Protein AF-0000000068168833 (afdb_homodimer)

InterPro domains:
  IPR000878 Tetrapyrrole methylase [PF00590] (14-196)
  IPR012818 Precorrin-6Y methyltransferase [cd11644] (15-209)
  IPR014777 Tetrapyrrole methylase, subdomain 1 [G3DSA:3.40.1010.10] (13-106)
  IPR035996 Tetrapyrrole methylase superfamily [SSF53790] (14-209)
  IPR050714 Cobalamin biosynthesis methyltransferase [PTHR43182] (13-209)

Solvent-accessible surface area (backbone atoms only — not comparable to full-atom values): 21968 Å² total; per-residue (Å²): 119,72,68,64,78,62,60,63,80,32,44,38,36,36,36,15,47,7,52,58,32,66,49,41,26,26,45,47,49,52,56,49,36,58,64,26,49,32,37,35,20,42,65,72,57,48,64,59,47,48,89,52,40,81,36,50,78,41,72,50,56,66,73,77,52,28,59,55,47,67,72,61,58,65,65,39,83,42,26,34,37,46,22,68,10,14,19,42,48,89,37,62,40,80,80,43,78,67,36,38,4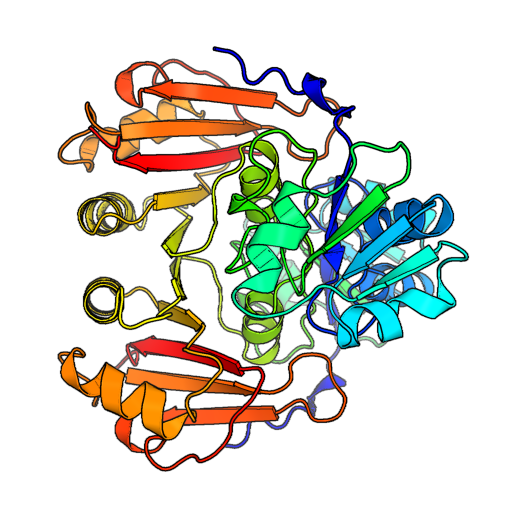6,39,61,27,39,30,53,65,46,51,44,26,33,73,70,61,41,61,50,44,46,19,30,34,40,56,35,54,92,79,39,60,56,63,54,53,32,57,45,38,72,72,72,25,31,36,44,32,38,62,43,65,91,41,27,52,6,56,50,45,53,60,44,55,78,49,38,87,57,50,91,45,28,36,29,38,40,33,29,38,53,71,42,94,74,46,44,60,48,63,45,44,48,81,76,46,44,77,39,74,56,64,57,61,56,41,39,36,39,33,64,55,86,122,124,72,67,65,80,61,62,60,79,31,45,37,36,36,35,15,48,7,50,56,32,66,49,42,28,27,44,47,50,52,55,50,36,56,65,26,50,31,39,36,20,43,66,70,56,47,64,59,46,48,87,53,40,82,38,49,78,41,72,51,56,69,73,78,50,28,58,55,46,65,73,61,56,64,64,40,83,43,27,35,36,46,21,68,10,14,18,38,48,89,36,62,39,82,79,42,78,66,36,37,46,40,60,25,39,31,54,66,46,51,44,26,33,72,71,62,41,61,50,43,46,18,29,34,40,55,37,54,93,78,38,60,55,62,53,52,34,56,44,37,72,72,71,24,30,35,44,31,37,62,43,65,92,42,26,51,6,57,50,46,52,59,45,55,76,50,37,87,59,51,90,46,27,35,29,37,41,34,30,38,55,70,43,93,72,46,44,62,48,64,46,44,49,81,75,45,43,78,39,74,57,64,56,60,55,40,40,36,38,33,66,55,85,122

Foldseek 3Di:
DPPPVPVQLWPDEEEECEQQANVFGDPVNLVLQAQAQEEEEAPSSCVRCVVRHPHHYHHQDDDPVNVVCVVPDDRDPRYYYYWYAFCVQPHVVVVPVPYHGYTTHHPLNLVCVVVVHDPPQAEEDECEPNPCLLVQQVSQVVQGKYWYHYHQPQFPLRRLVVSVVRHPCQQQKKKKKWPSGPDPPTDIDIDGSVVCNPGRDGGGIIMIIGGHPD/DPPPVPVQLWPDEEEECEQQANVFGDPVNLVLQAQAAEEEEAPSSCVRCVVRHPHHYHHQDDDPVNVVCVVPDDRDPRYYYYWYAFCVQPHVVVVPVPYHGYTTHHPLNLVCVVVVHDPPQAEEDECEPNPCLLVQQVSQVVQGKYKYHYHQPQFPLRRLVVSVVRHPCQQQKKKKKWPSGPDPPTDIDIDGSVVCNPGRDGGGIIMIIGGHPD

Sequence (428 aa):
MDYQPGQRNSWPKIIGAGPGSPDYFTLKLVNNLRDARKIIATRRVLSAVRPFTHAELIELEEGSKFYSMIKNVEAEKGTLILSTGDPMIAGIGKFFPHNEIEPGISSIQKCASLIHREITNSAIISIRYGYNYEKVDAVLRLGLSVFLLPEPGLTVGDSLRKLLLYITRPEKMEVSVCLNLSLENERVINGKMLELTDLNDNGLKVIFISPSVNMDYQPGQRNSWPKIIGAGPGSPDYFTLKLVNNLRDARKIIATRRVLSAVRPFTHAELIELEEGSKFYSMIKNVEAEKGTLILSTGDPMIAGIGKFFPHNEIEPGISSIQKCASLIHREITNSAIISIRYGYNYEKVDAVLRLGLSVFLLPEPGLTVGDSLRKLLLYITRPEKMEVSVCLNLSLENERVINGKMLELTDLNDNGLKVIFISPSVN

Structure (mmCIF, N/CA/C/O backbone):
data_AF-0000000068168833-model_v1
#
loop_
_entity.id
_entity.type
_entity.pdbx_description
1 polymer 'Precorrin-6Y C5,15-methyltransferase (Decarboxylating)'
#
loop_
_atom_site.group_PDB
_atom_site.id
_atom_site.type_symbol
_atom_site.label_atom_id
_atom_site.label_alt_id
_atom_site.label_comp_id
_atom_site.label_asym_id
_atom_site.label_entity_id
_atom_site.label_seq_id
_atom_site.pdbx_PDB_ins_code
_atom_site.Cartn_x
_atom_site.Cartn_y
_atom_site.Cartn_z
_atom_site.occupancy
_atom_site.B_iso_or_equiv
_atom_site.auth_seq_id
_atom_site.auth_comp_id
_atom_site.auth_asym_id
_atom_site.auth_atom_id
_atom_site.pdbx_PDB_model_num
ATOM 1 N N . MET A 1 1 ? 22.641 -0.692 14.891 1 25.38 1 MET A N 1
ATOM 2 C CA . MET A 1 1 ? 22.422 -2.135 14.875 1 25.38 1 MET A CA 1
ATOM 3 C C . MET A 1 1 ? 21.828 -2.572 13.539 1 25.38 1 MET A C 1
ATOM 5 O O . MET A 1 1 ? 20.797 -2.049 13.109 1 25.38 1 MET A O 1
ATOM 9 N N . ASP A 1 2 ? 22.672 -3.066 12.68 1 30.94 2 ASP A N 1
ATOM 10 C CA . ASP A 1 2 ? 22.359 -3.602 11.359 1 30.94 2 ASP A CA 1
ATOM 11 C C . ASP A 1 2 ? 21.125 -4.5 11.406 1 30.94 2 ASP A C 1
ATOM 13 O O . ASP A 1 2 ? 20.953 -5.281 12.344 1 30.94 2 ASP A O 1
ATOM 17 N N . TYR A 1 3 ? 20.047 -4 11.07 1 38.03 3 TYR A N 1
ATOM 18 C CA . TYR A 1 3 ? 18.953 -4.945 10.867 1 38.03 3 TYR A CA 1
ATOM 19 C C . TYR A 1 3 ? 19.469 -6.262 10.297 1 38.03 3 TYR A C 1
ATOM 21 O O . TYR A 1 3 ? 20.219 -6.27 9.312 1 38.03 3 TYR A O 1
ATOM 29 N N . GLN A 1 4 ? 19.781 -7.133 11.172 1 36.94 4 GLN A N 1
ATOM 30 C CA . GLN A 1 4 ? 20.078 -8.469 10.656 1 36.94 4 GLN A CA 1
ATOM 31 C C . GLN A 1 4 ? 18.859 -9.102 10.023 1 36.94 4 GLN A C 1
ATOM 33 O O . GLN A 1 4 ? 17.812 -9.25 10.672 1 36.94 4 GLN A O 1
ATOM 38 N N . PRO A 1 5 ? 18.75 -8.945 8.789 1 40.66 5 PRO A N 1
ATOM 39 C CA . PRO A 1 5 ? 17.672 -9.648 8.07 1 40.66 5 PRO A CA 1
ATOM 40 C C . PRO A 1 5 ? 17.266 -10.945 8.758 1 40.66 5 PRO A C 1
ATOM 42 O O . PRO A 1 5 ? 16.297 -11.594 8.344 1 40.66 5 PRO A O 1
ATOM 45 N N . GLY A 1 6 ? 18.125 -11.578 9.484 1 39.75 6 GLY A N 1
ATOM 46 C CA . GLY A 1 6 ? 18.172 -13 9.797 1 39.75 6 GLY A CA 1
ATOM 47 C C . GLY A 1 6 ? 16.953 -13.469 10.57 1 39.75 6 GLY A C 1
ATOM 48 O O . GLY A 1 6 ? 16.781 -14.672 10.797 1 39.75 6 GLY A O 1
ATOM 49 N N . GLN A 1 7 ? 16.359 -12.773 11.586 1 46.19 7 GLN A N 1
ATOM 50 C CA . GLN A 1 7 ? 15.68 -13.836 12.312 1 46.19 7 GLN A CA 1
ATOM 51 C C . GLN A 1 7 ? 14.461 -14.328 11.539 1 46.19 7 GLN A C 1
ATOM 53 O O . GLN A 1 7 ? 13.32 -14.141 11.977 1 46.19 7 GLN A O 1
ATOM 58 N N . ARG A 1 8 ? 14.531 -14.367 10.133 1 51.75 8 ARG A N 1
ATOM 59 C CA . ARG A 1 8 ? 13.727 -14.992 9.094 1 51.75 8 ARG A CA 1
ATOM 60 C C . ARG A 1 8 ? 13.109 -16.297 9.586 1 51.75 8 ARG A C 1
ATOM 62 O O . ARG A 1 8 ? 12.086 -16.75 9.062 1 51.75 8 ARG A O 1
ATOM 69 N N . ASN A 1 9 ? 13.664 -16.875 10.477 1 59.09 9 ASN A N 1
ATOM 70 C CA . ASN A 1 9 ? 13.211 -18.234 10.789 1 59.09 9 ASN A CA 1
ATOM 71 C C . ASN A 1 9 ? 12.297 -18.25 12.008 1 59.09 9 ASN A C 1
ATOM 73 O O . ASN A 1 9 ? 12.203 -19.25 12.711 1 59.09 9 ASN A O 1
ATOM 77 N N . SER A 1 10 ? 11.617 -16.953 12.258 1 82.19 10 SER A N 1
ATOM 78 C CA . SER A 1 10 ? 10.805 -17.047 13.469 1 82.19 10 SER A CA 1
ATOM 79 C C . SER A 1 10 ? 9.344 -17.297 13.133 1 82.19 10 SER A C 1
ATOM 81 O O . SER A 1 10 ? 8.758 -16.609 12.289 1 82.19 10 SER A O 1
ATOM 83 N N . TRP A 1 11 ? 8.961 -18.422 13.445 1 91.75 11 TRP A N 1
ATOM 84 C CA . TRP A 1 11 ? 7.551 -18.766 13.32 1 91.75 11 TRP A CA 1
ATOM 85 C C . TRP A 1 11 ? 6.742 -18.172 14.469 1 91.75 11 TRP A C 1
ATOM 87 O O . TRP A 1 11 ? 7.254 -18.016 15.578 1 91.75 11 TRP A O 1
ATOM 97 N N . PRO A 1 12 ? 5.535 -17.766 14.148 1 95.31 12 PRO A N 1
ATOM 98 C CA . PRO A 1 12 ? 4.797 -17.828 12.883 1 95.31 12 PRO A CA 1
ATOM 99 C C . PRO A 1 12 ? 5.23 -16.75 11.898 1 95.31 12 PRO A C 1
ATOM 101 O O . PRO A 1 12 ? 5.848 -15.758 12.289 1 95.31 12 PRO A O 1
ATOM 104 N N . LYS A 1 13 ? 4.898 -17.016 10.555 1 96.69 13 LYS A N 1
ATOM 105 C CA . LYS A 1 13 ? 4.996 -15.969 9.539 1 96.69 13 LYS A CA 1
ATOM 106 C C . LYS A 1 13 ? 3.686 -15.195 9.422 1 96.69 13 LYS A C 1
ATOM 108 O O . LYS A 1 13 ? 2.604 -15.781 9.516 1 96.69 13 LYS A O 1
ATOM 113 N N . ILE A 1 14 ? 3.807 -13.922 9.258 1 97.19 14 ILE A N 1
ATOM 114 C CA . ILE A 1 14 ? 2.641 -13.062 9.086 1 97.19 14 ILE A CA 1
ATOM 115 C C . ILE A 1 14 ? 2.551 -12.602 7.629 1 97.19 14 ILE A C 1
ATOM 117 O O . ILE A 1 14 ? 3.482 -11.984 7.109 1 97.19 14 ILE A O 1
ATOM 121 N N . ILE A 1 15 ? 1.446 -12.914 6.965 1 98.5 15 ILE A N 1
ATOM 122 C CA . ILE A 1 15 ? 1.348 -12.602 5.547 1 98.5 15 ILE A CA 1
ATOM 123 C C . ILE A 1 15 ? 0.018 -11.906 5.262 1 98.5 15 ILE A C 1
ATOM 125 O O . ILE A 1 15 ? -1.018 -12.281 5.816 1 98.5 15 ILE A O 1
ATOM 129 N N . GLY A 1 16 ? 0.06 -10.875 4.457 1 98.62 16 GLY A N 1
ATOM 130 C CA . GLY A 1 16 ? -1.158 -10.219 4.012 1 98.62 16 GLY A CA 1
ATOM 131 C C . GLY A 1 16 ? -1.949 -11.031 3.01 1 98.62 16 GLY A C 1
ATOM 132 O O . GLY A 1 16 ? -1.386 -11.562 2.047 1 98.62 16 GLY A O 1
ATOM 133 N N . ALA A 1 17 ? -3.252 -11.055 3.217 1 98.5 17 ALA A N 1
ATOM 134 C CA . ALA A 1 17 ? -4.125 -11.859 2.369 1 98.5 17 ALA A CA 1
ATOM 135 C C . ALA A 1 17 ? -4.898 -10.984 1.39 1 98.5 17 ALA A C 1
ATOM 137 O O . ALA A 1 17 ? -5.695 -11.484 0.592 1 98.5 17 ALA A O 1
ATOM 138 N N . GLY A 1 18 ? -4.703 -9.672 1.455 1 98 18 GLY A N 1
ATOM 139 C CA . GLY A 1 18 ? -5.348 -8.781 0.507 1 98 18 GLY A CA 1
ATOM 140 C C . GLY A 1 18 ? -6.738 -8.352 0.939 1 98 18 GLY A C 1
ATOM 141 O O . GLY A 1 18 ? -7.16 -8.633 2.062 1 98 18 GLY A O 1
ATOM 142 N N . PRO A 1 19 ? -7.426 -7.711 0.055 1 97.5 19 PRO A N 1
ATOM 143 C CA . PRO A 1 19 ? -8.672 -7.043 0.43 1 97.5 19 PRO A CA 1
ATOM 144 C C . PRO A 1 19 ? -9.875 -7.984 0.395 1 97.5 19 PRO A C 1
ATOM 146 O O . PRO A 1 19 ? -10.977 -7.605 0.818 1 97.5 19 PRO A O 1
ATOM 149 N N . GLY A 1 20 ? -9.719 -9.18 -0.114 1 96.5 20 GLY A N 1
ATOM 150 C CA . GLY A 1 20 ? -10.859 -10.094 -0.11 1 96.5 20 GLY A CA 1
ATOM 151 C C . GLY A 1 20 ? -10.789 -11.133 -1.21 1 96.5 20 GLY A C 1
ATOM 152 O O . GLY A 1 20 ? -10.75 -12.336 -0.933 1 96.5 20 GLY A O 1
ATOM 153 N N . SER A 1 21 ? -10.68 -10.664 -2.426 1 97.5 21 SER A N 1
ATOM 154 C CA . SER A 1 21 ? -10.656 -11.555 -3.582 1 97.5 21 SER A CA 1
ATOM 155 C C . SER A 1 21 ? -9.32 -12.289 -3.691 1 97.5 21 SER A C 1
ATOM 157 O O . SER A 1 21 ? -8.258 -11.672 -3.572 1 97.5 21 SER A O 1
ATOM 159 N N . PRO A 1 22 ? -9.336 -13.57 -3.979 1 98.19 22 PRO A N 1
ATOM 160 C CA . PRO A 1 22 ? -8.094 -14.312 -4.199 1 98.19 22 PRO A CA 1
ATOM 161 C C . PRO A 1 22 ? -7.285 -13.766 -5.379 1 98.19 22 PRO A C 1
ATOM 163 O O . PRO A 1 22 ? -6.094 -14.062 -5.5 1 98.19 22 PRO A O 1
ATOM 166 N N . ASP A 1 23 ? -7.918 -12.977 -6.207 1 98.12 23 ASP A N 1
ATOM 167 C CA . ASP A 1 23 ? -7.207 -12.328 -7.309 1 98.12 23 ASP A CA 1
ATOM 168 C C . ASP A 1 23 ? -6.02 -11.523 -6.793 1 98.12 23 ASP A C 1
ATOM 170 O O . ASP A 1 23 ? -5.039 -11.32 -7.516 1 98.12 23 ASP A O 1
ATOM 174 N N . TYR A 1 24 ? -6.105 -11.172 -5.559 1 98.75 24 TYR A N 1
ATOM 175 C CA . TYR A 1 24 ? -5.094 -10.258 -5.055 1 98.75 24 TYR A CA 1
ATOM 176 C C . TYR A 1 24 ? -4.109 -10.977 -4.141 1 98.75 24 TYR A C 1
ATOM 178 O O . TYR A 1 24 ? -3.297 -10.344 -3.467 1 98.75 24 TYR A O 1
ATOM 186 N N . PHE A 1 25 ? -4.242 -12.336 -4.125 1 98.81 25 PHE A N 1
ATOM 187 C CA . PHE A 1 25 ? -3.195 -13.094 -3.451 1 98.81 25 PHE A CA 1
ATOM 188 C C . PHE A 1 25 ? -1.861 -12.938 -4.172 1 98.81 25 PHE A C 1
ATOM 190 O O . PHE A 1 25 ? -1.81 -12.938 -5.402 1 98.81 25 PHE A O 1
ATOM 197 N N . THR A 1 26 ? -0.796 -12.766 -3.443 1 98.88 26 THR A N 1
ATOM 198 C CA . THR A 1 26 ? 0.537 -12.797 -4.035 1 98.88 26 THR A CA 1
ATOM 199 C C . THR A 1 26 ? 0.997 -14.234 -4.246 1 98.88 26 THR A C 1
ATOM 201 O O . THR A 1 26 ? 0.508 -15.156 -3.582 1 98.88 26 THR A O 1
ATOM 204 N N . LEU A 1 27 ? 1.919 -14.406 -5.137 1 98.75 27 LEU A N 1
ATOM 205 C CA . LEU A 1 27 ? 2.498 -15.734 -5.297 1 98.75 27 LEU A CA 1
ATOM 206 C C . LEU A 1 27 ? 3.182 -16.188 -4.012 1 98.75 27 LEU A C 1
ATOM 208 O O . LEU A 1 27 ? 3.164 -17.375 -3.68 1 98.75 27 LEU A O 1
ATOM 212 N N . LYS A 1 28 ? 3.758 -15.266 -3.264 1 98.38 28 LYS A N 1
ATOM 213 C CA . LYS A 1 28 ? 4.363 -15.586 -1.976 1 98.38 28 LYS A CA 1
ATOM 214 C C . LYS A 1 28 ? 3.334 -16.172 -1.013 1 98.38 28 LYS A C 1
ATOM 216 O O . LYS A 1 28 ? 3.6 -17.172 -0.339 1 98.38 28 LYS A O 1
ATOM 221 N N . LEU A 1 29 ? 2.168 -15.539 -0.936 1 98.75 29 LEU A N 1
ATOM 222 C CA . LEU A 1 29 ? 1.101 -16.062 -0.087 1 98.75 29 LEU A CA 1
ATOM 223 C C . LEU A 1 29 ? 0.687 -17.453 -0.53 1 98.75 29 LEU A C 1
ATOM 225 O O . LEU A 1 29 ? 0.635 -18.375 0.285 1 98.75 29 LEU A O 1
ATOM 229 N N . VAL A 1 30 ? 0.464 -17.656 -1.809 1 98.75 30 VAL A N 1
ATOM 230 C CA . VAL A 1 30 ? -0.018 -18.922 -2.342 1 98.75 30 VAL A CA 1
ATOM 231 C C . VAL A 1 30 ? 0.986 -20.031 -2.031 1 98.75 30 VAL A C 1
ATOM 233 O O . VAL A 1 30 ? 0.604 -21.109 -1.585 1 98.75 30 VAL A O 1
ATOM 236 N N . ASN A 1 31 ? 2.254 -19.75 -2.25 1 98.25 31 ASN A N 1
ATOM 237 C CA . ASN A 1 31 ? 3.291 -20.75 -1.98 1 98.25 31 ASN A CA 1
ATOM 238 C C . ASN A 1 31 ? 3.344 -21.109 -0.5 1 98.25 31 ASN A C 1
ATOM 240 O O . ASN A 1 31 ? 3.492 -22.281 -0.154 1 98.25 31 ASN A O 1
ATOM 244 N N . ASN A 1 32 ? 3.219 -20.125 0.375 1 97.94 32 ASN A N 1
ATOM 245 C CA . ASN A 1 32 ? 3.232 -20.391 1.81 1 97.94 32 ASN A CA 1
ATOM 246 C C . ASN A 1 32 ? 1.993 -21.172 2.248 1 97.94 32 ASN A C 1
ATOM 248 O O . ASN A 1 32 ? 2.062 -22 3.156 1 97.94 32 ASN A O 1
ATOM 252 N N . LEU A 1 33 ? 0.871 -20.875 1.618 1 98.62 33 LEU A N 1
ATOM 253 C CA . LEU A 1 33 ? -0.358 -21.609 1.925 1 98.62 33 LEU A CA 1
ATOM 254 C C . LEU A 1 33 ? -0.203 -23.094 1.629 1 98.62 33 LEU A C 1
ATOM 256 O O . LEU A 1 33 ? -0.641 -23.938 2.414 1 98.62 33 LEU A O 1
ATOM 260 N N . ARG A 1 34 ? 0.386 -23.406 0.507 1 97.88 34 ARG A N 1
ATOM 261 C CA . ARG A 1 34 ? 0.565 -24.781 0.069 1 97.88 34 ARG A CA 1
ATOM 262 C C . ARG A 1 34 ? 1.396 -25.578 1.075 1 97.88 34 ARG A C 1
ATOM 264 O O . ARG A 1 34 ? 1.127 -26.75 1.319 1 97.88 34 ARG A O 1
ATOM 271 N N . ASP A 1 35 ? 2.322 -24.891 1.733 1 96.31 35 ASP A N 1
ATOM 272 C CA . ASP A 1 35 ? 3.297 -25.562 2.582 1 96.31 35 ASP A CA 1
ATOM 273 C C . ASP A 1 35 ? 2.92 -25.453 4.059 1 96.31 35 ASP A C 1
ATOM 275 O O . ASP A 1 35 ? 3.582 -26.031 4.922 1 96.31 35 ASP A O 1
ATOM 279 N N . ALA A 1 36 ? 1.879 -24.734 4.363 1 97.38 36 ALA A N 1
ATOM 280 C CA . ALA A 1 36 ? 1.53 -24.422 5.746 1 97.38 36 ALA A CA 1
ATOM 281 C C . ALA A 1 36 ? 0.982 -25.656 6.469 1 97.38 36 ALA A C 1
ATOM 283 O O . ALA A 1 36 ? 0.357 -26.516 5.848 1 97.38 36 ALA A O 1
ATOM 284 N N . ARG A 1 37 ? 1.259 -25.719 7.758 1 97.44 37 ARG A N 1
ATOM 285 C CA . ARG A 1 37 ? 0.668 -26.75 8.617 1 97.44 37 ARG A CA 1
ATOM 286 C C . ARG A 1 37 ? -0.55 -26.203 9.359 1 97.44 37 ARG A C 1
ATOM 288 O O . ARG A 1 37 ? -1.532 -26.906 9.562 1 97.44 37 ARG A O 1
ATOM 295 N N . LYS A 1 38 ? -0.392 -24.969 9.742 1 97.25 38 LYS A N 1
ATOM 296 C CA . LYS A 1 38 ? -1.434 -24.281 10.5 1 97.25 38 LYS A CA 1
ATOM 297 C C . LYS A 1 38 ? -1.613 -22.844 10 1 97.25 38 LYS A C 1
ATOM 299 O O . LYS A 1 38 ? -0.633 -22.156 9.734 1 97.25 38 LYS A O 1
ATOM 304 N N . ILE A 1 39 ? -2.912 -22.469 9.828 1 97.75 39 ILE A N 1
ATOM 305 C CA . ILE A 1 39 ? -3.223 -21.109 9.398 1 97.75 39 ILE A CA 1
ATOM 306 C C . ILE A 1 39 ? -4.211 -20.484 10.367 1 97.75 39 ILE A C 1
ATOM 308 O O . ILE A 1 39 ? -5.27 -21.047 10.648 1 97.75 39 ILE A O 1
ATOM 312 N N . ILE A 1 40 ? -3.844 -19.375 10.883 1 96.75 40 ILE A N 1
ATOM 313 C CA . ILE A 1 40 ? -4.684 -18.578 11.773 1 96.75 40 ILE A CA 1
ATOM 314 C C . ILE A 1 40 ? -5.121 -17.297 11.07 1 96.75 40 ILE A C 1
ATOM 316 O O . ILE A 1 40 ? -4.285 -16.531 10.594 1 96.75 40 ILE A O 1
ATOM 320 N N . ALA A 1 41 ? -6.422 -17.078 10.977 1 96.62 41 ALA A N 1
ATOM 321 C CA . ALA A 1 41 ? -6.938 -15.891 10.297 1 96.62 41 ALA A CA 1
ATOM 322 C C . ALA A 1 41 ? -8.406 -15.664 10.633 1 96.62 41 ALA A C 1
ATOM 324 O O . ALA A 1 41 ? -9 -16.422 11.406 1 96.62 41 ALA A O 1
ATOM 325 N N . THR A 1 42 ? -8.914 -14.539 10.188 1 93.62 42 THR A N 1
ATOM 326 C CA . THR A 1 42 ? -10.344 -14.281 10.336 1 93.62 42 THR A CA 1
ATOM 327 C C . THR A 1 42 ? -11.156 -15.258 9.5 1 93.62 42 THR A C 1
ATOM 329 O O . THR A 1 42 ? -10.633 -15.875 8.57 1 93.62 42 THR A O 1
ATOM 332 N N . ARG A 1 43 ? -12.422 -15.281 9.781 1 94.06 43 ARG A N 1
ATOM 333 C CA . ARG A 1 43 ? -13.32 -16.203 9.086 1 94.06 43 ARG A CA 1
ATOM 334 C C . ARG A 1 43 ? -13.336 -15.938 7.59 1 94.06 43 ARG A C 1
ATOM 336 O O . ARG A 1 43 ? -13.234 -16.859 6.785 1 94.06 43 ARG A O 1
ATOM 343 N N . ARG A 1 44 ? -13.445 -14.734 7.227 1 92.44 44 ARG A N 1
ATOM 344 C CA . ARG A 1 44 ? -13.516 -14.344 5.82 1 92.44 44 ARG A CA 1
ATOM 345 C C . ARG A 1 44 ? -12.242 -14.75 5.082 1 92.44 44 ARG A C 1
ATOM 347 O O . ARG A 1 44 ? -12.305 -15.289 3.975 1 92.44 44 ARG A O 1
ATOM 354 N N . VAL A 1 45 ? -11.109 -14.547 5.691 1 96.38 45 VAL A N 1
ATOM 355 C CA . VAL A 1 45 ? -9.836 -14.891 5.074 1 96.38 45 VAL A CA 1
ATOM 356 C C . VAL A 1 45 ? -9.695 -16.406 4.965 1 96.38 45 VAL A C 1
ATOM 358 O O . VAL A 1 45 ? -9.234 -16.922 3.941 1 96.38 45 VAL A O 1
ATOM 361 N N . LEU A 1 46 ? -10.117 -17.094 6.039 1 97.88 46 LEU A N 1
ATOM 362 C CA . LEU A 1 46 ? -10.023 -18.547 6.023 1 97.88 46 LEU A CA 1
ATOM 363 C C . LEU A 1 46 ? -10.867 -19.125 4.895 1 97.88 46 LEU A C 1
ATOM 365 O O . LEU A 1 46 ? -10.453 -20.078 4.23 1 97.88 46 LEU A O 1
ATOM 369 N N . SER A 1 47 ? -12.008 -18.562 4.668 1 97.06 47 SER A N 1
ATOM 370 C CA . SER A 1 47 ? -12.859 -19.016 3.576 1 97.06 47 SER A CA 1
ATOM 371 C C . SER A 1 47 ? -12.18 -18.812 2.225 1 97.06 47 SER A C 1
ATOM 373 O O . SER A 1 47 ? -12.273 -19.672 1.346 1 97.06 47 SER A O 1
ATOM 375 N N . ALA A 1 48 ? -11.5 -17.797 2.037 1 97.44 48 ALA A N 1
ATOM 376 C CA . ALA A 1 48 ? -10.859 -17.453 0.768 1 97.44 48 ALA A CA 1
ATOM 377 C C . ALA A 1 48 ? -9.656 -18.344 0.503 1 97.44 48 ALA A C 1
ATOM 379 O O . ALA A 1 48 ? -9.367 -18.688 -0.646 1 97.44 48 ALA A O 1
ATOM 380 N N . VAL A 1 49 ? -8.938 -18.75 1.581 1 98.5 49 VAL A N 1
ATOM 381 C CA . VAL A 1 49 ? -7.664 -19.422 1.362 1 98.5 49 VAL A CA 1
ATOM 382 C C . VAL A 1 49 ? -7.887 -20.938 1.352 1 98.5 49 VAL A C 1
ATOM 384 O O . VAL A 1 49 ? -7.012 -21.703 0.934 1 98.5 49 VAL A O 1
ATOM 387 N N . ARG A 1 50 ? -8.992 -21.406 1.756 1 98.19 50 ARG A N 1
ATOM 388 C CA . ARG A 1 50 ? -9.281 -22.812 1.952 1 98.19 50 ARG A CA 1
ATOM 389 C C . ARG A 1 50 ? -8.922 -23.625 0.712 1 98.19 50 ARG A C 1
ATOM 391 O O . ARG A 1 50 ? -8.297 -24.688 0.816 1 98.19 50 ARG A O 1
ATOM 398 N N . PRO A 1 51 ? -9.211 -23.156 -0.505 1 98.19 51 PRO A N 1
ATOM 399 C CA . PRO A 1 51 ? -8.922 -23.938 -1.702 1 98.19 51 PRO A CA 1
ATOM 400 C C . PRO A 1 51 ? -7.422 -24.078 -1.968 1 98.19 51 PRO A C 1
ATOM 402 O O . PRO A 1 51 ? -7.008 -24.875 -2.807 1 98.19 51 PRO A O 1
ATOM 405 N N . PHE A 1 52 ? -6.598 -23.391 -1.27 1 98.5 52 PHE A N 1
ATOM 406 C CA . PHE A 1 52 ? -5.184 -23.312 -1.609 1 98.5 52 PHE A CA 1
ATOM 407 C C . PHE A 1 52 ? -4.34 -24.078 -0.605 1 98.5 52 PHE A C 1
ATOM 409 O O . PHE A 1 52 ? -3.109 -24.078 -0.686 1 98.5 52 PHE A O 1
ATOM 416 N N . THR A 1 53 ? -5.008 -24.766 0.373 1 98.5 53 THR A N 1
ATOM 417 C CA . THR A 1 53 ? -4.203 -25.344 1.448 1 98.5 53 THR A CA 1
ATOM 418 C C . THR A 1 53 ? -4.875 -26.578 2.027 1 98.5 53 THR A C 1
ATOM 420 O O . THR A 1 53 ? -6.082 -26.766 1.866 1 98.5 53 THR A O 1
ATOM 423 N N . HIS A 1 54 ? -4.082 -27.375 2.67 1 98.06 54 HIS A N 1
ATOM 424 C CA . HIS A 1 54 ? -4.562 -28.516 3.455 1 98.06 54 HIS A CA 1
ATOM 425 C C . HIS A 1 54 ? -4.23 -28.344 4.934 1 98.06 54 HIS A C 1
ATOM 427 O O . HIS A 1 54 ? -4.352 -29.281 5.715 1 98.06 54 HIS A O 1
ATOM 433 N N . ALA A 1 55 ? -3.828 -27.188 5.301 1 98.19 55 ALA A N 1
ATOM 434 C CA . ALA A 1 55 ? -3.406 -26.906 6.668 1 98.19 55 ALA A CA 1
ATOM 435 C C . ALA A 1 55 ? -4.594 -26.922 7.625 1 98.19 55 ALA A C 1
ATOM 437 O O . ALA A 1 55 ? -5.746 -26.828 7.191 1 98.19 55 ALA A O 1
ATOM 438 N N . GLU A 1 56 ? -4.281 -27.094 8.906 1 97.75 56 GLU A N 1
ATOM 439 C CA . GLU A 1 56 ? -5.27 -26.812 9.945 1 97.75 56 GLU A CA 1
ATOM 440 C C . GLU A 1 56 ? -5.66 -25.344 9.961 1 97.75 56 GLU A C 1
ATOM 442 O O . GLU A 1 56 ? -4.793 -24.469 10.008 1 97.75 56 GLU A O 1
ATOM 447 N N . LEU A 1 57 ? -6.953 -25.078 9.836 1 97.94 57 LEU A N 1
ATOM 448 C CA . LEU A 1 57 ? -7.449 -23.703 9.828 1 97.94 57 LEU A CA 1
ATOM 449 C C . LEU A 1 57 ? -8.008 -23.312 11.188 1 97.94 57 LEU A C 1
ATOM 451 O O . LEU A 1 57 ? -8.875 -24 11.727 1 97.94 57 LEU A O 1
ATOM 455 N N . ILE A 1 58 ? -7.5 -22.234 11.734 1 96.25 58 ILE A N 1
ATOM 456 C CA . ILE A 1 58 ? -7.922 -21.734 13.039 1 96.25 58 ILE A CA 1
ATOM 457 C C . ILE A 1 58 ? -8.445 -20.312 12.906 1 96.25 58 ILE A C 1
ATOM 459 O O . ILE A 1 58 ? -7.75 -19.422 12.398 1 96.25 58 ILE A O 1
ATOM 463 N N . GLU A 1 59 ? -9.656 -20.062 13.406 1 95.75 59 GLU A N 1
ATOM 464 C CA . GLU A 1 59 ? -10.258 -18.734 13.32 1 95.75 59 GLU A CA 1
ATOM 465 C C . GLU A 1 59 ? -9.695 -17.812 14.398 1 95.75 59 GLU A C 1
ATOM 467 O O . GLU A 1 59 ? -9.578 -18.203 15.562 1 95.75 59 GLU A O 1
ATOM 472 N N . LEU A 1 60 ? -9.25 -16.719 13.914 1 91.25 60 LEU A N 1
ATOM 473 C CA . LEU A 1 60 ? -8.766 -15.68 14.82 1 91.25 60 LEU A CA 1
ATOM 474 C C . LEU A 1 60 ? -9.906 -15.102 15.648 1 91.25 60 LEU A C 1
ATOM 476 O O . LEU A 1 60 ? -10.938 -14.703 15.102 1 91.25 60 LEU A O 1
ATOM 480 N N . GLU A 1 61 ? -9.711 -15.07 16.859 1 82.56 61 GLU A N 1
ATOM 481 C CA . GLU A 1 61 ? -10.734 -14.547 17.766 1 82.56 61 GLU A CA 1
ATOM 482 C C . GLU A 1 61 ? -10.781 -13.023 17.719 1 82.56 61 GLU A C 1
ATOM 484 O O . GLU A 1 61 ? -9.836 -12.383 17.25 1 82.56 61 GLU A O 1
ATOM 489 N N . GLU A 1 62 ? -11.922 -12.461 17.969 1 73.56 62 GLU A N 1
ATOM 490 C CA . GLU A 1 62 ? -12.078 -11.008 18 1 73.56 62 GLU A CA 1
ATOM 491 C C . GLU A 1 62 ? -12.07 -10.484 19.422 1 73.56 62 GLU A C 1
ATOM 493 O O . GLU A 1 62 ? -12.164 -11.258 20.375 1 73.56 62 GLU A O 1
ATOM 498 N N . GLY A 1 63 ? -11.805 -9.188 19.562 1 71.75 63 GLY A N 1
ATOM 499 C CA . GLY A 1 63 ? -11.891 -8.508 20.859 1 71.75 63 GLY A CA 1
ATOM 500 C C . GLY A 1 63 ? -10.766 -8.891 21.797 1 71.75 63 GLY A C 1
ATOM 501 O O . GLY A 1 63 ? -9.602 -8.93 21.406 1 71.75 63 GLY A O 1
ATOM 502 N N . SER A 1 64 ? -11.102 -9.094 23.031 1 72.06 64 SER A N 1
ATOM 503 C CA . SER A 1 64 ? -10.133 -9.359 24.094 1 72.06 64 SER A CA 1
ATOM 504 C C . SER A 1 64 ? -9.43 -10.695 23.875 1 72.06 64 SER A C 1
ATOM 506 O O . SER A 1 64 ? -8.281 -10.875 24.281 1 72.06 64 SER A O 1
ATOM 508 N N . LYS A 1 65 ? -10.07 -11.5 23.281 1 81.44 65 LYS A N 1
ATOM 509 C CA . LYS A 1 65 ? -9.508 -12.828 23.078 1 81.44 65 LYS A CA 1
ATOM 510 C C . LYS A 1 65 ? -8.469 -12.828 21.953 1 81.44 65 LYS A C 1
ATOM 512 O O . LYS A 1 65 ? -7.629 -13.727 21.875 1 81.44 65 LYS A O 1
ATOM 517 N N . PHE A 1 66 ? -8.547 -11.727 21.078 1 80.38 66 PHE A N 1
ATOM 518 C CA . PHE A 1 66 ? -7.582 -11.57 20 1 80.38 66 PHE A CA 1
ATOM 519 C C . PHE A 1 66 ? -6.168 -11.477 20.547 1 80.38 66 PHE A C 1
ATOM 521 O O . PHE A 1 66 ? -5.281 -12.219 20.125 1 80.38 66 PHE A O 1
ATOM 528 N N . TYR A 1 67 ? -6.043 -10.664 21.516 1 81.31 67 TYR A N 1
ATOM 529 C CA . TYR A 1 67 ? -4.719 -10.406 22.078 1 81.31 67 TYR A CA 1
ATOM 530 C C . TYR A 1 67 ? -4.16 -11.648 22.766 1 81.31 67 TYR A C 1
ATOM 532 O O . TYR A 1 67 ? -2.984 -11.977 22.594 1 81.31 67 TYR A O 1
ATOM 540 N N . SER A 1 68 ? -5.078 -12.25 23.453 1 83.44 68 SER A N 1
ATOM 541 C CA . SER A 1 68 ? -4.656 -13.469 24.141 1 83.44 68 SER A CA 1
ATOM 542 C C . SER A 1 68 ? -4.242 -14.547 23.141 1 83.44 68 SER A C 1
ATOM 544 O O . SER A 1 68 ? -3.244 -15.234 23.344 1 83.44 68 SER A O 1
ATOM 546 N N . MET A 1 69 ? -4.957 -14.625 22.125 1 86.62 69 MET A N 1
ATOM 547 C CA . MET A 1 69 ? -4.684 -15.648 21.109 1 86.62 69 MET A CA 1
ATOM 548 C C . MET A 1 69 ? -3.354 -15.375 20.422 1 86.62 69 MET A C 1
ATOM 550 O O . MET A 1 69 ? -2.52 -16.281 20.281 1 86.62 69 MET A O 1
ATOM 554 N N . ILE A 1 70 ? -3.137 -14.188 20 1 84.94 70 ILE A N 1
ATOM 555 C CA . ILE A 1 70 ? -1.947 -13.82 19.25 1 84.94 70 ILE A CA 1
ATOM 556 C C . ILE A 1 70 ? -0.705 -14.008 20.109 1 84.94 70 ILE A C 1
ATOM 558 O O . ILE A 1 70 ? 0.342 -14.438 19.625 1 84.94 70 ILE A O 1
ATOM 562 N N . LYS A 1 71 ? -0.817 -13.75 21.391 1 80.88 71 LYS A N 1
ATOM 563 C CA . LYS A 1 71 ? 0.309 -13.867 22.312 1 80.88 71 LYS A CA 1
ATOM 564 C C . LYS A 1 71 ? 0.667 -15.328 22.562 1 80.88 71 LYS A C 1
ATOM 566 O O . LYS A 1 71 ? 1.812 -15.641 22.891 1 80.88 71 LYS A O 1
ATOM 571 N N . ASN A 1 72 ? -0.283 -16.141 22.312 1 83.62 72 ASN A N 1
ATOM 572 C CA . ASN A 1 72 ? -0.079 -17.531 22.703 1 83.62 72 ASN A CA 1
ATOM 573 C C . ASN A 1 72 ? 0.127 -18.438 21.484 1 83.62 72 ASN A C 1
ATOM 575 O O . ASN A 1 72 ? 0.156 -19.656 21.609 1 83.62 72 ASN A O 1
ATOM 579 N N . VAL A 1 73 ? 0.206 -17.734 20.375 1 84.56 73 VAL A N 1
ATOM 580 C CA . VAL A 1 73 ? 0.431 -18.547 19.188 1 84.56 73 VAL A CA 1
ATOM 581 C C . VAL A 1 73 ? 1.778 -19.25 19.281 1 84.56 73 VAL A C 1
ATOM 583 O O . VAL A 1 73 ? 2.799 -18.625 19.562 1 84.56 73 VAL A O 1
ATOM 586 N N . GLU A 1 74 ? 1.775 -20.5 19.078 1 79.69 74 GLU A N 1
ATOM 587 C CA . GLU A 1 74 ? 2.99 -21.312 19.156 1 79.69 74 GLU A CA 1
ATOM 588 C C . GLU A 1 74 ? 3.9 -21.047 17.953 1 79.69 74 GLU A C 1
ATOM 590 O O . GLU A 1 74 ? 3.422 -20.859 16.844 1 79.69 74 GLU A O 1
ATOM 595 N N . ALA A 1 75 ? 5.18 -21.125 18.266 1 85.25 75 ALA A N 1
ATOM 596 C CA . ALA A 1 75 ? 6.191 -20.938 17.219 1 85.25 75 ALA A CA 1
ATOM 597 C C . ALA A 1 75 ? 6.496 -22.266 16.516 1 85.25 75 ALA A C 1
ATOM 599 O O . ALA A 1 75 ? 7.648 -22.703 16.5 1 85.25 75 ALA A O 1
ATOM 600 N N . GLU A 1 76 ? 5.512 -22.781 15.953 1 90.06 76 GLU A N 1
ATOM 601 C CA . GLU A 1 76 ? 5.664 -24.031 15.211 1 90.06 76 GLU A CA 1
ATOM 602 C C . GLU A 1 76 ? 5.945 -23.766 13.734 1 90.06 76 GLU A C 1
ATOM 604 O O . GLU A 1 76 ? 5.293 -22.922 13.117 1 90.06 76 GLU A O 1
ATOM 609 N N . LYS A 1 77 ? 6.891 -24.562 13.336 1 92.44 77 LYS A N 1
ATOM 610 C CA . LYS A 1 77 ? 7.219 -24.453 11.914 1 92.44 77 LYS A CA 1
ATOM 611 C C . LYS A 1 77 ? 5.984 -24.672 11.047 1 92.44 77 LYS A C 1
ATOM 613 O O . LYS A 1 77 ? 5.199 -25.594 11.305 1 92.44 77 LYS A O 1
ATOM 618 N N . GLY A 1 78 ? 5.762 -23.781 10.062 1 94.62 78 GLY A N 1
ATOM 619 C CA . GLY A 1 78 ? 4.648 -23.922 9.133 1 94.62 78 GLY A CA 1
ATOM 620 C C . GLY A 1 78 ? 3.393 -23.219 9.602 1 94.62 78 GLY A C 1
ATOM 621 O O . GLY A 1 78 ? 2.332 -23.344 8.984 1 94.62 78 GLY A O 1
ATOM 622 N N . THR A 1 79 ? 3.494 -22.469 10.695 1 96.75 79 THR A N 1
ATOM 623 C CA . THR A 1 79 ? 2.355 -21.688 11.172 1 96.75 79 THR A CA 1
ATOM 624 C C . THR A 1 79 ? 2.311 -20.328 10.484 1 96.75 79 THR A C 1
ATOM 626 O O . THR A 1 79 ? 3.287 -19.578 10.523 1 96.75 79 THR A O 1
ATOM 629 N N . LEU A 1 80 ? 1.161 -20.094 9.844 1 97.06 80 LEU A N 1
ATOM 630 C CA . LEU A 1 80 ? 0.92 -18.781 9.227 1 97.06 80 LEU A CA 1
ATOM 631 C C . LEU A 1 80 ? -0.178 -18.031 9.969 1 97.06 80 LEU A C 1
ATOM 633 O O . LEU A 1 80 ? -1.186 -18.625 10.367 1 97.06 80 LEU A O 1
ATOM 637 N N . ILE A 1 81 ? 0.046 -16.781 10.211 1 96.88 81 ILE A N 1
ATOM 638 C CA . ILE A 1 81 ? -1.021 -15.859 10.594 1 96.88 81 ILE A CA 1
ATOM 639 C C . ILE A 1 81 ? -1.306 -14.891 9.445 1 96.88 81 ILE A C 1
ATOM 641 O O . ILE A 1 81 ? -0.407 -14.188 8.984 1 96.88 81 ILE A O 1
ATOM 645 N N . LEU A 1 82 ? -2.521 -14.914 9 1 97.44 82 LEU A N 1
ATOM 646 C CA . LEU A 1 82 ? -2.877 -14.094 7.852 1 97.44 82 LEU A CA 1
ATOM 647 C C . LEU A 1 82 ? -3.613 -12.828 8.297 1 97.44 82 LEU A C 1
ATOM 649 O O . LEU A 1 82 ? -4.492 -12.891 9.164 1 97.44 82 LEU A O 1
ATOM 653 N N . SER A 1 83 ? -3.178 -11.742 7.738 1 95.75 83 SER A N 1
ATOM 654 C CA . SER A 1 83 ? -3.812 -10.453 7.969 1 95.75 83 SER A CA 1
ATOM 655 C C . SER A 1 83 ? -4.727 -10.07 6.809 1 95.75 83 SER A C 1
ATOM 657 O O . SER A 1 83 ? -4.383 -10.281 5.645 1 95.75 83 SER A O 1
ATOM 659 N N . THR A 1 84 ? -5.922 -9.5 7.121 1 93.62 84 THR A N 1
ATOM 660 C CA . THR A 1 84 ? -6.695 -8.836 6.07 1 93.62 84 THR A CA 1
ATOM 661 C C . THR A 1 84 ? -5.91 -7.676 5.473 1 93.62 84 THR A C 1
ATOM 663 O O . THR A 1 84 ? -5.312 -6.883 6.203 1 93.62 84 THR A O 1
ATOM 666 N N . GLY A 1 85 ? -5.926 -7.598 4.199 1 96.75 85 GLY A N 1
ATOM 667 C CA . GLY A 1 85 ? -5.164 -6.551 3.537 1 96.75 85 GLY A CA 1
ATOM 668 C C . GLY A 1 85 ? -3.666 -6.695 3.715 1 96.75 85 GLY A C 1
ATOM 669 O O . GLY A 1 85 ? -3.092 -7.73 3.365 1 96.75 85 GLY A O 1
ATOM 670 N N . ASP A 1 86 ? -3.043 -5.711 4.219 1 98.44 86 ASP A N 1
ATOM 671 C CA . ASP A 1 86 ? -1.615 -5.66 4.52 1 98.44 86 ASP A CA 1
ATOM 672 C C . ASP A 1 86 ? -1.373 -5.598 6.023 1 98.44 86 ASP A C 1
ATOM 674 O O . ASP A 1 86 ? -1.969 -4.773 6.719 1 98.44 86 ASP A O 1
ATOM 678 N N . PRO A 1 87 ? -0.464 -6.461 6.531 1 97.81 87 PRO A N 1
ATOM 679 C CA . PRO A 1 87 ? -0.223 -6.492 7.977 1 97.81 87 PRO A CA 1
ATOM 680 C C . PRO A 1 87 ? 0.245 -5.148 8.531 1 97.81 87 PRO A C 1
ATOM 682 O O . PRO A 1 87 ? 0.082 -4.875 9.719 1 97.81 87 PRO A O 1
ATOM 685 N N . MET A 1 88 ? 0.813 -4.285 7.68 1 98.12 88 MET A N 1
ATOM 686 C CA . MET A 1 88 ? 1.418 -3.055 8.18 1 98.12 88 MET A CA 1
ATOM 687 C C . MET A 1 88 ? 0.482 -1.868 7.977 1 98.12 88 MET A C 1
ATOM 689 O O . MET A 1 88 ? 0.841 -0.729 8.281 1 98.12 88 MET A O 1
ATOM 693 N N . ILE A 1 89 ? -0.725 -2.072 7.496 1 97.19 89 ILE A N 1
ATOM 694 C CA . ILE A 1 89 ? -1.757 -1.052 7.348 1 97.19 89 ILE A CA 1
ATOM 695 C C . ILE A 1 89 ? -2.984 -1.437 8.172 1 97.19 89 ILE A C 1
ATOM 697 O O . ILE A 1 89 ? -3.791 -2.266 7.746 1 97.19 89 ILE A O 1
ATOM 701 N N . ALA A 1 90 ? -3.113 -0.792 9.312 1 91.88 90 ALA A N 1
ATOM 702 C CA . ALA A 1 90 ? -4.184 -1.111 10.25 1 91.88 90 ALA A CA 1
ATOM 703 C C . ALA A 1 90 ? -4.324 -2.621 10.43 1 91.88 90 ALA A C 1
ATOM 705 O O . ALA A 1 90 ? -5.438 -3.148 10.453 1 91.88 90 ALA A O 1
ATOM 706 N N . GLY A 1 91 ? -3.199 -3.307 10.453 1 90.81 91 GLY A N 1
ATOM 707 C CA . GLY A 1 91 ? -3.178 -4.762 10.492 1 90.81 91 GLY A CA 1
ATOM 708 C C . GLY A 1 91 ? -2.506 -5.309 11.742 1 90.81 91 GLY A C 1
ATOM 709 O O . GLY A 1 91 ? -2.197 -4.555 12.664 1 90.81 91 GLY A O 1
ATOM 710 N N . ILE A 1 92 ? -2.23 -6.57 11.734 1 92.06 92 ILE A N 1
ATOM 711 C CA . ILE A 1 92 ? -1.806 -7.27 12.945 1 92.06 92 ILE A CA 1
ATOM 712 C C . ILE A 1 92 ? -0.282 -7.258 13.039 1 92.06 92 ILE A C 1
ATOM 714 O O . ILE A 1 92 ? 0.29 -7.746 14.016 1 92.06 92 ILE A O 1
ATOM 718 N N . GLY A 1 93 ? 0.41 -6.73 12.031 1 93.44 93 GLY A N 1
ATOM 719 C CA . GLY A 1 93 ? 1.862 -6.773 11.969 1 93.44 93 GLY A CA 1
ATOM 720 C C . GLY A 1 93 ? 2.529 -6.168 13.188 1 93.44 93 GLY A C 1
ATOM 721 O O . GLY A 1 93 ? 3.6 -6.617 13.602 1 93.44 93 GLY A O 1
ATOM 722 N N . LYS A 1 94 ? 1.884 -5.145 13.758 1 91.62 94 LYS A N 1
ATOM 723 C CA . LYS A 1 94 ? 2.451 -4.418 14.891 1 91.62 94 LYS A CA 1
ATOM 724 C C . LYS A 1 94 ? 2.646 -5.34 16.094 1 91.62 94 LYS A C 1
ATOM 726 O O . LYS A 1 94 ? 3.467 -5.059 16.969 1 91.62 94 LYS A O 1
ATOM 731 N N . PHE A 1 95 ? 1.988 -6.445 16.125 1 91 95 PHE A N 1
ATOM 732 C CA . PHE A 1 95 ? 2.061 -7.359 17.266 1 91 95 PHE A CA 1
ATOM 733 C C . PHE A 1 95 ? 3.195 -8.359 17.078 1 91 95 PHE A C 1
ATOM 735 O O . PHE A 1 95 ? 3.48 -9.156 17.984 1 91 95 PHE A O 1
ATOM 742 N N . PHE A 1 96 ? 3.877 -8.328 15.891 1 91.81 96 PHE A N 1
ATOM 743 C CA . PHE A 1 96 ? 4.902 -9.312 15.578 1 91.81 96 PHE A CA 1
ATOM 744 C C . PHE A 1 96 ? 6.195 -8.633 15.148 1 91.81 96 PHE A C 1
ATOM 746 O O . PHE A 1 96 ? 6.691 -8.867 14.047 1 91.81 96 PHE A O 1
ATOM 753 N N . PRO A 1 97 ? 6.828 -7.906 16.031 1 90.75 97 PRO A N 1
ATOM 754 C CA . PRO A 1 97 ? 7.98 -7.07 15.68 1 90.75 97 PRO A CA 1
ATOM 755 C C . PRO A 1 97 ? 9.227 -7.895 15.344 1 90.75 97 PRO A C 1
ATOM 757 O O . PRO A 1 97 ? 10.203 -7.355 14.828 1 90.75 97 PRO A O 1
ATOM 760 N N . HIS A 1 98 ? 9.188 -9.227 15.57 1 90.31 98 HIS A N 1
ATOM 761 C CA . HIS A 1 98 ? 10.391 -10.023 15.375 1 90.31 98 HIS A CA 1
ATOM 762 C C . HIS A 1 98 ? 10.148 -11.156 14.383 1 90.31 98 HIS A C 1
ATOM 764 O O . HIS A 1 98 ? 11 -12.039 14.219 1 90.31 98 HIS A O 1
ATOM 770 N N . ASN A 1 99 ? 9.016 -11.164 13.766 1 94.62 99 ASN A N 1
ATOM 771 C CA . ASN A 1 99 ? 8.648 -12.234 12.844 1 94.62 99 ASN A CA 1
ATOM 772 C C . ASN A 1 99 ? 8.766 -11.781 11.391 1 94.62 99 ASN A C 1
ATOM 774 O O . ASN A 1 99 ? 8.852 -10.578 11.109 1 94.62 99 ASN A O 1
ATOM 778 N N . GLU A 1 100 ? 8.844 -12.734 10.539 1 96 100 GLU A N 1
ATOM 779 C CA . GLU A 1 100 ? 8.766 -12.43 9.109 1 96 100 GLU A CA 1
ATOM 780 C C . GLU A 1 100 ? 7.375 -11.938 8.727 1 96 100 GLU A C 1
ATOM 782 O O . GLU A 1 100 ? 6.375 -12.594 9.023 1 96 100 GLU A O 1
ATOM 787 N N . ILE A 1 101 ? 7.344 -10.789 8.188 1 97.69 101 ILE A N 1
ATOM 788 C CA . ILE A 1 101 ? 6.094 -10.18 7.742 1 97.69 101 ILE A CA 1
ATOM 789 C C . ILE A 1 101 ? 6.145 -9.945 6.234 1 97.69 101 ILE A C 1
ATOM 791 O O . ILE A 1 101 ? 7.117 -9.391 5.723 1 97.69 101 ILE A O 1
ATOM 795 N N . GLU A 1 102 ? 5.148 -10.422 5.562 1 98.31 102 GLU A N 1
ATOM 796 C CA . GLU A 1 102 ? 5.027 -10.203 4.125 1 98.31 102 GLU A CA 1
ATOM 797 C C . GLU A 1 102 ? 3.799 -9.359 3.797 1 98.31 102 GLU A C 1
ATOM 799 O O . GLU A 1 102 ? 2.729 -9.562 4.371 1 98.31 102 GLU A O 1
ATOM 804 N N . PRO A 1 103 ? 3.939 -8.43 2.875 1 98.75 103 PRO A N 1
ATOM 805 C CA . PRO A 1 103 ? 2.834 -7.531 2.551 1 98.75 103 PRO A CA 1
ATOM 806 C C . PRO A 1 103 ? 1.714 -8.227 1.778 1 98.75 103 PRO A C 1
ATOM 808 O O . PRO A 1 103 ? 1.895 -9.344 1.294 1 98.75 103 PRO A O 1
ATOM 811 N N . GLY A 1 104 ? 0.58 -7.648 1.744 1 98.75 104 GLY A N 1
ATOM 812 C CA . GLY A 1 104 ? -0.551 -7.922 0.871 1 98.75 104 GLY A CA 1
ATOM 813 C C . GLY A 1 104 ? -1.145 -6.668 0.256 1 98.75 104 GLY A C 1
ATOM 814 O O . GLY A 1 104 ? -0.834 -5.555 0.683 1 98.75 104 GLY A O 1
ATOM 815 N N . ILE A 1 105 ? -1.948 -6.844 -0.751 1 98.88 105 ILE A N 1
ATOM 816 C CA . ILE A 1 105 ? -2.639 -5.703 -1.341 1 98.88 105 ILE A CA 1
ATOM 817 C C . ILE A 1 105 ? -3.645 -5.133 -0.341 1 98.88 105 ILE A C 1
ATOM 819 O O . ILE A 1 105 ? -4.531 -5.848 0.131 1 98.88 105 ILE A O 1
ATOM 823 N N . SER A 1 106 ? -3.516 -3.912 0.015 1 98.19 106 SER A N 1
ATOM 824 C CA . SER A 1 106 ? -4.395 -3.275 0.989 1 98.19 106 SER A CA 1
ATOM 825 C C . SER A 1 106 ? -5.668 -2.758 0.329 1 98.19 106 SER A C 1
ATOM 827 O O . SER A 1 106 ? -5.68 -2.463 -0.867 1 98.19 106 SER A O 1
ATOM 829 N N . SER A 1 107 ? -6.703 -2.625 1.179 1 97.75 107 SER A N 1
ATOM 830 C CA . SER A 1 107 ? -7.926 -1.972 0.716 1 97.75 107 SER A CA 1
ATOM 831 C C . SER A 1 107 ? -7.648 -0.543 0.259 1 97.75 107 SER A C 1
ATOM 833 O O . SER A 1 107 ? -8.305 -0.041 -0.656 1 97.75 107 SER A O 1
ATOM 835 N N . ILE A 1 108 ? -6.648 0.12 0.809 1 98.44 108 ILE A N 1
ATOM 836 C CA . ILE A 1 108 ? -6.258 1.472 0.422 1 98.44 108 ILE A CA 1
ATOM 837 C C . ILE A 1 108 ? -5.797 1.479 -1.035 1 98.44 108 ILE A C 1
ATOM 839 O O . ILE A 1 108 ? -6.191 2.354 -1.812 1 98.44 108 ILE A O 1
ATOM 843 N N . GLN A 1 109 ? -4.996 0.518 -1.395 1 98.69 109 GLN A N 1
ATOM 844 C CA . GLN A 1 109 ? -4.508 0.42 -2.766 1 98.69 109 GLN A CA 1
ATOM 845 C C . GLN A 1 109 ? -5.652 0.151 -3.738 1 98.69 109 GLN A C 1
ATOM 847 O O . GLN A 1 109 ? -5.711 0.745 -4.816 1 98.69 109 GLN A O 1
ATOM 852 N N . LYS A 1 110 ? -6.512 -0.789 -3.363 1 98.5 110 LYS A N 1
ATOM 853 C CA . LYS A 1 110 ? -7.656 -1.093 -4.219 1 98.5 110 LYS A CA 1
ATOM 854 C C . LYS A 1 110 ? -8.547 0.132 -4.395 1 98.5 110 LYS A C 1
ATOM 856 O O . LYS A 1 110 ? -9 0.421 -5.504 1 98.5 110 LYS A O 1
ATOM 861 N N . CYS A 1 111 ? -8.758 0.847 -3.32 1 98.5 111 CYS A N 1
ATOM 862 C CA . CYS A 1 111 ? -9.531 2.084 -3.369 1 98.5 111 CYS A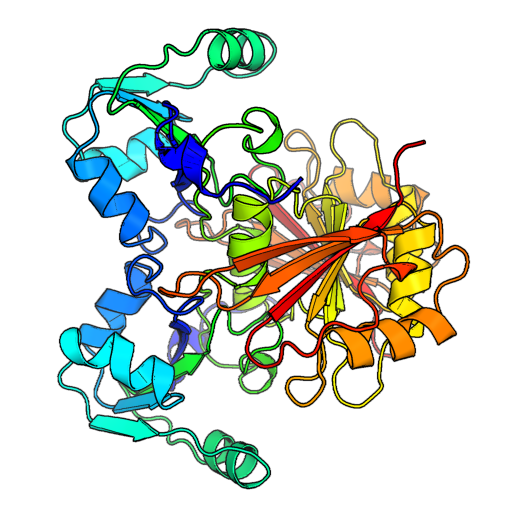 CA 1
ATOM 863 C C . CYS A 1 111 ? -8.891 3.088 -4.32 1 98.5 111 CYS A C 1
ATOM 865 O O . CYS A 1 111 ? -9.547 3.58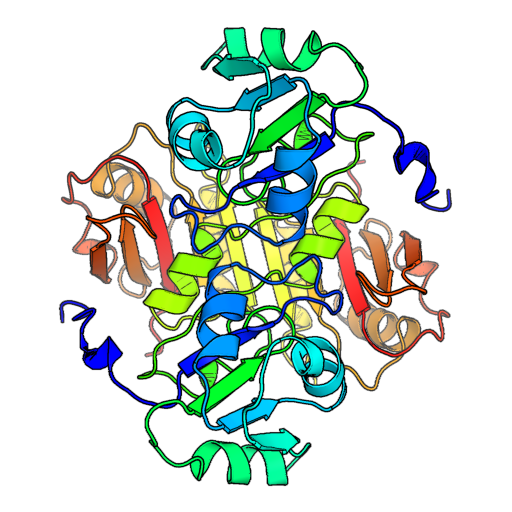8 -5.234 1 98.5 111 CYS A O 1
ATOM 867 N N . ALA A 1 112 ? -7.629 3.334 -4.156 1 98.5 112 ALA A N 1
ATOM 868 C CA . ALA A 1 112 ? -6.91 4.309 -4.973 1 98.5 112 ALA A CA 1
ATOM 869 C C . ALA A 1 112 ? -7.012 3.967 -6.457 1 98.5 112 ALA A C 1
ATOM 871 O O . ALA A 1 112 ? -7.246 4.848 -7.285 1 98.5 112 ALA A O 1
ATOM 872 N N . SER A 1 113 ? -6.824 2.701 -6.762 1 97.5 113 SER A N 1
ATOM 873 C CA . SER A 1 113 ? -6.906 2.254 -8.148 1 97.5 113 SER A CA 1
ATOM 874 C C . SER A 1 113 ? -8.305 2.455 -8.711 1 97.5 113 SER A C 1
ATOM 876 O O . SER A 1 113 ? -8.469 2.891 -9.852 1 97.5 113 SER A O 1
ATOM 878 N N . LEU A 1 114 ? -9.273 2.098 -7.902 1 96.56 114 LEU A N 1
ATOM 879 C CA . LEU A 1 114 ? -10.672 2.146 -8.336 1 96.56 114 LEU A CA 1
ATOM 880 C C . LEU A 1 114 ? -11.102 3.58 -8.609 1 96.56 114 LEU A C 1
ATOM 882 O O . LEU A 1 114 ? -11.797 3.844 -9.594 1 96.56 114 LEU A O 1
ATOM 886 N N . ILE A 1 115 ? -10.641 4.535 -7.805 1 97.12 115 ILE A N 1
ATOM 887 C CA . ILE A 1 115 ? -11.141 5.902 -7.926 1 97.12 115 ILE A CA 1
ATOM 888 C C . ILE A 1 115 ? -10.125 6.762 -8.672 1 97.12 115 ILE A C 1
ATOM 890 O O . ILE A 1 115 ? -10.336 7.965 -8.844 1 97.12 115 ILE A O 1
ATOM 894 N N . HIS A 1 116 ? -9.031 6.199 -9.047 1 96.62 116 HIS A N 1
ATOM 895 C CA . HIS A 1 116 ? -7.98 6.855 -9.812 1 96.62 116 HIS A CA 1
ATOM 896 C C . HIS A 1 116 ? -7.422 8.062 -9.07 1 96.62 116 HIS A C 1
ATOM 898 O O . HIS A 1 116 ? -7.297 9.148 -9.641 1 96.62 116 HIS A O 1
ATOM 904 N N . ARG A 1 117 ? -7.109 7.828 -7.797 1 97 117 ARG A N 1
ATOM 905 C CA . ARG A 1 117 ? -6.434 8.812 -6.957 1 97 117 ARG A CA 1
ATOM 906 C C . ARG A 1 117 ? -5.121 8.25 -6.41 1 97 117 ARG A C 1
ATOM 908 O O . ARG A 1 117 ? -5.09 7.148 -5.863 1 97 117 ARG A O 1
ATOM 915 N N . GLU A 1 118 ? -4.152 9.023 -6.52 1 97.12 118 GLU A N 1
ATOM 916 C CA . GLU A 1 118 ? -2.832 8.555 -6.117 1 97.12 118 GLU A CA 1
ATOM 917 C C . GLU A 1 118 ? -2.717 8.469 -4.598 1 97.12 118 GLU A C 1
ATOM 919 O O . GLU A 1 118 ? -3.285 9.289 -3.879 1 97.12 118 GLU A O 1
ATOM 924 N N . ILE A 1 119 ? -1.923 7.473 -4.23 1 98.06 119 ILE A N 1
ATOM 925 C CA . ILE A 1 119 ? -1.541 7.383 -2.824 1 98.06 119 ILE A CA 1
ATOM 926 C C . ILE A 1 119 ? -0.317 8.258 -2.564 1 98.06 119 ILE A C 1
ATOM 928 O O . ILE A 1 119 ? -0.086 8.695 -1.435 1 98.06 119 ILE A O 1
ATOM 932 N N . THR A 1 120 ? 0.423 8.531 -3.627 1 95.12 120 THR A N 1
ATOM 933 C CA . THR A 1 120 ? 1.522 9.484 -3.516 1 95.12 120 THR A CA 1
ATOM 934 C C . THR A 1 120 ? 1.023 10.828 -2.994 1 95.12 120 THR A C 1
ATOM 936 O O . THR A 1 120 ? -0.019 11.32 -3.43 1 95.12 120 THR A O 1
ATOM 939 N N . ASN A 1 121 ? 1.771 11.367 -2.041 1 94.12 121 ASN A N 1
ATOM 940 C CA . ASN A 1 121 ? 1.431 12.648 -1.432 1 94.12 121 ASN A CA 1
ATOM 941 C C . ASN A 1 121 ? 0.08 12.594 -0.724 1 94.12 121 ASN A C 1
ATOM 943 O O . ASN A 1 121 ? -0.771 13.461 -0.932 1 94.12 121 ASN A O 1
ATOM 947 N N . SER A 1 122 ? -0.156 11.562 -0.033 1 97.5 122 SER A N 1
ATOM 948 C CA . SER A 1 122 ? -1.305 11.367 0.846 1 97.5 122 SER A CA 1
ATOM 949 C C . SER A 1 122 ? -0.887 10.742 2.172 1 97.5 122 SER A C 1
ATOM 951 O O . SER A 1 122 ? 0.269 10.344 2.342 1 97.5 122 SER A O 1
ATOM 953 N N . ALA A 1 123 ? -1.791 10.75 3.113 1 98 123 ALA A N 1
ATOM 954 C CA . ALA A 1 123 ? -1.598 10.07 4.391 1 98 123 ALA A CA 1
ATOM 955 C C . ALA A 1 123 ? -2.631 8.961 4.586 1 98 123 ALA A C 1
ATOM 957 O O . ALA A 1 123 ? -3.764 9.07 4.109 1 98 123 ALA A O 1
ATOM 958 N N . ILE A 1 124 ? -2.215 7.945 5.172 1 97.88 124 ILE A N 1
ATOM 959 C CA . ILE A 1 124 ? -3.105 6.883 5.625 1 97.88 124 ILE A CA 1
ATOM 960 C C . ILE A 1 124 ? -3.314 6.992 7.137 1 97.88 124 ILE A C 1
ATOM 962 O O . ILE A 1 124 ? -2.369 6.848 7.914 1 97.88 124 ILE A O 1
ATOM 966 N N . ILE A 1 125 ? -4.555 7.25 7.555 1 97 125 ILE A N 1
ATOM 967 C CA . ILE A 1 125 ? -4.848 7.492 8.969 1 97 125 ILE A CA 1
ATOM 968 C C . ILE A 1 125 ? -5.973 6.57 9.422 1 97 125 ILE A C 1
ATOM 970 O O . ILE A 1 125 ? -7 6.449 8.75 1 97 125 ILE A O 1
ATOM 974 N N . SER A 1 126 ? -5.758 5.859 10.43 1 93.88 126 SER A N 1
ATOM 975 C CA . SER A 1 126 ? -6.801 5.07 11.078 1 93.88 126 SER A CA 1
ATOM 976 C C . SER A 1 126 ? -7.383 5.801 12.281 1 93.88 126 SER A C 1
ATOM 978 O O . SER A 1 126 ? -6.641 6.289 13.133 1 93.88 126 SER A O 1
ATOM 980 N N . ILE A 1 127 ? -8.656 6.031 12.32 1 88 127 ILE A N 1
ATOM 981 C CA . ILE A 1 127 ? -9.289 6.707 13.445 1 88 127 ILE A CA 1
ATOM 982 C C . ILE A 1 127 ? -10.016 5.688 14.32 1 88 127 ILE A C 1
ATOM 984 O O . ILE A 1 127 ? -10.969 6.031 15.023 1 88 127 ILE A O 1
ATOM 988 N N . ARG A 1 128 ? -9.305 4.73 14.75 1 75.31 128 ARG A N 1
ATOM 989 C CA . ARG A 1 128 ? -9.906 3.746 15.648 1 75.31 128 ARG A CA 1
ATOM 990 C C . ARG A 1 128 ? -9.93 4.254 17.078 1 75.31 128 ARG A C 1
ATOM 992 O O . ARG A 1 128 ? -8.992 4.918 17.531 1 75.31 128 ARG A O 1
ATOM 999 N N . TYR A 1 129 ? -10.938 4.16 17.766 1 65 129 TYR A N 1
ATOM 1000 C CA . TYR A 1 129 ? -11.156 4.402 19.188 1 65 129 TYR A CA 1
ATOM 1001 C C . TYR A 1 129 ? -10.977 5.879 19.531 1 65 129 TYR A C 1
ATOM 1003 O O . TYR A 1 129 ? -10.438 6.219 20.578 1 65 129 TYR A O 1
ATOM 1011 N N . GLY A 1 130 ? -11.242 6.703 18.578 1 65.5 130 GLY A N 1
ATOM 1012 C CA . GLY A 1 130 ? -11.32 8.133 18.859 1 65.5 130 GLY A CA 1
ATOM 1013 C C . GLY A 1 130 ? -9.984 8.836 18.719 1 65.5 130 GLY A C 1
ATOM 1014 O O . GLY A 1 130 ? -9.852 10.008 19.078 1 65.5 130 GLY A O 1
ATOM 1015 N N . TYR A 1 131 ? -9.086 8.219 18.172 1 77.75 131 TYR A N 1
ATOM 1016 C CA . TYR A 1 131 ? -7.766 8.836 18.094 1 77.75 131 TYR A CA 1
ATOM 1017 C C . TYR A 1 131 ? -7.496 9.383 16.688 1 77.75 131 TYR A C 1
ATOM 1019 O O . TYR A 1 131 ? -8.141 8.969 15.727 1 77.75 131 TYR A O 1
ATOM 1027 N N . ASN A 1 132 ? -6.766 10.484 16.484 1 85 132 ASN A N 1
ATOM 1028 C CA . ASN A 1 132 ? -6.098 10.984 15.289 1 85 132 ASN A CA 1
ATOM 1029 C C . ASN A 1 132 ? -7.035 11.828 14.438 1 85 132 ASN A C 1
ATOM 1031 O O . ASN A 1 132 ? -6.699 12.188 13.305 1 85 132 ASN A O 1
ATOM 1035 N N . TYR A 1 133 ? -8.203 12.227 14.938 1 87.38 133 TYR A N 1
ATOM 1036 C CA . TYR A 1 133 ? -9.109 13.055 14.164 1 87.38 133 TYR A CA 1
ATOM 1037 C C . TYR A 1 133 ? -8.461 14.383 13.789 1 87.38 133 TYR A C 1
ATOM 1039 O O . TYR A 1 133 ? -8.594 14.852 12.656 1 87.38 133 TYR A O 1
ATOM 1047 N N . GLU A 1 134 ? -7.785 14.938 14.75 1 91.06 134 GLU A N 1
ATOM 1048 C CA . GLU A 1 134 ? -7.148 16.234 14.531 1 91.06 134 GLU A CA 1
ATOM 1049 C C . GLU A 1 134 ? -6.051 16.141 13.477 1 91.06 134 GLU A C 1
ATOM 1051 O O . GLU A 1 134 ? -5.797 17.109 12.75 1 91.06 134 GLU A O 1
ATOM 1056 N N . LYS A 1 135 ? -5.43 15.008 13.336 1 94.44 135 LYS A N 1
ATOM 1057 C CA . LYS A 1 135 ? -4.355 14.836 12.359 1 94.44 135 LYS A CA 1
ATOM 1058 C C . LYS A 1 135 ? -4.898 14.836 10.938 1 94.44 135 LYS A C 1
ATOM 1060 O O . LYS A 1 135 ? -4.215 15.266 10.008 1 94.44 135 LYS A O 1
ATOM 1065 N N . VAL A 1 136 ? -6.16 14.391 10.805 1 96.25 136 VAL A N 1
ATOM 1066 C CA . VAL A 1 136 ? -6.777 14.352 9.484 1 96.25 136 VAL A CA 1
ATOM 1067 C C . VAL A 1 136 ? -6.859 15.773 8.914 1 96.25 136 VAL A C 1
ATOM 1069 O O . VAL A 1 136 ? -6.398 16.031 7.801 1 96.25 136 VAL A O 1
ATOM 1072 N N . ASP A 1 137 ? -7.371 16.703 9.688 1 95.69 137 ASP A N 1
ATOM 1073 C CA . ASP A 1 137 ? -7.496 18.078 9.242 1 95.69 137 ASP A CA 1
ATOM 1074 C C . ASP A 1 137 ? -6.129 18.688 8.945 1 95.69 137 ASP A C 1
ATOM 1076 O O . ASP A 1 137 ? -5.957 19.391 7.945 1 95.69 137 ASP A O 1
ATOM 1080 N N . ALA A 1 138 ? -5.234 18.484 9.867 1 96.25 138 ALA A N 1
ATOM 1081 C CA . ALA A 1 138 ? -3.898 19.047 9.719 1 96.25 138 ALA A CA 1
ATOM 1082 C C . ALA A 1 138 ? -3.244 18.609 8.414 1 96.25 138 ALA A C 1
ATOM 1084 O O . ALA A 1 138 ? -2.652 19.422 7.703 1 96.25 138 ALA A O 1
ATOM 1085 N N . VAL A 1 139 ? -3.359 17.344 8.062 1 96.75 139 VAL A N 1
ATOM 1086 C CA . VAL A 1 139 ? -2.793 16.797 6.836 1 96.75 139 VAL A CA 1
ATOM 1087 C C . VAL A 1 139 ? -3.477 17.422 5.625 1 96.75 139 VAL A C 1
ATOM 1089 O O . VAL A 1 139 ? -2.812 17.812 4.664 1 96.75 139 VAL A O 1
ATOM 1092 N N . LEU A 1 140 ? -4.77 17.531 5.68 1 96.81 140 LEU A N 1
ATOM 1093 C CA . LEU A 1 140 ? -5.539 18.109 4.586 1 96.81 140 LEU A CA 1
ATOM 1094 C C . LEU A 1 140 ? -5.148 19.578 4.355 1 96.81 140 LEU A C 1
ATOM 1096 O O . LEU A 1 140 ? -5.078 20.031 3.211 1 96.81 140 LEU A O 1
ATOM 1100 N N . ARG A 1 141 ? -4.871 20.25 5.375 1 95.12 141 ARG A N 1
ATOM 1101 C CA . ARG A 1 141 ? -4.504 21.656 5.277 1 95.12 141 ARG A CA 1
ATOM 1102 C C . ARG A 1 141 ? -3.125 21.828 4.652 1 95.12 141 ARG A C 1
ATOM 1104 O O . ARG A 1 141 ? -2.777 22.906 4.184 1 95.12 141 ARG A O 1
ATOM 1111 N N . LEU A 1 142 ? -2.342 20.797 4.727 1 94.44 142 LEU A N 1
ATOM 1112 C CA . LEU A 1 142 ? -1.039 20.828 4.07 1 94.44 142 LEU A CA 1
ATOM 1113 C C . LEU A 1 142 ? -1.186 20.609 2.568 1 94.44 142 LEU A C 1
ATOM 1115 O O . LEU A 1 142 ? -0.196 20.641 1.833 1 94.44 142 LEU A O 1
ATOM 1119 N N . GLY A 1 143 ? -2.408 20.297 2.088 1 93.69 143 GLY A N 1
ATOM 1120 C CA . GLY A 1 143 ? -2.66 20.047 0.678 1 93.69 143 GLY A CA 1
ATOM 1121 C C . GLY A 1 143 ? -2.535 18.578 0.302 1 93.69 143 GLY A C 1
ATOM 1122 O O . GLY A 1 143 ? -2.562 18.234 -0.881 1 93.69 143 GLY A O 1
ATOM 1123 N N . LEU A 1 144 ? -2.33 17.719 1.298 1 96 144 LEU A N 1
ATOM 1124 C CA . LEU A 1 144 ? -2.285 16.281 1.055 1 96 144 LEU A CA 1
ATOM 1125 C C . LEU A 1 144 ? -3.68 15.672 1.13 1 96 144 LEU A C 1
ATOM 1127 O O . LEU A 1 144 ? -4.57 16.234 1.773 1 96 144 LEU A O 1
ATOM 1131 N N . SER A 1 145 ? -3.916 14.602 0.45 1 97.75 145 SER A N 1
ATOM 1132 C CA . SER A 1 145 ? -5.137 13.82 0.608 1 97.75 145 SER A CA 1
ATOM 1133 C C . SER A 1 145 ? -5 12.805 1.738 1 97.75 145 SER A C 1
ATOM 1135 O O . SER A 1 145 ? -3.896 12.57 2.238 1 97.75 145 SER A O 1
ATOM 1137 N N . VAL A 1 146 ? -6.137 12.305 2.184 1 98.19 146 VAL A N 1
ATOM 1138 C CA . VAL A 1 146 ? -6.145 11.344 3.281 1 98.19 146 VAL A CA 1
ATOM 1139 C C . VAL A 1 146 ? -6.938 10.102 2.879 1 98.19 146 VAL A C 1
ATOM 1141 O O . VAL A 1 146 ? -8.062 10.211 2.385 1 98.19 146 VAL A O 1
ATOM 1144 N N . PHE A 1 147 ? -6.324 8.984 2.934 1 98.38 147 PHE A N 1
ATOM 1145 C CA . PHE A 1 147 ? -7.047 7.719 2.984 1 98.38 147 PHE A CA 1
ATOM 1146 C C . PHE A 1 147 ? -7.355 7.328 4.422 1 98.38 147 PHE A C 1
ATOM 1148 O O . PHE A 1 147 ? -6.445 7.02 5.195 1 98.38 147 PHE A O 1
ATOM 1155 N N . LEU A 1 148 ? -8.625 7.297 4.758 1 97.19 148 LEU A N 1
ATOM 1156 C CA . LEU A 1 148 ? -9.07 7.109 6.133 1 97.19 148 LEU A CA 1
ATOM 1157 C C . LEU A 1 148 ? -9.633 5.703 6.332 1 97.19 148 LEU A C 1
ATOM 1159 O O . LEU A 1 148 ? -10.445 5.234 5.527 1 97.19 148 LEU A O 1
ATOM 1163 N N . LEU A 1 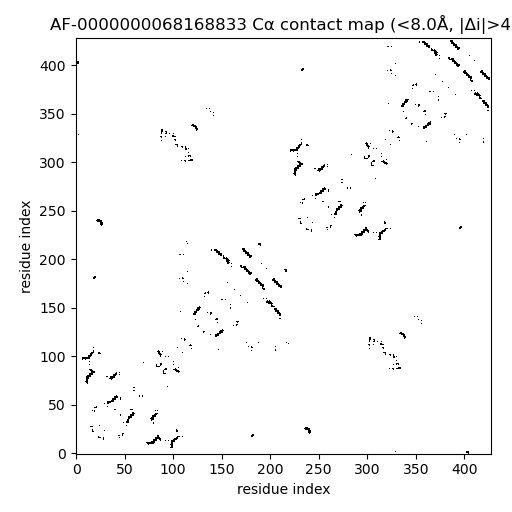149 ? -9.102 5.035 7.262 1 95.25 149 LEU A N 1
ATOM 1164 C CA . LEU A 1 149 ? -9.711 3.811 7.773 1 95.25 149 LEU A CA 1
ATOM 1165 C C . LEU A 1 149 ? -10.523 4.09 9.031 1 95.25 149 LEU A C 1
ATOM 1167 O O . LEU A 1 149 ? -9.953 4.234 10.125 1 95.25 149 LEU A O 1
ATOM 1171 N N . PRO A 1 150 ? -11.797 4.152 8.898 1 92.5 150 PRO A N 1
ATOM 1172 C CA . PRO A 1 150 ? -12.633 4.582 10.016 1 92.5 150 PRO A CA 1
ATOM 1173 C C . PRO A 1 150 ? -12.859 3.473 11.047 1 92.5 150 PRO A C 1
ATOM 1175 O O . PRO A 1 150 ? -12.43 2.334 10.836 1 92.5 150 PRO A O 1
ATOM 1178 N N . GLU A 1 151 ? -13.531 3.836 12.047 1 86.75 151 GLU A N 1
ATOM 1179 C CA . GLU A 1 151 ? -13.922 2.854 13.047 1 86.75 151 GLU A CA 1
ATOM 1180 C C . GLU A 1 151 ? -14.891 1.825 12.469 1 86.75 151 GLU A C 1
ATOM 1182 O O . GLU A 1 151 ? -15.922 2.188 11.898 1 86.75 151 GLU A O 1
ATOM 1187 N N . PRO A 1 152 ? -14.633 0.481 12.461 1 80.44 152 PRO A N 1
ATOM 1188 C CA . PRO A 1 152 ? -15.453 -0.557 11.836 1 80.44 152 PRO A CA 1
ATOM 1189 C C . PRO A 1 152 ? -16.906 -0.514 12.305 1 80.44 152 PRO A C 1
ATOM 1191 O O . PRO A 1 152 ? -17.812 -0.804 11.523 1 80.44 152 PRO A O 1
ATOM 1194 N N . GLY A 1 153 ? -17.25 -0.007 13.539 1 84.5 153 GLY A N 1
ATOM 1195 C CA . GLY A 1 153 ? -18.594 -0.066 14.086 1 84.5 153 GLY A CA 1
ATOM 1196 C C . GLY A 1 153 ? -19.422 1.166 13.766 1 84.5 153 GLY A C 1
ATOM 1197 O O . GLY A 1 153 ? -20.625 1.188 14.008 1 84.5 153 GLY A O 1
ATOM 1198 N N . LEU A 1 154 ? -18.844 2.062 13.047 1 90.44 154 LEU A N 1
ATOM 1199 C CA . LEU A 1 154 ? -19.562 3.287 12.711 1 90.44 154 LEU A CA 1
ATOM 1200 C C . LEU A 1 154 ? -19.984 3.285 11.25 1 90.44 154 LEU A C 1
ATOM 1202 O O . LEU A 1 154 ? -19.266 2.779 10.391 1 90.44 154 LEU A O 1
ATOM 1206 N N . THR A 1 155 ? -21.156 3.879 11.008 1 95.5 155 THR A N 1
ATOM 1207 C CA . THR A 1 155 ? -21.562 4.098 9.625 1 95.5 155 THR A CA 1
ATOM 1208 C C . THR A 1 155 ? -20.688 5.156 8.961 1 95.5 155 THR A C 1
ATOM 1210 O O . THR A 1 155 ? -19.953 5.875 9.641 1 95.5 155 THR A O 1
ATOM 1213 N N . VAL A 1 156 ? -20.766 5.172 7.633 1 96.19 156 VAL A N 1
ATOM 1214 C CA . VAL A 1 156 ? -20.062 6.211 6.891 1 96.19 156 VAL A CA 1
ATOM 1215 C C . VAL A 1 156 ? -20.5 7.586 7.395 1 96.19 156 VAL A C 1
ATOM 1217 O O . VAL A 1 156 ? -19.656 8.43 7.703 1 96.19 156 VAL A O 1
ATOM 1220 N N . GLY A 1 157 ? -21.828 7.738 7.48 1 96.62 157 GLY A N 1
ATOM 1221 C CA . GLY A 1 157 ? -22.344 9.008 7.949 1 96.62 157 GLY A CA 1
ATOM 1222 C C . GLY A 1 157 ? -21.844 9.383 9.336 1 96.62 157 GLY A C 1
ATOM 1223 O O . GLY A 1 157 ? -21.422 10.516 9.562 1 96.62 157 GLY A O 1
ATOM 1224 N N . ASP A 1 158 ? -21.859 8.438 10.242 1 94.81 158 ASP A N 1
ATOM 1225 C CA . ASP A 1 158 ? -21.375 8.68 11.594 1 94.81 158 ASP A CA 1
ATOM 1226 C C . ASP A 1 158 ? -19.891 9.07 11.594 1 94.81 158 ASP A C 1
ATOM 1228 O O . ASP A 1 158 ? -19.484 9.992 12.297 1 94.81 158 ASP A O 1
ATOM 1232 N N . SER A 1 159 ? -19.094 8.398 10.82 1 94.5 159 SER A N 1
ATOM 1233 C CA . SER A 1 159 ? -17.672 8.688 10.719 1 94.5 159 SER A CA 1
ATOM 1234 C C . SER A 1 159 ? -17.438 10.102 10.203 1 94.5 159 SER A C 1
ATOM 1236 O O . SER A 1 159 ? -16.609 10.836 10.734 1 94.5 159 SER A O 1
ATOM 1238 N N . LEU A 1 160 ? -18.203 10.477 9.211 1 95.69 160 LEU A N 1
ATOM 1239 C CA . LEU A 1 160 ? -18.031 11.789 8.609 1 95.69 160 LEU A CA 1
ATOM 1240 C C . LEU A 1 160 ? -18.5 12.891 9.562 1 95.69 160 LEU A C 1
ATOM 1242 O O . LEU A 1 160 ? -17.859 13.945 9.656 1 95.69 160 LEU A O 1
ATOM 1246 N N . ARG A 1 161 ? -19.609 12.672 10.242 1 95.44 161 ARG A N 1
ATOM 1247 C CA . ARG A 1 161 ? -20.094 13.656 11.203 1 95.44 161 ARG A CA 1
ATOM 1248 C C . ARG A 1 161 ? -19.062 13.891 12.312 1 95.44 161 ARG A C 1
ATOM 1250 O O . ARG A 1 161 ? -18.844 15.031 12.727 1 95.44 161 ARG A O 1
ATOM 1257 N N . LYS A 1 162 ? -18.453 12.859 12.773 1 93.62 162 LYS A N 1
ATOM 1258 C CA . LYS A 1 162 ? -17.406 13 13.781 1 93.62 162 LYS A CA 1
ATOM 1259 C C . LYS A 1 162 ? -16.203 13.773 13.227 1 93.62 162 LYS A C 1
ATOM 1261 O O . LYS A 1 162 ? -15.656 14.641 13.914 1 93.62 162 LYS A O 1
ATOM 1266 N N . LEU A 1 163 ? -15.859 13.5 12 1 94.06 163 LEU A N 1
ATOM 1267 C CA . LEU A 1 163 ? -14.727 14.164 11.359 1 94.06 163 LEU A CA 1
ATOM 1268 C C . LEU A 1 163 ? -15.008 15.656 11.18 1 94.06 163 LEU A C 1
ATOM 1270 O O . LEU A 1 163 ? -14.102 16.484 11.305 1 94.06 163 LEU A O 1
ATOM 1274 N N . LEU A 1 164 ? -16.25 15.969 10.906 1 95.25 164 LEU A N 1
ATOM 1275 C CA . LEU A 1 164 ? -16.656 17.344 10.648 1 95.25 164 LEU A CA 1
ATOM 1276 C C . LEU A 1 164 ? -16.375 18.234 11.852 1 95.25 164 LEU A C 1
ATOM 1278 O O . LEU A 1 164 ? -16.156 19.438 11.695 1 95.25 164 LEU A O 1
ATOM 1282 N N . LEU A 1 165 ? -16.281 17.641 13.023 1 94.19 165 LEU A N 1
ATOM 1283 C CA . LEU A 1 165 ? -15.992 18.391 14.234 1 94.19 165 LEU A CA 1
ATOM 1284 C C . LEU A 1 165 ? -14.555 18.891 14.242 1 94.19 165 LEU A C 1
ATOM 1286 O O . LEU A 1 165 ? -14.203 19.797 15 1 94.19 165 LEU A O 1
ATOM 1290 N N . TYR A 1 166 ? -13.727 18.375 13.367 1 94.19 166 TYR A N 1
ATOM 1291 C CA . TYR A 1 166 ? -12.305 18.688 13.391 1 94.19 166 TYR A CA 1
ATOM 1292 C C . TYR A 1 166 ? -11.867 19.359 12.094 1 94.19 166 TYR A C 1
ATOM 1294 O O . TYR A 1 166 ? -10.805 19.984 12.031 1 94.19 166 TYR A O 1
ATOM 1302 N N . ILE A 1 167 ? -12.617 19.234 11.047 1 95.25 167 ILE A N 1
ATOM 1303 C CA . ILE A 1 167 ? -12.234 19.703 9.727 1 95.25 167 ILE A CA 1
ATOM 1304 C C . ILE A 1 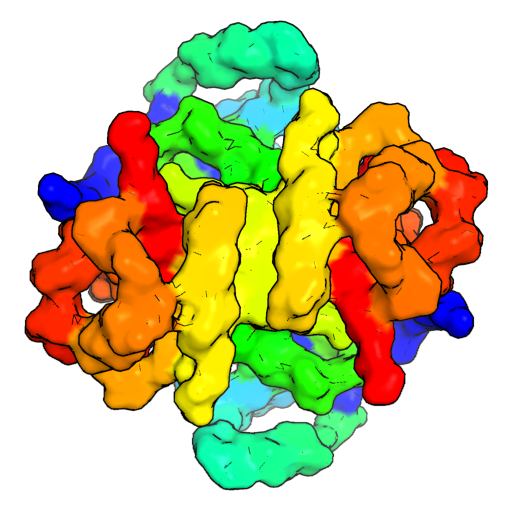167 ? -12.477 21.203 9.609 1 95.25 167 ILE A C 1
ATOM 1306 O O . ILE A 1 167 ? -13.594 21.672 9.852 1 95.25 167 ILE A O 1
ATOM 1310 N N . THR A 1 168 ? -11.562 22.031 9.234 1 93.81 168 THR A N 1
ATOM 1311 C CA . THR A 1 168 ? -11.625 23.484 9.188 1 93.81 168 THR A CA 1
ATOM 1312 C C . THR A 1 168 ? -12.469 23.953 8 1 93.81 168 THR A C 1
ATOM 1314 O O . THR A 1 168 ? -13.266 24.891 8.133 1 93.81 168 THR A O 1
ATOM 1317 N N . ARG A 1 169 ? -12.398 23.344 6.773 1 93.38 169 ARG A N 1
ATOM 1318 C CA . ARG A 1 169 ? -13.125 23.75 5.578 1 93.38 169 ARG A CA 1
ATOM 1319 C C . ARG A 1 169 ? -13.812 22.562 4.918 1 93.38 169 ARG A C 1
ATOM 1321 O O . ARG A 1 169 ? -13.492 22.203 3.779 1 93.38 169 ARG A O 1
ATOM 1328 N N . PRO A 1 170 ? -14.781 22.125 5.613 1 95.31 170 PRO A N 1
ATOM 1329 C CA . PRO A 1 170 ? -15.43 20.922 5.082 1 95.31 170 PRO A CA 1
ATOM 1330 C C . PRO A 1 170 ? -16.078 21.156 3.719 1 95.31 170 PRO A C 1
ATOM 1332 O O . PRO A 1 170 ? -16.219 20.219 2.93 1 95.31 170 PRO A O 1
ATOM 1335 N N . GLU A 1 171 ? -16.469 22.375 3.412 1 94.5 171 GLU A N 1
ATOM 1336 C CA . GLU A 1 171 ? -17.109 22.703 2.146 1 94.5 171 GLU A CA 1
ATOM 1337 C C . GLU A 1 171 ? -16.156 22.562 0.974 1 94.5 171 GLU A C 1
ATOM 1339 O O . GLU A 1 171 ? -16.578 22.484 -0.18 1 94.5 171 GLU A O 1
ATOM 1344 N N . LYS A 1 172 ? -14.883 22.5 1.229 1 95.44 172 LYS A N 1
ATOM 1345 C CA . LYS A 1 172 ? -13.867 22.391 0.181 1 95.44 172 LYS A CA 1
ATOM 1346 C C . LYS A 1 172 ? -13.336 20.969 0.068 1 95.44 172 LYS A C 1
ATOM 1348 O O . LYS A 1 172 ? -12.312 20.734 -0.582 1 95.44 172 LYS A O 1
ATOM 1353 N N . MET A 1 173 ? -13.977 20.047 0.765 1 96.5 173 MET A N 1
ATOM 1354 C CA . MET A 1 173 ? -13.469 18.672 0.78 1 96.5 173 MET A CA 1
ATOM 1355 C C . MET A 1 173 ? -14.32 17.781 -0.113 1 96.5 173 MET A C 1
ATOM 1357 O O . MET A 1 173 ? -15.547 17.812 -0.043 1 96.5 173 MET A O 1
ATOM 1361 N N . GLU A 1 174 ? -13.648 17.062 -0.95 1 96.62 174 GLU A N 1
ATOM 1362 C CA . GLU A 1 174 ? -14.234 15.977 -1.725 1 96.62 174 GLU A CA 1
ATOM 1363 C C . GLU A 1 174 ? -13.984 14.625 -1.063 1 96.62 174 GLU A C 1
ATOM 1365 O O . GLU A 1 174 ? -12.906 14.391 -0.51 1 96.62 174 GLU A O 1
ATOM 1370 N N . VAL A 1 175 ? -15.023 13.805 -1.171 1 97.81 175 VAL A N 1
ATOM 1371 C CA . VAL A 1 175 ? -14.93 12.531 -0.469 1 97.81 175 VAL A CA 1
ATOM 1372 C C . VAL A 1 175 ? -15.312 11.391 -1.415 1 97.81 175 VAL A C 1
ATOM 1374 O O . VAL A 1 175 ? -16.25 11.516 -2.201 1 97.81 175 VAL A O 1
ATOM 1377 N N . SER A 1 176 ? -14.578 10.344 -1.418 1 98.19 176 SER A N 1
ATOM 1378 C CA . SER A 1 176 ? -14.938 9.062 -2.016 1 98.19 176 SER A CA 1
ATOM 1379 C C . SER A 1 176 ? -15.031 7.965 -0.958 1 98.19 176 SER A C 1
ATOM 1381 O O . SER A 1 176 ? -14.078 7.742 -0.205 1 98.19 176 SER A O 1
ATOM 1383 N N . VAL A 1 177 ? -16.188 7.355 -0.857 1 98.12 177 VAL A N 1
ATOM 1384 C CA . VAL A 1 177 ? -16.391 6.219 0.033 1 98.12 177 VAL A CA 1
ATOM 1385 C C . VAL A 1 177 ? -16.328 4.918 -0.765 1 98.12 177 VAL A C 1
ATOM 1387 O O . VAL A 1 177 ? -17.141 4.695 -1.672 1 98.12 177 VAL A O 1
ATOM 1390 N N . CYS A 1 178 ? -15.383 4.094 -0.495 1 98.25 178 CYS A N 1
ATOM 1391 C CA . CYS A 1 178 ? -15.195 2.809 -1.161 1 98.25 178 CYS A CA 1
ATOM 1392 C C . CYS A 1 178 ? -15.594 1.657 -0.248 1 98.25 178 CYS A C 1
ATOM 1394 O O . CYS A 1 178 ? -15.008 1.473 0.82 1 98.25 178 CYS A O 1
ATOM 1396 N N . LEU A 1 179 ? -16.578 0.872 -0.682 1 97.12 179 LEU A N 1
ATOM 1397 C CA . LEU A 1 179 ? -17.188 -0.161 0.146 1 97.12 179 LEU A CA 1
ATOM 1398 C C . LEU A 1 179 ? -16.938 -1.547 -0.437 1 97.12 179 LEU A C 1
ATOM 1400 O O . LEU A 1 179 ? -17 -1.733 -1.654 1 97.12 179 LEU A O 1
ATOM 1404 N N . ASN A 1 180 ? -16.609 -2.492 0.426 1 95.81 180 ASN A N 1
ATOM 1405 C CA . ASN A 1 180 ? -16.516 -3.906 0.081 1 95.81 180 ASN A CA 1
ATOM 1406 C C . ASN A 1 180 ? -15.578 -4.129 -1.109 1 95.81 180 ASN A C 1
ATOM 1408 O O . ASN A 1 180 ? -15.953 -4.793 -2.078 1 95.81 180 ASN A O 1
ATOM 1412 N N . LEU A 1 181 ? -14.43 -3.564 -0.968 1 96.88 181 LEU A N 1
ATOM 1413 C CA . LEU A 1 181 ? -13.461 -3.531 -2.062 1 96.88 181 LEU A CA 1
ATOM 1414 C C . LEU A 1 181 ? -13.008 -4.941 -2.43 1 96.88 181 LEU A C 1
ATOM 1416 O O . LEU A 1 181 ? -12.633 -5.723 -1.555 1 96.88 181 LEU A O 1
ATOM 1420 N N . SER A 1 182 ? -13.008 -5.281 -3.736 1 96.5 182 SER A N 1
ATOM 1421 C CA . SER A 1 182 ? -12.594 -6.516 -4.398 1 96.5 182 SER A CA 1
ATOM 1422 C C . SER A 1 182 ? -13.656 -7.602 -4.254 1 96.5 182 SER A C 1
ATOM 1424 O O . SER A 1 182 ? -13.508 -8.703 -4.789 1 96.5 182 SER A O 1
ATOM 1426 N N . LEU A 1 183 ? -14.727 -7.312 -3.486 1 95.38 183 LEU A N 1
ATOM 1427 C CA . LEU A 1 183 ? -15.82 -8.266 -3.32 1 95.38 183 LEU A CA 1
ATOM 1428 C C . LEU A 1 183 ? -16.922 -8 -4.34 1 95.38 183 LEU A C 1
ATOM 1430 O O . LEU A 1 183 ? -16.859 -7.027 -5.094 1 95.38 183 LEU A O 1
ATOM 1434 N N . GLU A 1 184 ? -17.906 -8.891 -4.395 1 93.56 184 GLU A N 1
ATOM 1435 C CA . GLU A 1 184 ? -18.969 -8.82 -5.398 1 93.56 184 GLU A CA 1
ATOM 1436 C C . GLU A 1 184 ? -19.797 -7.555 -5.23 1 93.56 184 GLU A C 1
ATOM 1438 O O . GLU A 1 184 ? -20.297 -7 -6.215 1 93.56 184 GLU A O 1
ATOM 1443 N N . ASN A 1 185 ? -19.969 -7.078 -4.035 1 94.94 185 ASN A N 1
ATOM 1444 C CA . ASN A 1 185 ? -20.797 -5.906 -3.756 1 94.94 185 ASN A CA 1
ATOM 1445 C C . ASN A 1 185 ? -19.953 -4.645 -3.613 1 94.94 185 ASN A C 1
ATOM 1447 O O . ASN A 1 185 ? -20.312 -3.729 -2.875 1 94.94 185 ASN A O 1
ATOM 1451 N N . GLU A 1 186 ? -18.812 -4.676 -4.277 1 96.81 186 GLU A N 1
ATOM 1452 C CA . GLU A 1 186 ? -17.969 -3.492 -4.309 1 96.81 186 GLU A CA 1
ATOM 1453 C C . GLU A 1 186 ? -18.734 -2.268 -4.797 1 96.81 186 GLU A C 1
ATOM 1455 O O . GLU A 1 186 ? -19.516 -2.359 -5.746 1 96.81 186 GLU A O 1
ATOM 1460 N N . ARG A 1 187 ? -18.516 -1.12 -4.09 1 96.06 187 ARG A N 1
ATOM 1461 C CA . ARG A 1 187 ? -19.234 0.102 -4.422 1 96.06 187 ARG A CA 1
ATOM 1462 C C . ARG A 1 187 ? -18.422 1.338 -4.078 1 96.06 187 ARG A C 1
ATOM 1464 O O . ARG A 1 187 ? -17.656 1.332 -3.111 1 96.06 187 ARG A O 1
ATOM 1471 N N . VAL A 1 188 ? -18.594 2.355 -4.902 1 97.44 188 V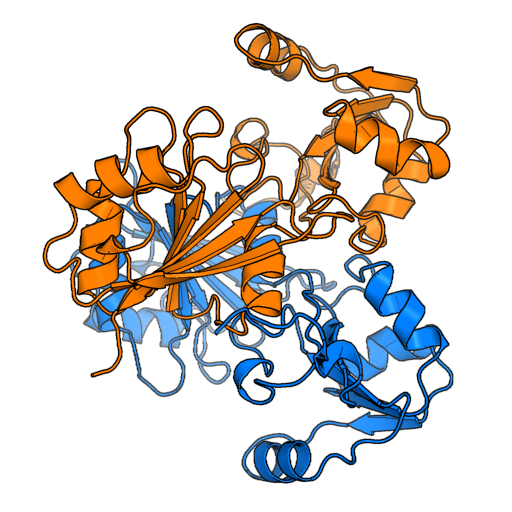AL A N 1
ATOM 1472 C CA . VAL A 1 188 ? -17.953 3.645 -4.648 1 97.44 188 VAL A CA 1
ATOM 1473 C C . VAL A 1 188 ? -19.016 4.746 -4.633 1 97.44 188 VAL A C 1
ATOM 1475 O O . VAL A 1 188 ? -19.891 4.789 -5.504 1 97.44 188 VAL A O 1
ATOM 1478 N N . ILE A 1 189 ? -18.953 5.555 -3.666 1 97.5 189 ILE A N 1
ATOM 1479 C CA . ILE A 1 189 ? -19.812 6.73 -3.559 1 97.5 189 ILE A CA 1
ATOM 1480 C C . ILE A 1 189 ? -18.953 7.992 -3.508 1 97.5 189 ILE A C 1
ATOM 1482 O O . ILE A 1 189 ? -18.078 8.125 -2.645 1 97.5 189 ILE A O 1
ATOM 1486 N N . ASN A 1 190 ? -19.188 8.859 -4.445 1 96.88 190 ASN A N 1
ATOM 1487 C CA . ASN A 1 190 ? -18.484 10.133 -4.484 1 96.88 190 ASN A CA 1
ATOM 1488 C C . ASN A 1 190 ? -19.391 11.297 -4.129 1 96.88 190 ASN A C 1
ATOM 1490 O O . ASN A 1 190 ? -20.578 11.281 -4.445 1 96.88 190 ASN A O 1
ATOM 1494 N N . GLY A 1 191 ? -18.828 12.266 -3.531 1 96.25 191 GLY A N 1
ATOM 1495 C CA . GLY A 1 191 ? -19.562 13.492 -3.24 1 96.25 191 GLY A CA 1
ATOM 1496 C C . GLY A 1 191 ? -18.797 14.445 -2.35 1 96.25 191 GLY A C 1
ATOM 1497 O O . GLY A 1 191 ? -17.625 14.211 -2.027 1 96.25 191 GLY A O 1
ATOM 1498 N N . LYS A 1 192 ? -19.469 15.523 -2.057 1 95.75 192 LYS A N 1
ATOM 1499 C CA . LYS A 1 192 ? -18.922 16.453 -1.067 1 95.75 192 LYS A CA 1
ATOM 1500 C C . LYS A 1 192 ? -19.094 15.906 0.347 1 95.75 192 LYS A C 1
ATOM 1502 O O . LYS A 1 192 ? -20.031 15.164 0.627 1 95.75 192 LYS A O 1
ATOM 1507 N N . MET A 1 193 ? -18.125 16.297 1.147 1 95.5 193 MET A N 1
ATOM 1508 C CA . MET A 1 193 ? -18.109 15.781 2.51 1 95.5 193 MET A CA 1
ATOM 1509 C C . MET A 1 193 ? -19.453 16 3.199 1 95.5 193 MET A C 1
ATOM 1511 O O . MET A 1 193 ? -20 15.086 3.816 1 95.5 193 MET A O 1
ATOM 1515 N N . LEU A 1 194 ? -20.109 17.156 3.025 1 95.06 194 LEU A N 1
ATOM 1516 C CA . LEU A 1 194 ? -21.328 17.562 3.73 1 95.06 194 LEU A CA 1
ATOM 1517 C C . LEU A 1 194 ? -22.531 16.812 3.186 1 95.06 194 LEU A C 1
ATOM 1519 O O . LEU A 1 194 ? -23.562 16.703 3.861 1 95.06 194 LEU A O 1
ATOM 1523 N N . GLU A 1 195 ? -22.438 16.188 2.025 1 95.75 195 GLU A N 1
ATOM 1524 C CA . GLU A 1 195 ? -23.547 15.523 1.362 1 95.75 195 GLU A CA 1
ATOM 1525 C C . GLU A 1 195 ? -23.625 14.047 1.741 1 95.75 195 GLU A C 1
ATOM 1527 O O . GLU A 1 195 ? -24.609 13.375 1.47 1 95.75 195 GLU A O 1
ATOM 1532 N N . LEU A 1 196 ? -22.594 13.586 2.377 1 96.56 196 LEU A N 1
ATOM 1533 C CA . LEU A 1 196 ? -22.5 12.141 2.578 1 96.56 196 LEU A CA 1
ATOM 1534 C C . LEU A 1 196 ? -22.688 11.781 4.047 1 96.56 196 LEU A C 1
ATOM 1536 O O . LEU A 1 196 ? -22.516 10.625 4.438 1 96.56 196 LEU A O 1
ATOM 1540 N N . THR A 1 197 ? -23.156 12.719 4.891 1 96.62 197 THR A N 1
ATOM 1541 C CA . THR A 1 197 ? -23.234 12.547 6.336 1 96.62 197 THR A CA 1
ATOM 1542 C C . THR A 1 197 ? -24.422 11.688 6.719 1 96.62 197 THR A C 1
ATOM 1544 O O . THR A 1 197 ? -24.547 11.242 7.863 1 96.62 197 THR A O 1
ATOM 1547 N N . ASP A 1 198 ? -25.297 11.32 5.754 1 96.31 198 ASP A N 1
ATOM 1548 C CA . ASP A 1 198 ? -26.484 10.539 6.062 1 96.31 198 ASP A CA 1
ATOM 1549 C C . ASP A 1 198 ? -26.344 9.102 5.59 1 96.31 198 ASP A C 1
ATOM 1551 O O . ASP A 1 198 ? -27.266 8.297 5.734 1 96.31 198 ASP A O 1
ATOM 1555 N N . LEU A 1 199 ? -25.188 8.781 5.066 1 96.06 199 LEU A N 1
ATOM 1556 C CA . LEU A 1 199 ? -25 7.426 4.559 1 96.06 199 LEU A CA 1
ATOM 1557 C C . LEU A 1 199 ? -24.969 6.414 5.699 1 96.06 199 LEU A C 1
ATOM 1559 O O . LEU A 1 199 ? -24.156 6.527 6.617 1 96.06 199 LEU A O 1
ATOM 1563 N N . ASN A 1 200 ? -25.766 5.391 5.586 1 95.75 200 ASN A N 1
ATOM 1564 C CA . ASN A 1 200 ? -25.906 4.41 6.652 1 95.75 200 ASN A CA 1
ATOM 1565 C C . ASN A 1 200 ? -25.062 3.164 6.387 1 95.75 200 ASN A C 1
ATOM 1567 O O . ASN A 1 200 ? -25.078 2.223 7.184 1 95.75 200 ASN A O 1
ATOM 1571 N N . ASP A 1 201 ? -24.344 3.238 5.336 1 94 201 ASP A N 1
ATOM 1572 C CA . ASP A 1 201 ? -23.484 2.109 4.992 1 94 201 ASP A CA 1
ATOM 1573 C C . ASP A 1 201 ? -22.5 1.812 6.113 1 94 201 ASP A C 1
ATOM 1575 O O . ASP A 1 201 ? -21.906 2.73 6.691 1 94 201 ASP A O 1
ATOM 1579 N N . ASN A 1 202 ? -22.453 0.583 6.445 1 90 202 ASN A N 1
ATOM 1580 C CA . ASN A 1 202 ? -21.484 0.064 7.418 1 90 202 ASN A CA 1
ATOM 1581 C C . ASN A 1 202 ? -20.688 -1.098 6.844 1 90 202 ASN A C 1
ATOM 1583 O O . ASN A 1 202 ? -20.906 -1.505 5.699 1 90 202 ASN A O 1
ATOM 1587 N N . GLY A 1 203 ? -19.703 -1.58 7.602 1 86.44 203 GLY A N 1
ATOM 1588 C CA . GLY A 1 203 ? -18.891 -2.672 7.102 1 86.44 203 GLY A CA 1
ATOM 1589 C C . GLY A 1 203 ? -17.516 -2.225 6.641 1 86.44 203 GLY A C 1
ATOM 1590 O O . GLY A 1 203 ? -16.969 -1.239 7.148 1 86.44 203 GLY A O 1
ATOM 1591 N N . LEU A 1 204 ? -16.953 -2.996 5.719 1 91.75 204 LEU A N 1
ATOM 1592 C CA . LEU A 1 204 ? -15.602 -2.73 5.234 1 91.75 204 LEU A CA 1
ATOM 1593 C C . LEU A 1 204 ? -15.578 -1.49 4.344 1 91.75 204 LEU A C 1
ATOM 1595 O O . LEU A 1 204 ? -16.281 -1.435 3.332 1 91.75 204 LEU A O 1
ATOM 1599 N N . LYS A 1 205 ? -14.82 -0.481 4.746 1 96.12 205 LYS A N 1
ATOM 1600 C CA . LYS A 1 205 ? -14.844 0.765 3.984 1 96.12 205 LYS A CA 1
ATOM 1601 C C . LYS A 1 205 ? -13.516 1.502 4.094 1 96.12 205 LYS A C 1
ATOM 1603 O O . LYS A 1 205 ? -12.805 1.373 5.098 1 96.12 205 LYS A O 1
ATOM 1608 N N . VAL A 1 206 ? -13.164 2.16 3.109 1 97.62 206 VAL A N 1
ATOM 1609 C CA . VAL A 1 206 ? -12.125 3.186 3.049 1 97.62 206 VAL A CA 1
ATOM 1610 C C . VAL A 1 206 ? -12.75 4.523 2.66 1 97.62 206 VAL A C 1
ATOM 1612 O O . VAL A 1 206 ? -13.586 4.59 1.756 1 97.62 206 VAL A O 1
ATOM 1615 N N . ILE A 1 207 ? -12.43 5.574 3.359 1 97.81 207 ILE A N 1
ATOM 1616 C CA . ILE A 1 207 ? -12.898 6.91 3.014 1 97.81 207 ILE A CA 1
ATOM 1617 C C . ILE A 1 207 ? -11.727 7.762 2.537 1 97.81 207 ILE A C 1
ATOM 1619 O O . ILE A 1 207 ? -10.766 7.977 3.277 1 97.81 207 ILE A O 1
ATOM 1623 N N . PHE A 1 208 ? -11.797 8.156 1.266 1 98.62 208 PHE A N 1
ATOM 1624 C CA . PHE A 1 208 ? -10.805 9.062 0.706 1 98.62 208 PHE A CA 1
ATOM 1625 C C . PHE A 1 208 ? -11.281 10.508 0.799 1 98.62 208 PHE A C 1
ATOM 1627 O O . PHE A 1 208 ? -12.414 10.82 0.429 1 98.62 208 PHE A O 1
ATOM 1634 N N . ILE A 1 209 ? -10.406 11.391 1.31 1 98.19 209 ILE A N 1
ATOM 1635 C CA . ILE A 1 209 ? -10.727 12.812 1.455 1 98.19 209 ILE A CA 1
ATOM 1636 C C . ILE A 1 209 ? -9.641 13.656 0.791 1 98.19 209 ILE A C 1
ATOM 1638 O O . ILE A 1 209 ? -8.445 13.438 1.015 1 98.19 209 ILE A O 1
ATOM 1642 N N . SER A 1 210 ? -9.992 14.539 -0.014 1 97.5 210 SER A N 1
ATOM 1643 C CA . SER A 1 210 ? -9.039 15.422 -0.673 1 97.5 210 SER A CA 1
ATOM 1644 C C . SER A 1 210 ? -9.578 16.844 -0.767 1 97.5 210 SER A C 1
ATOM 1646 O O . SER A 1 210 ? -10.789 17.047 -0.908 1 97.5 210 SER A O 1
ATOM 1648 N N . PRO A 1 211 ? -8.633 17.875 -0.65 1 93.31 211 PRO A N 1
ATOM 1649 C CA . PRO A 1 211 ? -9.07 19.25 -0.905 1 93.31 211 PRO A CA 1
ATOM 1650 C C . PRO A 1 211 ? -9.492 19.469 -2.357 1 93.31 211 PRO A C 1
ATOM 1652 O O . PRO A 1 211 ? -8.891 18.906 -3.271 1 93.31 211 PRO A O 1
ATOM 1655 N N . SER A 1 212 ? -10.641 20.094 -2.551 1 81.38 212 SER A N 1
ATOM 1656 C CA . SER A 1 212 ? -11.125 20.391 -3.891 1 81.38 212 SER A CA 1
ATOM 1657 C C . SER A 1 212 ? -10.219 21.406 -4.59 1 81.38 212 SER A C 1
ATOM 1659 O O . SER A 1 212 ? -9.695 22.328 -3.955 1 81.38 212 SER A O 1
ATOM 1661 N N . VAL A 1 213 ? -9.609 21 -5.762 1 62.31 213 VAL A N 1
ATOM 1662 C CA . VAL A 1 213 ? -8.805 21.938 -6.535 1 62.31 213 VAL A CA 1
ATOM 1663 C C . VAL A 1 213 ? -9.688 23.047 -7.074 1 62.31 213 VAL A C 1
ATOM 1665 O O . VAL A 1 213 ? -10.664 22.797 -7.777 1 62.31 213 VAL A O 1
ATOM 1668 N N . ASN A 1 214 ? -10.086 24 -6.32 1 46.28 214 ASN A N 1
ATOM 1669 C CA . ASN A 1 214 ? -10.719 25.141 -6.965 1 46.28 214 ASN A CA 1
ATOM 1670 C C . ASN A 1 214 ? -9.789 25.812 -7.969 1 46.28 214 ASN A C 1
ATOM 1672 O O . ASN A 1 214 ? -8.578 25.891 -7.742 1 46.28 214 ASN A O 1
ATOM 1676 N N . MET B 1 1 ? -21.938 12.227 -9.961 1 25.86 1 MET B N 1
ATOM 1677 C CA . MET B 1 1 ? -21.75 11.25 -11.031 1 25.86 1 MET B CA 1
ATOM 1678 C C . MET B 1 1 ? -21.203 9.938 -10.484 1 25.86 1 MET B C 1
ATOM 1680 O O . MET B 1 1 ? -20.172 9.93 -9.797 1 25.86 1 MET B O 1
ATOM 1684 N N . ASP B 1 2 ? -22.062 8.969 -10.305 1 31.5 2 ASP B N 1
ATOM 1685 C CA . ASP B 1 2 ? -21.781 7.609 -9.844 1 31.5 2 ASP B CA 1
ATOM 1686 C C . ASP B 1 2 ? -20.562 7.023 -10.547 1 31.5 2 ASP B C 1
ATOM 1688 O O . ASP B 1 2 ? -20.375 7.219 -11.75 1 31.5 2 ASP B O 1
ATOM 1692 N N . TYR B 1 3 ? -19.484 6.973 -9.93 1 38.31 3 TYR B N 1
ATOM 1693 C CA . TYR B 1 3 ? -18.422 6.156 -10.523 1 38.31 3 TYR B CA 1
ATOM 1694 C C . TYR B 1 3 ? -19.016 4.941 -11.234 1 38.31 3 TYR B C 1
ATOM 1696 O O . TYR B 1 3 ? -19.828 4.211 -10.664 1 38.31 3 TYR B O 1
ATOM 1704 N N . GLN B 1 4 ? -19.281 5.145 -12.453 1 37.25 4 GLN B N 1
ATOM 1705 C CA . GLN B 1 4 ? -19.672 3.941 -13.18 1 37.25 4 GLN B CA 1
ATOM 1706 C C . GLN B 1 4 ? -18.5 2.975 -13.305 1 37.25 4 GLN B C 1
ATOM 1708 O O . GLN B 1 4 ? -17.469 3.312 -13.891 1 37.25 4 GLN B O 1
ATOM 1713 N N . PRO B 1 5 ? -18.391 2.086 -12.406 1 40.81 5 PRO B N 1
ATOM 1714 C CA . PRO B 1 5 ? -17.359 1.037 -12.5 1 40.81 5 PRO B CA 1
ATOM 1715 C C . PRO B 1 5 ? -17 0.697 -13.938 1 40.81 5 PRO B C 1
ATOM 1717 O O . PRO B 1 5 ? -15.992 0.019 -14.18 1 40.81 5 PRO B O 1
ATOM 1720 N N . GLY B 1 6 ? -17.875 0.855 -14.852 1 40.22 6 GLY B N 1
ATOM 1721 C CA . GLY B 1 6 ? -17.953 0.159 -16.125 1 40.22 6 GLY B CA 1
ATOM 1722 C C . GLY B 1 6 ? -16.797 0.484 -17.047 1 40.22 6 GLY B C 1
ATOM 1723 O O . GLY B 1 6 ? -16.672 -0.094 -18.125 1 40.22 6 GLY B O 1
ATOM 1724 N N . GLN B 1 7 ? -16.281 1.707 -17.188 1 46.38 7 GLN B N 1
ATOM 1725 C CA . GLN B 1 7 ? -15.641 1.593 -18.484 1 46.38 7 GLN B CA 1
ATOM 1726 C C . GLN B 1 7 ? -14.414 0.684 -18.422 1 46.38 7 GLN B C 1
ATOM 1728 O O . GLN B 1 7 ? -13.281 1.16 -18.469 1 46.38 7 GLN B O 1
ATOM 1733 N N . ARG B 1 8 ? -14.469 -0.453 -17.578 1 51.69 8 ARG B N 1
ATOM 1734 C CA . ARG B 1 8 ? -13.68 -1.674 -17.438 1 51.69 8 ARG B CA 1
ATOM 1735 C C . ARG B 1 8 ? -13.086 -2.1 -18.781 1 51.69 8 ARG B C 1
ATOM 1737 O O . ARG B 1 8 ? -12.086 -2.824 -18.812 1 51.69 8 ARG B O 1
ATOM 1744 N N . ASN B 1 9 ? -13.641 -1.773 -19.781 1 58.5 9 ASN B N 1
ATOM 1745 C CA . ASN B 1 9 ? -13.227 -2.381 -21.031 1 58.5 9 ASN B CA 1
ATOM 1746 C C . ASN B 1 9 ? -12.281 -1.472 -21.812 1 58.5 9 ASN B C 1
ATOM 1748 O O . ASN B 1 9 ? -12.219 -1.539 -23.031 1 58.5 9 ASN 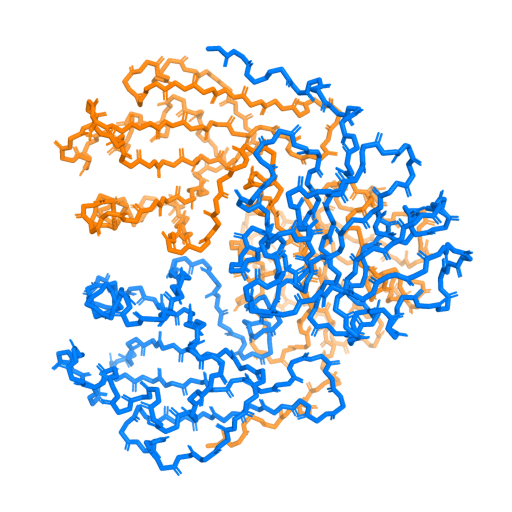B O 1
ATOM 1752 N N . SER B 1 10 ? -11.555 -0.516 -20.953 1 82.06 10 SER B N 1
ATOM 1753 C CA . SER B 1 10 ? -10.719 0.348 -21.781 1 82.06 10 SER B CA 1
ATOM 1754 C C . SER B 1 10 ? -9.273 -0.133 -21.797 1 82.06 10 SER B C 1
ATOM 1756 O O . SER B 1 10 ? -8.68 -0.357 -20.734 1 82.06 10 SER B O 1
ATOM 1758 N N . TRP B 1 11 ? -8.945 -0.624 -22.875 1 91.56 11 TRP B N 1
ATOM 1759 C CA . TRP B 1 11 ? -7.555 -0.995 -23.094 1 91.56 11 TRP B CA 1
ATOM 1760 C C . TRP B 1 11 ? -6.699 0.237 -23.375 1 91.56 11 TRP B C 1
ATOM 1762 O O . TRP B 1 11 ? -7.188 1.223 -23.938 1 91.56 11 TRP B O 1
ATOM 1772 N N . PRO B 1 12 ? -5.473 0.181 -22.875 1 95.25 12 PRO B N 1
ATOM 1773 C CA . PRO B 1 12 ? -4.766 -0.872 -22.141 1 95.25 12 PRO B CA 1
ATOM 1774 C C . PRO B 1 12 ? -5.184 -0.948 -20.672 1 95.25 12 PRO B C 1
ATOM 1776 O O . PRO B 1 12 ? -5.754 0.006 -20.141 1 95.25 12 PRO B O 1
ATOM 1779 N N . LYS B 1 13 ? -4.891 -2.17 -20.047 1 96.69 13 LYS B N 1
ATOM 1780 C CA . LYS B 1 13 ? -4.969 -2.303 -18.594 1 96.69 13 LYS B CA 1
ATOM 1781 C C . LYS B 1 13 ? -3.633 -1.962 -17.938 1 96.69 13 LYS B C 1
ATOM 1783 O O . LYS B 1 13 ? -2.572 -2.293 -18.469 1 96.69 13 LYS B O 1
ATOM 1788 N N . ILE B 1 14 ? -3.713 -1.281 -16.844 1 97.12 14 ILE B N 1
ATOM 1789 C CA . ILE B 1 14 ? -2.52 -0.921 -16.078 1 97.12 14 ILE B CA 1
ATOM 1790 C C . ILE B 1 14 ? -2.439 -1.769 -14.812 1 97.12 14 ILE B C 1
ATOM 1792 O O . ILE B 1 14 ? -3.359 -1.759 -13.992 1 97.12 14 ILE B O 1
ATOM 1796 N N . ILE B 1 15 ? -1.353 -2.52 -14.656 1 98.44 15 ILE B N 1
ATOM 1797 C CA . ILE B 1 15 ? -1.269 -3.434 -13.523 1 98.44 15 ILE B CA 1
ATOM 1798 C C . ILE B 1 15 ? 0.078 -3.264 -12.82 1 98.44 15 ILE B C 1
ATOM 1800 O O . ILE B 1 15 ? 1.11 -3.105 -13.477 1 98.44 15 ILE B O 1
ATOM 1804 N N . GLY B 1 16 ? 0.052 -3.242 -11.508 1 98.62 16 GLY B N 1
ATOM 1805 C CA . GLY B 1 16 ? 1.282 -3.217 -10.734 1 98.62 16 GLY B CA 1
ATOM 1806 C C . GLY B 1 16 ? 2.025 -4.539 -10.75 1 98.62 16 GLY B C 1
ATOM 1807 O O . GLY B 1 16 ? 1.427 -5.598 -10.539 1 98.62 16 GLY B O 1
ATOM 1808 N N . ALA B 1 17 ? 3.338 -4.441 -10.922 1 98.5 17 ALA B N 1
ATOM 1809 C CA . ALA B 1 17 ? 4.164 -5.641 -11.031 1 98.5 17 ALA B CA 1
ATOM 1810 C C . ALA B 1 17 ? 4.953 -5.883 -9.75 1 98.5 17 ALA B C 1
ATOM 1812 O O . ALA B 1 17 ? 5.719 -6.844 -9.656 1 98.5 17 ALA B O 1
ATOM 1813 N N . GLY B 1 18 ? 4.805 -5.004 -8.773 1 98 18 GLY B N 1
ATOM 1814 C CA . GLY B 1 18 ? 5.473 -5.203 -7.492 1 98 18 GLY B CA 1
ATOM 1815 C C . GLY B 1 18 ? 6.883 -4.648 -7.461 1 98 18 GLY B C 1
ATOM 1816 O O . GLY B 1 18 ? 7.309 -3.973 -8.398 1 98 18 GLY B O 1
ATOM 1817 N N . PRO B 1 19 ? 7.57 -4.949 -6.418 1 97.5 19 PRO B N 1
ATOM 1818 C CA . PRO B 1 19 ? 8.852 -4.281 -6.164 1 97.5 19 PRO B CA 1
ATOM 1819 C C . PRO B 1 19 ? 10.016 -4.941 -6.895 1 97.5 19 PRO B C 1
ATOM 1821 O O . PRO B 1 19 ? 11.125 -4.402 -6.91 1 97.5 19 PRO B O 1
ATOM 1824 N N . GLY B 1 20 ? 9.82 -6.09 -7.477 1 96.44 20 GLY B N 1
ATOM 1825 C CA . GLY B 1 20 ? 10.922 -6.699 -8.203 1 96.44 20 GLY B CA 1
ATOM 1826 C C . GLY B 1 20 ? 10.797 -8.203 -8.32 1 96.44 20 GLY B C 1
ATOM 1827 O O . GLY B 1 20 ? 10.727 -8.742 -9.43 1 96.44 20 GLY B O 1
ATOM 1828 N N . SER B 1 21 ? 10.68 -8.852 -7.195 1 97.44 21 SER B N 1
ATOM 1829 C CA . SER B 1 21 ? 10.609 -10.305 -7.156 1 97.44 21 SER B CA 1
ATOM 1830 C C . SER B 1 21 ? 9.242 -10.805 -7.633 1 97.44 21 SER B C 1
ATOM 1832 O O . SER B 1 21 ? 8.211 -10.289 -7.211 1 97.44 21 SER B O 1
ATOM 1834 N N . PRO B 1 22 ? 9.211 -11.836 -8.445 1 98.19 22 PRO B N 1
ATOM 1835 C CA . PRO B 1 22 ? 7.941 -12.43 -8.867 1 98.19 22 PRO B CA 1
ATOM 1836 C C . PRO B 1 22 ? 7.133 -12.977 -7.691 1 98.19 22 PRO B C 1
ATOM 1838 O O . PRO B 1 22 ? 5.93 -13.211 -7.82 1 98.19 22 PRO B O 1
ATOM 1841 N N . ASP B 1 23 ? 7.777 -13.141 -6.562 1 98.12 23 ASP B N 1
ATOM 1842 C CA . ASP B 1 23 ? 7.07 -13.57 -5.359 1 98.12 23 ASP B CA 1
ATOM 1843 C C . ASP B 1 23 ? 5.918 -12.625 -5.035 1 98.12 23 ASP B C 1
ATOM 1845 O O . ASP B 1 23 ? 4.934 -13.023 -4.41 1 98.12 23 ASP B O 1
ATOM 1849 N N . TYR B 1 24 ? 6.035 -11.445 -5.539 1 98.69 24 TYR B N 1
ATOM 1850 C CA . TYR B 1 24 ? 5.062 -10.445 -5.129 1 98.69 24 TYR B CA 1
ATOM 1851 C C . TYR B 1 24 ? 4.07 -10.148 -6.25 1 98.69 24 TYR B C 1
ATOM 1853 O O . TYR B 1 24 ? 3.295 -9.195 -6.168 1 98.69 24 TYR B O 1
ATOM 1861 N N . PHE B 1 25 ? 4.16 -10.992 -7.316 1 98.81 25 PHE B N 1
ATOM 1862 C CA . PHE B 1 25 ? 3.1 -10.914 -8.312 1 98.81 25 PHE B CA 1
ATOM 1863 C C . PHE B 1 25 ? 1.761 -11.32 -7.715 1 98.81 25 PHE B C 1
ATOM 1865 O O . PHE B 1 25 ? 1.688 -12.281 -6.938 1 98.81 25 PHE B O 1
ATOM 1872 N N . THR B 1 26 ? 0.711 -10.617 -8.016 1 98.88 26 THR B N 1
ATOM 1873 C CA . THR B 1 26 ? -0.631 -11.055 -7.652 1 98.88 26 THR B CA 1
ATOM 1874 C C . THR B 1 26 ? -1.146 -12.102 -8.625 1 98.88 26 THR B C 1
ATOM 1876 O O . THR B 1 26 ? -0.678 -12.18 -9.766 1 98.88 26 THR B O 1
ATOM 1879 N N . LEU B 1 27 ? -2.092 -12.867 -8.18 1 98.75 27 LEU B N 1
ATOM 1880 C CA . LEU B 1 27 ? -2.723 -13.805 -9.102 1 98.75 27 LEU B CA 1
ATOM 1881 C C . LEU B 1 27 ? -3.4 -13.07 -10.258 1 98.75 27 LEU B C 1
ATOM 1883 O O . LEU B 1 27 ? -3.422 -13.555 -11.383 1 98.75 27 LEU B O 1
ATOM 1887 N N . LYS B 1 28 ? -3.928 -11.883 -9.992 1 98.38 28 LYS B N 1
ATOM 1888 C CA . LYS B 1 28 ? -4.523 -11.062 -11.047 1 98.38 28 LYS B CA 1
ATOM 1889 C C . LYS B 1 28 ? -3.5 -10.711 -12.117 1 98.38 28 LYS B C 1
ATOM 1891 O O . LYS B 1 28 ? -3.789 -10.805 -13.312 1 98.38 28 LYS B O 1
ATOM 1896 N N . LEU B 1 29 ? -2.312 -10.297 -11.695 1 98.75 29 LEU B N 1
ATOM 1897 C CA . LEU B 1 29 ? -1.251 -10 -12.648 1 98.75 29 LEU B CA 1
ATOM 1898 C C . LEU B 1 29 ? -0.895 -11.242 -13.469 1 98.75 29 LEU B C 1
ATOM 1900 O O . LEU B 1 29 ? -0.86 -11.188 -14.703 1 98.75 29 LEU B O 1
ATOM 1904 N N . VAL B 1 30 ? -0.7 -12.367 -12.82 1 98.75 30 VAL B N 1
ATOM 1905 C CA . VAL B 1 30 ? -0.274 -13.594 -13.484 1 98.75 30 VAL B CA 1
ATOM 1906 C C . VAL B 1 30 ? -1.312 -14.008 -14.523 1 98.75 30 VAL B C 1
ATOM 1908 O O . VAL B 1 30 ? -0.962 -14.359 -15.656 1 98.75 30 VAL B O 1
ATOM 1911 N N . ASN B 1 31 ? -2.574 -13.953 -14.148 1 98.25 31 ASN B N 1
ATOM 1912 C CA . ASN B 1 31 ? -3.645 -14.328 -15.07 1 98.25 31 ASN B CA 1
ATOM 1913 C C . ASN B 1 31 ? -3.682 -13.406 -16.281 1 98.25 31 ASN B C 1
ATOM 1915 O O . ASN B 1 31 ? -3.867 -13.867 -17.422 1 98.25 31 ASN B O 1
ATOM 1919 N N . ASN B 1 32 ? -3.508 -12.117 -16.078 1 97.94 32 ASN B N 1
ATOM 1920 C CA . ASN B 1 32 ? -3.504 -11.172 -17.172 1 97.94 32 ASN B CA 1
ATOM 1921 C C . ASN B 1 32 ? -2.287 -11.367 -18.078 1 97.94 32 ASN B C 1
ATOM 1923 O O . ASN B 1 32 ? -2.371 -11.18 -19.297 1 97.94 32 ASN B O 1
ATOM 1927 N N . LEU B 1 33 ? -1.164 -11.711 -17.484 1 98.62 33 LEU B N 1
ATOM 1928 C CA . LEU B 1 33 ? 0.044 -11.977 -18.25 1 98.62 33 LEU B CA 1
ATOM 1929 C C . LEU B 1 33 ? -0.17 -13.133 -19.219 1 98.62 33 LEU B C 1
ATOM 1931 O O . LEU B 1 33 ? 0.253 -13.062 -20.375 1 98.62 33 LEU B O 1
ATOM 1935 N N . ARG B 1 34 ? -0.792 -14.164 -18.75 1 97.88 34 ARG B N 1
ATOM 1936 C CA . ARG B 1 34 ? -1.028 -15.367 -19.547 1 97.88 34 ARG B CA 1
ATOM 1937 C C . ARG B 1 34 ? -1.87 -15.055 -20.781 1 97.88 34 ARG B C 1
ATOM 1939 O O . ARG B 1 34 ? -1.641 -15.609 -21.859 1 97.88 34 ARG B O 1
ATOM 1946 N N . ASP B 1 35 ? -2.756 -14.078 -20.656 1 96.38 35 ASP B N 1
ATOM 1947 C CA . ASP B 1 35 ? -3.738 -13.812 -21.703 1 96.38 35 ASP B CA 1
ATOM 1948 C C . ASP B 1 35 ? -3.33 -12.609 -22.547 1 96.38 35 ASP B C 1
ATOM 1950 O O . ASP B 1 35 ? -3.996 -12.273 -23.531 1 96.38 35 ASP B O 1
ATOM 1954 N N . ALA B 1 36 ? -2.264 -11.953 -22.203 1 97.38 36 ALA B N 1
ATOM 1955 C CA . ALA B 1 36 ? -1.882 -10.695 -22.828 1 97.38 36 ALA B CA 1
ATOM 1956 C C . ALA B 1 36 ? -1.364 -10.93 -24.25 1 97.38 36 ALA B C 1
ATOM 1958 O O . ALA B 1 36 ? -0.782 -11.977 -24.547 1 97.38 36 ALA B O 1
ATOM 1959 N N . ARG B 1 37 ? -1.615 -9.953 -25.109 1 97.38 37 ARG B N 1
ATOM 1960 C CA . ARG B 1 37 ? -1.046 -9.938 -26.453 1 97.38 37 ARG B CA 1
ATOM 1961 C C . ARG B 1 37 ? 0.204 -9.062 -26.516 1 97.38 37 ARG B C 1
ATOM 1963 O O . ARG B 1 37 ? 1.163 -9.391 -27.219 1 97.38 37 ARG B O 1
ATOM 1970 N N . LYS B 1 38 ? 0.103 -7.992 -25.812 1 97.19 38 LYS B N 1
ATOM 1971 C CA . LYS B 1 38 ? 1.183 -7.012 -25.766 1 97.19 38 LYS B CA 1
ATOM 1972 C C . LYS B 1 38 ? 1.403 -6.508 -24.344 1 97.19 38 LYS B C 1
ATOM 1974 O O . LYS B 1 38 ? 0.442 -6.242 -23.609 1 97.19 38 LYS B O 1
ATOM 1979 N N . ILE B 1 39 ? 2.703 -6.465 -23.953 1 97.69 39 ILE B N 1
ATOM 1980 C CA . ILE B 1 39 ? 3.055 -5.957 -22.625 1 97.69 39 ILE B CA 1
ATOM 1981 C C . ILE B 1 39 ? 4.082 -4.836 -22.766 1 97.69 39 ILE B C 1
ATOM 1983 O O . ILE B 1 39 ? 5.129 -5.016 -23.391 1 97.69 39 ILE B O 1
ATOM 1987 N N . ILE B 1 40 ? 3.76 -3.729 -22.234 1 96.62 40 ILE B N 1
ATOM 1988 C CA . ILE B 1 40 ? 4.645 -2.568 -22.188 1 96.62 40 ILE B CA 1
ATOM 1989 C C . ILE B 1 40 ? 5.117 -2.322 -20.766 1 96.62 40 ILE B C 1
ATOM 1991 O O . ILE B 1 40 ? 4.301 -2.182 -19.844 1 96.62 40 ILE B O 1
ATOM 1995 N N . ALA B 1 41 ? 6.434 -2.297 -20.547 1 96.5 41 ALA B N 1
ATOM 1996 C CA . ALA B 1 41 ? 6.98 -2.098 -19.203 1 96.5 41 ALA B CA 1
ATOM 1997 C C . ALA B 1 41 ? 8.469 -1.748 -19.266 1 96.5 41 ALA B C 1
ATOM 1999 O O . ALA B 1 41 ? 9.039 -1.649 -20.359 1 96.5 41 ALA B O 1
ATOM 2000 N N . THR B 1 42 ? 8.992 -1.402 -18.109 1 93.56 42 THR B N 1
ATOM 2001 C CA . THR B 1 42 ? 10.438 -1.181 -18.031 1 93.56 42 THR B CA 1
ATOM 2002 C C . THR B 1 42 ? 11.195 -2.479 -18.266 1 93.56 42 THR B C 1
ATOM 2004 O O . THR B 1 42 ? 10.633 -3.568 -18.156 1 93.56 42 THR B O 1
ATOM 2007 N N . ARG B 1 43 ? 12.469 -2.338 -18.5 1 93.94 43 ARG B N 1
ATOM 2008 C CA . ARG B 1 43 ? 13.312 -3.488 -18.812 1 93.94 43 ARG B CA 1
ATOM 2009 C C . ARG B 1 43 ? 13.312 -4.484 -17.656 1 93.94 43 ARG B C 1
ATOM 2011 O O . ARG B 1 43 ? 13.164 -5.688 -17.859 1 93.94 43 ARG B O 1
ATOM 2018 N N . ARG B 1 44 ? 13.461 -4.008 -16.484 1 92.25 44 ARG B N 1
ATOM 2019 C CA . ARG B 1 44 ? 13.516 -4.859 -15.305 1 92.25 44 ARG B CA 1
ATOM 2020 C C . ARG B 1 44 ? 12.219 -5.641 -15.133 1 92.25 44 ARG B C 1
ATOM 2022 O O . ARG B 1 44 ? 12.242 -6.844 -14.859 1 92.25 44 ARG B O 1
ATOM 2029 N N . VAL B 1 45 ? 11.109 -4.996 -15.336 1 96.31 45 VAL B N 1
ATOM 2030 C CA . VAL B 1 45 ? 9.812 -5.645 -15.188 1 96.31 45 VAL B CA 1
ATOM 2031 C C . VAL B 1 45 ? 9.617 -6.676 -16.297 1 96.31 45 VAL B C 1
ATOM 2033 O O . VAL B 1 45 ? 9.125 -7.777 -16.047 1 96.31 45 VAL B O 1
ATOM 2036 N N . LEU B 1 46 ? 10.039 -6.289 -17.516 1 97.88 46 LEU B N 1
ATOM 2037 C CA . LEU B 1 46 ? 9.898 -7.211 -18.625 1 97.88 46 LEU B CA 1
ATOM 2038 C C . LEU B 1 46 ? 10.695 -8.484 -18.391 1 97.88 46 LEU B C 1
ATOM 2040 O O . LEU B 1 46 ? 10.234 -9.586 -18.703 1 97.88 46 LEU B O 1
ATOM 2044 N N . SER B 1 47 ? 11.852 -8.352 -17.812 1 97 47 SER B N 1
ATOM 2045 C CA . SER B 1 47 ? 12.664 -9.516 -17.5 1 97 47 SER B CA 1
ATOM 2046 C C . SER B 1 47 ? 11.969 -10.422 -16.484 1 97 47 SER B C 1
ATOM 2048 O O . SER B 1 47 ? 12.016 -11.648 -16.609 1 97 47 SER B O 1
ATOM 2050 N N . ALA B 1 48 ? 11.328 -9.898 -15.578 1 97.38 48 ALA B N 1
ATOM 2051 C CA . ALA B 1 48 ? 10.68 -10.641 -14.5 1 97.38 48 ALA B CA 1
ATOM 2052 C C . ALA B 1 48 ? 9.43 -11.367 -15.008 1 97.38 48 ALA B C 1
ATOM 2054 O O . ALA B 1 48 ? 9.117 -12.461 -14.547 1 97.38 48 ALA B O 1
ATOM 2055 N N . VAL B 1 49 ? 8.719 -10.758 -15.977 1 98.44 49 VAL B N 1
ATOM 2056 C CA . VAL B 1 49 ? 7.418 -11.305 -16.344 1 98.44 49 VAL B CA 1
ATOM 2057 C C . VAL B 1 49 ? 7.586 -12.273 -17.516 1 98.44 49 VAL B C 1
ATOM 2059 O O . VAL B 1 49 ? 6.672 -13.039 -17.828 1 98.44 49 VAL B O 1
ATOM 2062 N N . ARG B 1 50 ? 8.68 -12.289 -18.141 1 98.19 50 ARG B N 1
ATOM 2063 C CA . ARG B 1 50 ? 8.93 -13.031 -19.375 1 98.19 50 ARG B CA 1
ATOM 2064 C C . ARG B 1 50 ? 8.516 -14.492 -19.219 1 98.19 50 ARG B C 1
ATOM 2066 O O . ARG B 1 50 ? 7.859 -15.055 -20.094 1 98.19 50 ARG B O 1
ATOM 2073 N N . PRO B 1 51 ? 8.789 -15.148 -18.078 1 98.19 51 PRO B N 1
ATOM 2074 C CA . PRO B 1 51 ? 8.445 -16.562 -17.938 1 98.19 51 PRO B CA 1
ATOM 2075 C C . PRO B 1 51 ? 6.941 -16.812 -17.859 1 98.19 51 PRO B C 1
ATOM 2077 O O . PRO B 1 51 ? 6.484 -17.953 -17.953 1 98.19 51 PRO B O 1
ATOM 2080 N N . PHE B 1 52 ? 6.156 -15.805 -17.75 1 98.5 52 PHE B N 1
ATOM 2081 C CA . PHE B 1 52 ? 4.738 -15.969 -17.453 1 98.5 52 PHE B CA 1
ATOM 2082 C C . PHE B 1 52 ? 3.889 -15.641 -18.672 1 98.5 52 PHE B C 1
ATOM 2084 O O . PHE B 1 52 ? 2.658 -15.664 -18.609 1 98.5 52 PHE B O 1
ATOM 2091 N N . THR B 1 53 ? 4.547 -15.328 -19.828 1 98.5 53 THR B N 1
ATOM 2092 C CA . THR B 1 53 ? 3.74 -14.82 -20.938 1 98.5 53 THR B CA 1
ATOM 2093 C C . THR B 1 53 ? 4.375 -15.172 -22.281 1 98.5 53 THR B C 1
ATOM 2095 O O . THR B 1 53 ? 5.57 -15.461 -22.344 1 98.5 53 THR B O 1
ATOM 2098 N N . HIS B 1 54 ? 3.562 -15.148 -23.281 1 98.12 54 HIS B N 1
ATOM 2099 C CA . HIS B 1 54 ? 4.02 -15.266 -24.672 1 98.12 54 HIS B CA 1
ATOM 2100 C C . HIS B 1 54 ? 3.725 -14 -25.453 1 98.12 54 HIS B C 1
ATOM 2102 O O . HIS B 1 54 ? 3.828 -13.984 -26.688 1 98.12 54 HIS B O 1
ATOM 2108 N N . ALA B 1 55 ? 3.363 -12.984 -24.781 1 98.12 55 ALA B N 1
ATOM 2109 C CA . ALA B 1 55 ? 2.979 -11.719 -25.406 1 98.12 55 ALA B CA 1
ATOM 2110 C C . ALA B 1 55 ? 4.184 -11.031 -26.047 1 98.12 55 ALA B C 1
ATOM 2112 O O . ALA B 1 55 ? 5.332 -11.352 -25.719 1 98.12 55 ALA B O 1
ATOM 2113 N N . GLU B 1 56 ? 3.885 -10.133 -26.984 1 97.75 56 GLU B N 1
ATOM 2114 C CA . GLU B 1 56 ? 4.902 -9.188 -27.438 1 97.75 56 GLU B CA 1
ATOM 2115 C C . GLU B 1 56 ? 5.344 -8.258 -26.312 1 97.75 56 GLU B C 1
ATOM 2117 O O . GLU B 1 56 ? 4.512 -7.648 -25.641 1 97.75 56 GLU B O 1
ATOM 2122 N N . LEU B 1 57 ? 6.656 -8.242 -26.047 1 97.88 57 LEU B N 1
ATOM 2123 C CA . LEU B 1 57 ? 7.199 -7.406 -24.984 1 97.88 57 LEU B CA 1
ATOM 2124 C C . LEU B 1 57 ? 7.797 -6.125 -25.547 1 97.88 57 LEU B C 1
ATOM 2126 O O . LEU B 1 57 ? 8.656 -6.176 -26.438 1 97.88 57 LEU B O 1
ATOM 2130 N N . ILE B 1 58 ? 7.328 -4.996 -25.031 1 96.12 58 ILE B N 1
ATOM 2131 C CA . ILE B 1 58 ? 7.789 -3.686 -25.484 1 96.12 58 ILE B CA 1
ATOM 2132 C C . ILE B 1 58 ? 8.367 -2.908 -24.297 1 96.12 58 ILE B C 1
ATOM 2134 O O . ILE B 1 58 ? 7.691 -2.721 -23.281 1 96.12 58 ILE B O 1
ATOM 2138 N N . GLU B 1 59 ? 9.602 -2.43 -24.453 1 95.62 59 GLU B N 1
ATOM 2139 C CA . GLU B 1 59 ? 10.25 -1.679 -23.375 1 95.62 59 GLU B CA 1
ATOM 2140 C C . GLU B 1 59 ? 9.742 -0.242 -23.328 1 95.62 59 GLU B C 1
ATOM 2142 O O . GLU B 1 59 ? 9.633 0.425 -24.359 1 95.62 59 GLU B O 1
ATOM 2147 N N . LEU B 1 60 ? 9.312 0.095 -22.156 1 91.19 60 LEU B N 1
ATOM 2148 C CA . LEU B 1 60 ? 8.883 1.467 -21.922 1 91.19 60 LEU B CA 1
ATOM 2149 C C . LEU B 1 60 ? 10.055 2.434 -22.016 1 91.19 60 LEU B C 1
ATOM 2151 O O . LEU B 1 60 ? 11.094 2.215 -21.391 1 91.19 60 LEU B O 1
ATOM 2155 N N . GLU B 1 61 ? 9.875 3.41 -22.734 1 82.31 61 GLU B N 1
ATOM 2156 C CA . GLU B 1 61 ? 10.93 4.406 -22.906 1 82.31 61 GLU B CA 1
ATOM 2157 C C . GLU B 1 61 ? 11.023 5.316 -21.688 1 82.31 61 GLU B C 1
ATOM 2159 O O . GLU B 1 61 ? 10.102 5.379 -20.875 1 82.31 61 GLU B O 1
ATOM 2164 N N . GLU B 1 62 ? 12.188 5.801 -21.422 1 73.31 62 GLU B N 1
ATOM 2165 C CA . GLU B 1 62 ? 12.398 6.719 -20.297 1 73.31 62 GLU B CA 1
ATOM 2166 C C . GLU B 1 62 ? 12.453 8.164 -20.781 1 73.31 62 GLU B C 1
ATOM 2168 O O . GLU B 1 62 ? 12.547 8.422 -21.984 1 73.31 62 GLU B O 1
ATOM 2173 N N . GLY B 1 63 ? 12.219 9.109 -19.828 1 71 63 GLY B N 1
ATOM 2174 C CA . GLY B 1 63 ? 12.367 10.523 -20.109 1 71 63 GLY B CA 1
ATOM 2175 C C . GLY B 1 63 ? 11.258 11.086 -20.969 1 71 63 GLY B C 1
ATOM 2176 O O . GLY B 1 63 ? 10.078 10.805 -20.734 1 71 63 GLY B O 1
ATOM 2177 N N . SER B 1 64 ? 11.594 11.906 -21.922 1 71.69 64 SER B N 1
ATOM 2178 C CA . SER B 1 64 ? 10.641 12.609 -22.781 1 71.69 64 SER B CA 1
ATOM 2179 C C . SER B 1 64 ? 9.883 11.641 -23.672 1 71.69 64 SER B C 1
ATOM 2181 O O . SER B 1 64 ? 8.742 11.906 -24.047 1 71.69 64 SER B O 1
ATOM 2183 N N . LYS B 1 65 ? 10.477 10.633 -23.938 1 82 65 LYS B N 1
ATOM 2184 C CA . LYS B 1 65 ? 9.859 9.672 -24.844 1 82 65 LYS B CA 1
ATOM 2185 C C . LYS B 1 65 ? 8.797 8.844 -24.125 1 82 65 LYS B C 1
ATOM 2187 O O . LYS B 1 65 ? 7.93 8.25 -24.766 1 82 65 LYS B O 1
ATOM 2192 N N . PHE B 1 66 ? 8.906 8.852 -22.75 1 80.56 66 PHE B N 1
ATOM 2193 C CA . PHE B 1 66 ? 7.922 8.133 -21.938 1 80.56 66 PHE B CA 1
ATOM 2194 C C . PHE B 1 66 ? 6.52 8.664 -22.188 1 80.56 66 PHE B C 1
ATOM 2196 O O . PHE B 1 66 ? 5.602 7.902 -22.5 1 80.56 66 PHE B O 1
ATOM 2203 N N . TYR B 1 67 ? 6.438 9.938 -22.172 1 80.75 67 TYR B N 1
ATOM 2204 C CA . TYR B 1 67 ? 5.129 10.578 -22.297 1 80.75 67 TYR B CA 1
ATOM 2205 C C . TYR B 1 67 ? 4.547 10.352 -23.688 1 80.75 67 TYR B C 1
ATOM 2207 O O . TYR B 1 67 ? 3.355 10.062 -23.828 1 80.75 67 TYR B O 1
ATOM 2215 N N . SER B 1 68 ? 5.457 10.492 -24.594 1 83.06 68 SER B N 1
ATOM 2216 C CA . SER B 1 68 ? 5.008 10.273 -25.969 1 83.06 68 SER B CA 1
ATOM 2217 C C . SER B 1 68 ? 4.543 8.836 -26.172 1 83.06 68 SER B C 1
ATOM 2219 O O . SER B 1 68 ? 3.531 8.594 -26.844 1 83.06 68 SER B O 1
ATOM 2221 N N . MET B 1 69 ? 5.238 7.961 -25.594 1 86.31 69 MET B N 1
ATOM 2222 C CA . MET B 1 69 ? 4.91 6.543 -25.75 1 86.31 69 MET B CA 1
ATOM 2223 C C . MET B 1 69 ? 3.578 6.219 -25.094 1 86.31 69 MET B C 1
ATOM 2225 O O . MET B 1 69 ? 2.713 5.586 -25.703 1 86.31 69 MET B O 1
ATOM 2229 N N . ILE B 1 70 ? 3.387 6.656 -23.906 1 84.62 70 ILE B N 1
ATOM 2230 C CA . ILE B 1 70 ? 2.197 6.336 -23.125 1 84.62 70 ILE B CA 1
ATOM 2231 C C . ILE B 1 70 ? 0.964 6.941 -23.797 1 84.62 70 ILE B C 1
ATOM 2233 O O . ILE B 1 70 ? -0.105 6.328 -23.812 1 84.62 70 ILE B O 1
ATOM 2237 N N . LYS B 1 71 ? 1.105 8.094 -24.391 1 80.06 71 LYS B N 1
ATOM 2238 C CA . LYS B 1 71 ? -0.007 8.781 -25.047 1 80.06 71 LYS B CA 1
ATOM 2239 C C . LYS B 1 71 ? -0.408 8.078 -26.344 1 80.06 71 LYS B C 1
ATOM 2241 O O . LYS B 1 71 ? -1.552 8.188 -26.781 1 80.06 71 LYS B O 1
ATOM 2246 N N . ASN B 1 72 ? 0.506 7.34 -26.828 1 83.44 72 ASN B N 1
ATOM 2247 C CA . ASN B 1 72 ? 0.261 6.777 -28.156 1 83.44 72 ASN B CA 1
ATOM 2248 C C . ASN B 1 72 ? 0.007 5.273 -28.078 1 83.44 72 ASN B C 1
ATOM 2250 O O . ASN B 1 72 ? -0.06 4.605 -29.109 1 83.44 72 ASN B O 1
ATOM 2254 N N . VAL B 1 73 ? -0.07 4.859 -26.828 1 84.56 73 VAL B N 1
ATOM 2255 C CA . VAL B 1 73 ? -0.338 3.43 -26.719 1 84.56 73 VAL B CA 1
ATOM 2256 C C . VAL B 1 73 ? -1.706 3.107 -27.312 1 84.56 73 VAL B C 1
ATOM 2258 O O . VAL B 1 73 ? -2.701 3.758 -26.984 1 84.56 73 VAL B O 1
ATOM 2261 N N . GLU B 1 74 ? -1.749 2.168 -28.156 1 79.56 74 GLU B N 1
ATOM 2262 C CA . GLU B 1 74 ? -2.99 1.763 -28.812 1 79.56 74 GLU B CA 1
ATOM 2263 C C . GLU B 1 74 ? -3.91 1.026 -27.844 1 79.56 74 GLU B C 1
ATOM 2265 O O . GLU B 1 74 ? -3.445 0.26 -27 1 79.56 74 GLU B O 1
ATOM 2270 N N . ALA B 1 75 ? -5.188 1.268 -28.062 1 85 75 ALA B N 1
ATOM 2271 C CA . ALA B 1 75 ? -6.207 0.609 -27.25 1 85 75 ALA B CA 1
ATOM 2272 C C . ALA B 1 75 ? -6.566 -0.758 -27.828 1 85 75 ALA B C 1
ATOM 2274 O O . ALA B 1 75 ? -7.734 -1.027 -28.125 1 85 75 ALA B O 1
ATOM 2275 N N . GLU B 1 76 ? -5.605 -1.563 -27.906 1 89.94 76 GLU B N 1
ATOM 2276 C CA . GLU B 1 76 ? -5.812 -2.918 -28.406 1 89.94 76 GLU B CA 1
ATOM 2277 C C . GLU B 1 76 ? -6.109 -3.891 -27.281 1 89.94 76 GLU B C 1
ATOM 2279 O O . GLU B 1 76 ? -5.438 -3.871 -26.25 1 89.94 76 GLU B O 1
ATOM 2284 N N . LYS B 1 77 ? -7.094 -4.668 -27.609 1 92.44 77 LYS B N 1
ATOM 2285 C CA . LYS B 1 77 ? -7.438 -5.688 -26.625 1 92.44 77 LYS B CA 1
ATOM 2286 C C . LYS B 1 77 ? -6.23 -6.551 -26.281 1 92.44 77 LYS B C 1
ATOM 2288 O O . LYS B 1 77 ? -5.473 -6.949 -27.172 1 92.44 77 LYS B O 1
ATOM 2293 N N . GLY B 1 78 ? -6 -6.777 -24.969 1 94.62 78 GLY B N 1
ATOM 2294 C CA . GLY B 1 78 ? -4.91 -7.625 -24.531 1 94.62 78 GLY B CA 1
ATOM 2295 C C . GLY B 1 78 ? -3.617 -6.867 -24.297 1 94.62 78 GLY B C 1
ATOM 2296 O O . GLY B 1 78 ? -2.574 -7.469 -24.031 1 94.62 78 GLY B O 1
ATOM 2297 N N . THR B 1 79 ? -3.672 -5.543 -24.391 1 96.69 79 THR B N 1
ATOM 2298 C CA . THR B 1 79 ? -2.498 -4.727 -24.094 1 96.69 79 THR B CA 1
ATOM 2299 C C . THR B 1 79 ? -2.414 -4.402 -22.609 1 96.69 79 THR B C 1
ATOM 2301 O O . THR B 1 79 ? -3.361 -3.861 -22.031 1 96.69 79 THR B O 1
ATOM 2304 N N . LEU B 1 80 ? -1.271 -4.797 -22.047 1 97 80 LEU B N 1
ATOM 2305 C CA . LEU B 1 80 ? -0.995 -4.469 -20.656 1 97 80 LEU B CA 1
ATOM 2306 C C . LEU B 1 80 ? 0.144 -3.461 -20.547 1 97 80 LEU B C 1
ATOM 2308 O O . LEU B 1 80 ? 1.137 -3.562 -21.266 1 97 80 LEU B O 1
ATOM 2312 N N . ILE B 1 81 ? -0.034 -2.467 -19.719 1 96.81 81 ILE B N 1
ATOM 2313 C CA . ILE B 1 81 ? 1.072 -1.634 -19.266 1 96.81 81 ILE B CA 1
ATOM 2314 C C . ILE B 1 81 ? 1.37 -1.93 -17.797 1 96.81 81 ILE B C 1
ATOM 2316 O O . ILE B 1 81 ? 0.49 -1.809 -16.938 1 96.81 81 ILE B O 1
ATOM 2320 N N . LEU B 1 82 ? 2.576 -2.346 -17.547 1 97.31 82 LEU B N 1
ATOM 2321 C CA . LEU B 1 82 ? 2.939 -2.732 -16.188 1 97.31 82 LEU B CA 1
ATOM 2322 C C . LEU B 1 82 ? 3.725 -1.621 -15.508 1 97.31 82 LEU B C 1
ATOM 2324 O O . LEU B 1 82 ? 4.613 -1.016 -16.109 1 97.31 82 LEU B O 1
ATOM 2328 N N . SER B 1 83 ? 3.324 -1.35 -14.305 1 95.62 83 SER B N 1
ATOM 2329 C CA . SER B 1 83 ? 4.008 -0.385 -13.445 1 95.62 83 SER B CA 1
ATOM 2330 C C . SER B 1 83 ? 4.914 -1.084 -12.438 1 95.62 83 SER B C 1
ATOM 2332 O O . SER B 1 83 ? 4.539 -2.111 -11.867 1 95.62 83 SER B O 1
ATOM 2334 N N . THR B 1 84 ? 6.141 -0.533 -12.219 1 93.5 84 THR B N 1
ATOM 2335 C CA . THR B 1 84 ? 6.914 -0.967 -11.062 1 93.5 84 THR B CA 1
ATOM 2336 C C . THR B 1 84 ? 6.16 -0.668 -9.766 1 93.5 84 THR B C 1
ATOM 2338 O O . THR B 1 84 ? 5.609 0.421 -9.602 1 93.5 84 THR B O 1
ATOM 2341 N N . GLY B 1 85 ? 6.148 -1.6 -8.906 1 96.75 85 GLY B N 1
ATOM 2342 C CA . GLY B 1 85 ? 5.414 -1.429 -7.664 1 96.75 85 GLY B CA 1
ATOM 2343 C C . GLY B 1 85 ? 3.914 -1.326 -7.871 1 96.75 85 GLY B C 1
ATOM 2344 O O . GLY B 1 85 ? 3.299 -2.223 -8.453 1 96.75 85 GLY B O 1
ATOM 2345 N N . ASP B 1 86 ? 3.336 -0.296 -7.402 1 98.44 86 ASP B N 1
ATOM 2346 C CA . ASP B 1 86 ? 1.918 0.022 -7.527 1 98.44 86 ASP B CA 1
ATOM 2347 C C . ASP B 1 86 ? 1.706 1.243 -8.422 1 98.44 86 ASP B C 1
ATOM 2349 O O . ASP B 1 86 ? 2.342 2.281 -8.227 1 98.44 86 ASP B O 1
ATOM 2353 N N . PRO B 1 87 ? 0.78 1.132 -9.398 1 97.81 87 PRO B N 1
ATOM 2354 C CA . PRO B 1 87 ? 0.564 2.242 -10.328 1 97.81 87 PRO B CA 1
ATOM 2355 C C . PRO B 1 87 ? 0.153 3.531 -9.617 1 97.81 87 PRO B C 1
ATOM 2357 O O . PRO B 1 87 ? 0.344 4.625 -10.156 1 97.81 87 PRO B O 1
ATOM 2360 N N . MET B 1 88 ? -0.404 3.43 -8.406 1 98.12 88 MET B N 1
ATOM 2361 C CA . MET B 1 88 ? -0.958 4.609 -7.75 1 98.12 88 MET B CA 1
ATOM 2362 C C . MET B 1 88 ? 0.016 5.164 -6.719 1 98.12 88 MET B C 1
ATOM 2364 O O . MET B 1 88 ? -0.3 6.125 -6.016 1 98.12 88 MET B O 1
ATOM 2368 N N . ILE B 1 89 ? 1.204 4.617 -6.59 1 97.25 89 ILE B N 1
ATOM 2369 C CA . ILE B 1 89 ? 2.268 5.109 -5.719 1 97.25 89 ILE B CA 1
ATOM 2370 C C . ILE B 1 89 ? 3.496 5.461 -6.555 1 97.25 89 ILE B C 1
ATOM 2372 O O . ILE B 1 89 ? 4.266 4.582 -6.945 1 97.25 89 ILE B O 1
ATOM 2376 N N . ALA B 1 90 ? 3.67 6.75 -6.773 1 91.94 90 ALA B N 1
ATOM 2377 C CA . ALA B 1 90 ? 4.75 7.246 -7.625 1 91.94 90 ALA B CA 1
ATOM 2378 C C . ALA B 1 90 ? 4.844 6.441 -8.914 1 91.94 90 ALA B C 1
ATOM 2380 O O . ALA B 1 90 ? 5.941 6.098 -9.367 1 91.94 90 ALA B O 1
ATOM 2381 N N . GLY B 1 91 ? 3.691 6.059 -9.43 1 90.69 91 GLY B N 1
ATOM 2382 C CA . GLY B 1 91 ? 3.625 5.184 -10.594 1 90.69 91 GLY B CA 1
ATOM 2383 C C . GLY B 1 91 ? 2.957 5.836 -11.789 1 90.69 91 GLY B C 1
ATOM 2384 O O . GLY B 1 91 ? 2.699 7.039 -11.789 1 90.69 91 GLY B O 1
ATOM 2385 N N . ILE B 1 92 ? 2.635 5.047 -12.766 1 92.06 92 ILE B N 1
ATOM 2386 C CA . ILE B 1 92 ? 2.209 5.562 -14.062 1 92.06 92 ILE B CA 1
ATOM 2387 C C . ILE B 1 92 ? 0.688 5.695 -14.094 1 92.06 92 ILE B C 1
ATOM 2389 O O . ILE B 1 92 ? 0.118 6.172 -15.078 1 92.06 92 ILE B O 1
ATOM 2393 N N . GLY B 1 93 ? -0.011 5.273 -13.031 1 93.44 93 GLY B N 1
ATOM 2394 C CA . GLY B 1 93 ? -1.465 5.25 -13.008 1 93.44 93 GLY B CA 1
ATOM 2395 C C . GLY B 1 93 ? -2.088 6.602 -13.297 1 93.44 93 GLY B C 1
ATOM 2396 O O . GLY B 1 93 ? -3.168 6.684 -13.883 1 93.44 93 GLY B O 1
ATOM 2397 N N . LYS B 1 94 ? -1.391 7.66 -12.867 1 91.5 94 LYS B N 1
ATOM 2398 C CA . LYS B 1 94 ? -1.913 9.016 -13.008 1 91.5 94 LYS B CA 1
ATOM 2399 C C . LYS B 1 94 ? -2.121 9.375 -14.477 1 91.5 94 LYS B C 1
ATOM 2401 O O . LYS B 1 94 ? -2.916 10.266 -14.797 1 91.5 94 LYS B O 1
ATOM 2406 N N . PHE B 1 95 ? -1.507 8.695 -15.367 1 91 95 PHE B N 1
ATOM 2407 C CA . PHE B 1 95 ? -1.591 9.008 -16.781 1 91 95 PHE B CA 1
ATOM 2408 C C . PHE B 1 95 ? -2.762 8.273 -17.438 1 91 95 PHE B C 1
ATOM 2410 O O . PHE B 1 95 ? -3.057 8.484 -18.609 1 91 95 PHE B O 1
ATOM 2417 N N . PHE B 1 96 ? -3.463 7.387 -16.656 1 91.81 96 PHE B N 1
ATOM 2418 C CA . PHE B 1 96 ? -4.527 6.559 -17.203 1 91.81 96 PHE B CA 1
ATOM 2419 C C . PHE B 1 96 ? -5.805 6.695 -16.391 1 91.81 96 PHE B C 1
ATOM 2421 O O . PHE B 1 96 ? -6.328 5.703 -15.875 1 91.81 96 PHE B O 1
ATOM 2428 N N . PRO B 1 97 ? -6.391 7.859 -16.375 1 90.75 97 PRO B N 1
ATOM 2429 C CA . PRO B 1 97 ? -7.523 8.148 -15.484 1 90.75 97 PRO B CA 1
ATOM 2430 C C . PRO B 1 97 ? -8.797 7.422 -15.906 1 90.75 97 PRO B C 1
ATOM 2432 O O . PRO B 1 97 ? -9.773 7.395 -15.148 1 90.75 97 PRO B O 1
ATOM 2435 N N . HIS B 1 98 ? -8.797 6.77 -17.078 1 90.38 98 HIS B N 1
ATOM 2436 C CA . HIS B 1 98 ? -10.031 6.164 -17.562 1 90.38 98 HIS B CA 1
ATOM 2437 C C . HIS B 1 98 ? -9.852 4.672 -17.812 1 90.38 98 HIS B C 1
ATOM 2439 O O . HIS B 1 98 ? -10.727 4.027 -18.391 1 90.38 98 HIS B O 1
ATOM 2445 N N . ASN B 1 99 ? -8.727 4.148 -17.453 1 94.62 99 ASN B N 1
ATOM 2446 C CA . ASN B 1 99 ? -8.414 2.744 -17.703 1 94.62 99 ASN B CA 1
ATOM 2447 C C . ASN B 1 99 ? -8.547 1.906 -16.422 1 94.62 99 ASN B C 1
ATOM 2449 O O . ASN B 1 99 ? -8.594 2.447 -15.32 1 94.62 99 ASN B O 1
ATOM 2453 N N . GLU B 1 100 ? -8.688 0.641 -16.625 1 96 100 GLU B N 1
ATOM 2454 C CA . GLU B 1 100 ? -8.625 -0.281 -15.5 1 96 100 GLU B CA 1
ATOM 2455 C C . GLU B 1 100 ? -7.219 -0.322 -14.898 1 96 100 GLU B C 1
ATOM 2457 O O . GLU B 1 100 ? -6.238 -0.542 -15.617 1 96 100 GLU B O 1
ATOM 2462 N N . ILE B 1 101 ? -7.156 -0.032 -13.664 1 97.69 101 ILE B N 1
ATOM 2463 C CA . ILE B 1 101 ? -5.891 -0.046 -12.938 1 97.69 101 ILE B CA 1
ATOM 2464 C C . ILE B 1 101 ? -5.957 -1.069 -11.805 1 97.69 101 ILE B C 1
ATOM 2466 O O . ILE B 1 101 ? -6.918 -1.087 -11.031 1 97.69 101 ILE B O 1
ATOM 2470 N N . GLU B 1 102 ? -4.988 -1.925 -11.766 1 98.31 102 GLU B N 1
ATOM 2471 C CA . GLU B 1 102 ? -4.879 -2.91 -10.695 1 98.31 102 GLU B CA 1
ATOM 2472 C C . GLU B 1 102 ? -3.629 -2.674 -9.859 1 98.31 102 GLU B C 1
ATOM 2474 O O . GLU B 1 102 ? -2.555 -2.396 -10.398 1 98.31 102 GLU B O 1
ATOM 2479 N N . PRO B 1 103 ? -3.762 -2.809 -8.547 1 98.75 103 PRO B N 1
ATOM 2480 C CA . PRO B 1 103 ? -2.631 -2.531 -7.66 1 98.75 103 PRO B CA 1
ATOM 2481 C C . PRO B 1 103 ? -1.553 -3.611 -7.727 1 98.75 103 PRO B C 1
ATOM 2483 O O . PRO B 1 103 ? -1.783 -4.688 -8.281 1 98.75 103 PRO B O 1
ATOM 2486 N N . GLY B 1 104 ? -0.396 -3.307 -7.281 1 98.75 104 GLY B N 1
ATOM 2487 C CA . GLY B 1 104 ? 0.706 -4.199 -6.961 1 98.75 104 GLY B CA 1
ATOM 2488 C C . GLY B 1 104 ? 1.336 -3.91 -5.613 1 98.75 104 GLY B C 1
ATOM 2489 O O . GLY B 1 104 ? 1.074 -2.867 -5.008 1 98.75 104 GLY B O 1
ATOM 2490 N N . ILE B 1 105 ? 2.117 -4.832 -5.129 1 98.88 105 ILE B N 1
ATOM 2491 C CA . ILE B 1 105 ? 2.842 -4.594 -3.887 1 98.88 105 ILE B CA 1
ATOM 2492 C C . ILE B 1 105 ? 3.881 -3.496 -4.094 1 98.88 105 ILE B C 1
ATOM 2494 O O . ILE B 1 105 ? 4.746 -3.609 -4.965 1 98.88 105 ILE B O 1
ATOM 2498 N N . SER B 1 106 ? 3.803 -2.447 -3.363 1 98.19 106 SER B N 1
ATOM 2499 C CA . SER B 1 106 ? 4.719 -1.32 -3.496 1 98.19 106 SER B CA 1
ATOM 2500 C C . SER B 1 106 ? 6 -1.552 -2.701 1 98.19 106 SER B C 1
ATOM 2502 O O . SER B 1 106 ? 6 -2.297 -1.718 1 98.19 106 SER B O 1
ATOM 2504 N N . SER B 1 107 ? 7.055 -0.843 -3.152 1 97.81 107 SER B N 1
ATOM 2505 C CA . SER B 1 107 ? 8.289 -0.835 -2.373 1 97.81 107 SER B CA 1
ATOM 2506 C C . SER B 1 107 ? 8.055 -0.286 -0.97 1 97.81 107 SER B C 1
ATOM 2508 O O . SER B 1 107 ? 8.711 -0.706 -0.015 1 97.81 107 SER B O 1
ATOM 2510 N N . ILE B 1 108 ? 7.082 0.596 -0.788 1 98.44 108 ILE B N 1
ATOM 2511 C CA . ILE B 1 108 ? 6.73 1.155 0.513 1 98.44 108 ILE B CA 1
ATOM 2512 C C . ILE B 1 108 ? 6.246 0.042 1.44 1 98.44 108 ILE B C 1
ATOM 2514 O O . ILE B 1 108 ? 6.656 -0.027 2.602 1 98.44 108 ILE B O 1
ATOM 2518 N N . GLN B 1 109 ? 5.414 -0.811 0.937 1 98.69 109 GLN B N 1
ATOM 2519 C CA . GLN B 1 109 ? 4.902 -1.921 1.732 1 98.69 109 GLN B CA 1
ATOM 2520 C C . GLN B 1 109 ? 6.02 -2.887 2.113 1 98.69 109 GLN B C 1
ATOM 2522 O O . GLN B 1 109 ? 6.082 -3.355 3.252 1 98.69 109 GLN B O 1
ATOM 2527 N N . LYS B 1 110 ? 6.855 -3.217 1.132 1 98.5 110 LYS B N 1
ATOM 2528 C CA . LYS B 1 110 ? 7.973 -4.113 1.413 1 98.5 110 LYS B CA 1
ATOM 2529 C C . LYS B 1 110 ? 8.906 -3.512 2.463 1 98.5 110 LYS B C 1
ATOM 2531 O O . LYS B 1 110 ? 9.352 -4.211 3.377 1 98.5 110 LYS B O 1
ATOM 2536 N N . CYS B 1 111 ? 9.148 -2.229 2.338 1 98.5 111 CYS B N 1
ATOM 2537 C CA . CYS B 1 111 ? 9.961 -1.517 3.32 1 98.5 111 CYS B CA 1
ATOM 2538 C C . CYS B 1 111 ? 9.344 -1.608 4.711 1 98.5 111 CYS B C 1
ATOM 2540 O O . CYS B 1 111 ? 10 -2.031 5.66 1 98.5 111 CYS B O 1
ATOM 2542 N N . ALA B 1 112 ? 8.094 -1.287 4.816 1 98.56 112 ALA B N 1
ATOM 2543 C CA . ALA B 1 112 ? 7.391 -1.287 6.098 1 98.56 112 ALA B CA 1
ATOM 2544 C C . ALA B 1 112 ? 7.461 -2.658 6.762 1 98.56 112 ALA B C 1
ATOM 2546 O O . ALA B 1 112 ? 7.707 -2.762 7.965 1 98.56 112 ALA B O 1
ATOM 2547 N N . SER B 1 113 ? 7.23 -3.691 5.977 1 97.56 113 SER B N 1
ATOM 2548 C CA . SER B 1 113 ? 7.273 -5.055 6.496 1 97.56 113 SER B CA 1
ATOM 2549 C C . SER B 1 113 ? 8.672 -5.414 6.984 1 97.56 113 SER B C 1
ATOM 2551 O O . SER B 1 113 ? 8.828 -6.035 8.039 1 97.56 113 SER B O 1
ATOM 2553 N N . LEU B 1 114 ? 9.633 -5.043 6.18 1 96.62 114 LEU B N 1
ATOM 2554 C CA . LEU B 1 114 ? 11.023 -5.395 6.465 1 96.62 114 LEU B CA 1
ATOM 2555 C C . LEU B 1 114 ? 11.5 -4.727 7.75 1 96.62 114 LEU B C 1
ATOM 2557 O O . LEU B 1 114 ? 12.188 -5.352 8.562 1 96.62 114 LEU B O 1
ATOM 2561 N N . ILE B 1 115 ? 11.094 -3.48 7.992 1 97.12 115 ILE B N 1
ATOM 2562 C CA . ILE B 1 115 ? 11.641 -2.732 9.117 1 97.12 115 ILE B CA 1
ATOM 2563 C C . ILE B 1 115 ? 10.641 -2.736 10.273 1 97.12 115 ILE B C 1
ATOM 2565 O O . ILE B 1 115 ? 10.883 -2.131 11.32 1 97.12 115 ILE B O 1
ATOM 2569 N N . HIS B 1 116 ? 9.516 -3.35 10.094 1 96.62 116 HIS B N 1
ATOM 2570 C CA . HIS B 1 116 ? 8.477 -3.496 11.102 1 96.62 116 HIS B CA 1
ATOM 2571 C C . HIS B 1 116 ? 7.977 -2.139 11.578 1 96.62 116 HIS B C 1
ATOM 2573 O O . HIS B 1 116 ? 7.879 -1.897 12.789 1 96.62 116 HIS B O 1
ATOM 2579 N N . ARG B 1 117 ? 7.676 -1.279 10.602 1 97 117 ARG B N 1
ATOM 2580 C CA . ARG B 1 117 ? 7.047 0.015 10.852 1 97 117 ARG B CA 1
ATOM 2581 C C . ARG B 1 117 ? 5.73 0.138 10.094 1 97 117 ARG B C 1
ATOM 2583 O O . ARG B 1 117 ? 5.672 -0.119 8.891 1 97 117 ARG B O 1
ATOM 2590 N N . GLU B 1 118 ? 4.781 0.562 10.789 1 97.12 118 GLU B N 1
ATOM 2591 C CA . GLU B 1 118 ? 3.451 0.625 10.188 1 97.12 118 GLU B CA 1
ATOM 2592 C C . GLU B 1 118 ? 3.359 1.756 9.172 1 97.12 118 GLU B C 1
ATOM 2594 O O . GLU B 1 118 ? 3.969 2.812 9.344 1 97.12 118 GLU B O 1
ATOM 2599 N N . ILE B 1 119 ? 2.541 1.453 8.18 1 98.06 119 ILE B N 1
ATOM 2600 C CA . ILE B 1 119 ? 2.182 2.502 7.23 1 98.06 119 ILE B CA 1
ATOM 2601 C C . ILE B 1 119 ? 0.995 3.299 7.766 1 98.06 119 ILE B C 1
ATOM 2603 O O . ILE B 1 119 ? 0.801 4.461 7.398 1 98.06 119 ILE B O 1
ATOM 2607 N N . THR B 1 120 ? 0.239 2.676 8.656 1 95.19 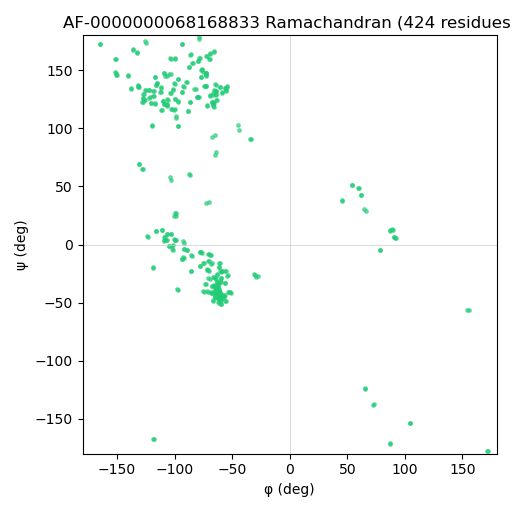120 THR B N 1
ATOM 2608 C CA . THR B 1 120 ? -0.824 3.402 9.344 1 95.19 120 THR B CA 1
ATOM 2609 C C . THR B 1 120 ? -0.268 4.633 10.055 1 95.19 120 THR B C 1
ATOM 2611 O O . THR B 1 120 ? 0.785 4.566 10.688 1 95.19 120 THR B O 1
ATOM 2614 N N . ASN B 1 121 ? -0.974 5.742 9.883 1 94.19 121 ASN B N 1
ATOM 2615 C CA . ASN B 1 121 ? -0.579 7.008 10.492 1 94.19 121 ASN B CA 1
ATOM 2616 C C . ASN B 1 121 ? 0.781 7.477 9.984 1 94.19 121 ASN B C 1
ATOM 2618 O O . ASN B 1 121 ? 1.657 7.832 10.773 1 94.19 121 ASN B O 1
ATOM 2622 N N . SER B 1 122 ? 0.99 7.352 8.742 1 97.5 122 SER B N 1
ATOM 2623 C CA . SER B 1 122 ? 2.145 7.871 8.016 1 97.5 122 SER B CA 1
ATOM 2624 C C . SER B 1 122 ? 1.726 8.523 6.699 1 97.5 122 SER B C 1
ATOM 2626 O O . SER B 1 122 ? 0.562 8.438 6.305 1 97.5 122 SER B O 1
ATOM 2628 N N . ALA B 1 123 ? 2.643 9.234 6.105 1 98 123 ALA B N 1
ATOM 2629 C CA . ALA B 1 123 ? 2.445 9.805 4.777 1 98 123 ALA B CA 1
ATOM 2630 C C . ALA B 1 123 ? 3.443 9.227 3.777 1 98 123 ALA B C 1
ATOM 2632 O O . ALA B 1 123 ? 4.57 8.883 4.141 1 98 123 ALA B O 1
ATOM 2633 N N . ILE B 1 124 ? 2.998 9.055 2.627 1 97.88 124 ILE B N 1
ATOM 2634 C CA . ILE B 1 124 ? 3.857 8.711 1.5 1 97.88 124 ILE B CA 1
ATOM 2635 C C . ILE B 1 124 ? 4.098 9.945 0.634 1 97.88 124 ILE B C 1
ATOM 2637 O O . ILE B 1 124 ? 3.162 10.492 0.047 1 97.88 124 ILE B O 1
ATOM 2641 N N . ILE B 1 125 ? 5.359 10.391 0.545 1 97 125 ILE B N 1
ATOM 2642 C CA . ILE B 1 125 ? 5.684 11.625 -0.161 1 97 125 ILE B CA 1
ATOM 2643 C C . ILE B 1 125 ? 6.785 11.359 -1.182 1 97 125 ILE B C 1
ATOM 2645 O O . ILE B 1 125 ? 7.797 10.727 -0.864 1 97 125 ILE B O 1
ATOM 2649 N N . SER B 1 126 ? 6.566 11.695 -2.361 1 93.81 126 SER B N 1
ATOM 2650 C CA . SER B 1 126 ? 7.594 11.664 -3.398 1 93.81 126 SER B CA 1
ATOM 2651 C C . SER B 1 126 ? 8.219 13.039 -3.598 1 93.81 126 SER B C 1
ATOM 2653 O O . SER B 1 126 ? 7.512 14.031 -3.758 1 93.81 126 SER B O 1
ATOM 2655 N N . ILE B 1 127 ? 9.5 13.172 -3.473 1 87.81 127 ILE B N 1
ATOM 2656 C CA . ILE B 1 127 ? 10.18 14.453 -3.664 1 87.81 127 ILE B CA 1
ATOM 2657 C C . ILE B 1 127 ? 10.883 14.461 -5.02 1 87.81 127 ILE B C 1
ATOM 2659 O O . ILE B 1 127 ? 11.859 15.188 -5.211 1 87.81 127 ILE B O 1
ATOM 2663 N N . ARG B 1 128 ? 10.117 14.258 -6.023 1 75 128 ARG B N 1
ATOM 2664 C CA . ARG B 1 128 ? 10.695 14.32 -7.359 1 75 128 ARG B CA 1
ATOM 2665 C C . ARG B 1 128 ? 10.773 15.758 -7.863 1 75 128 ARG B C 1
ATOM 2667 O O . ARG B 1 128 ? 9.867 16.562 -7.609 1 75 128 ARG B O 1
ATOM 2674 N N . TYR B 1 129 ? 11.789 16.172 -8.383 1 65.25 129 TYR B N 1
ATOM 2675 C CA . TYR B 1 129 ? 12.047 17.422 -9.086 1 65.25 129 TYR B CA 1
ATOM 2676 C C . TYR B 1 129 ? 11.906 18.609 -8.148 1 65.25 129 TYR B C 1
ATOM 2678 O O . TYR B 1 129 ? 11.391 19.672 -8.539 1 65.25 129 TYR B O 1
ATOM 2686 N N . GLY B 1 130 ? 12.203 18.406 -6.918 1 65.31 130 GLY B N 1
ATOM 2687 C CA . GLY B 1 130 ? 12.328 19.516 -5.988 1 65.31 130 GLY B CA 1
ATOM 2688 C C . GLY B 1 130 ? 11.016 19.891 -5.324 1 65.31 130 GLY B C 1
ATOM 2689 O O . GLY B 1 130 ? 10.93 20.922 -4.652 1 65.31 130 GLY B O 1
ATOM 2690 N N . TYR B 1 131 ? 10.086 19.094 -5.438 1 77.69 131 TYR B N 1
ATOM 2691 C CA . TYR B 1 131 ? 8.789 19.469 -4.883 1 77.69 131 TYR B CA 1
ATOM 2692 C C . TYR B 1 131 ? 8.516 18.719 -3.582 1 77.69 131 TYR B C 1
ATOM 2694 O O . TYR B 1 131 ? 9.133 17.688 -3.314 1 77.69 131 TYR B O 1
ATOM 2702 N N . ASN B 1 132 ? 7.824 19.281 -2.582 1 84.88 132 ASN B N 1
ATOM 2703 C CA . ASN B 1 132 ? 7.152 18.688 -1.434 1 84.88 132 ASN B CA 1
ATOM 2704 C C . ASN B 1 132 ? 8.102 18.516 -0.252 1 84.88 132 ASN B C 1
ATOM 2706 O O . ASN B 1 132 ? 7.758 17.875 0.742 1 84.88 132 ASN B O 1
ATOM 2710 N N . TYR B 1 133 ? 9.297 19.109 -0.287 1 87.38 133 TYR B N 1
ATOM 2711 C CA . TYR B 1 133 ? 10.219 19 0.835 1 87.38 133 TYR B CA 1
ATOM 2712 C C . TYR B 1 133 ? 9.609 19.562 2.107 1 87.38 133 TYR B C 1
ATOM 2714 O O . TYR B 1 133 ? 9.734 18.984 3.184 1 87.38 133 TYR B O 1
ATOM 2722 N N . GLU B 1 134 ? 8.969 20.688 1.947 1 91.12 134 GLU B N 1
ATOM 2723 C CA . GLU B 1 134 ? 8.367 21.359 3.096 1 91.12 134 GLU B CA 1
ATOM 2724 C C . GLU B 1 134 ? 7.25 20.516 3.707 1 91.12 134 GLU B C 1
ATOM 2726 O O . GLU B 1 134 ? 7.016 20.578 4.918 1 91.12 134 GLU B O 1
ATOM 2731 N N . LYS B 1 135 ? 6.586 19.734 2.926 1 94.5 135 LYS B N 1
ATOM 2732 C CA . LYS B 1 135 ? 5.492 18.891 3.418 1 94.5 135 LYS B CA 1
ATOM 2733 C C . LYS B 1 135 ? 6.012 17.766 4.309 1 94.5 135 LYS B C 1
ATOM 2735 O O . LYS B 1 135 ? 5.324 17.344 5.234 1 94.5 135 LYS B O 1
ATOM 2740 N N . VAL B 1 136 ? 7.246 17.344 4.02 1 96.25 136 VAL B N 1
ATOM 2741 C CA . VAL B 1 136 ? 7.844 16.266 4.816 1 96.25 136 VAL B CA 1
ATOM 2742 C C . VAL B 1 136 ? 7.965 16.719 6.27 1 96.25 136 VAL B C 1
ATOM 2744 O O . VAL B 1 136 ? 7.496 16.031 7.18 1 96.25 136 VAL B O 1
ATOM 2747 N N . ASP B 1 137 ? 8.539 17.891 6.492 1 95.69 137 ASP B N 1
ATOM 2748 C CA . ASP B 1 137 ? 8.703 18.406 7.848 1 95.69 137 ASP B CA 1
ATOM 2749 C C . ASP B 1 137 ? 7.348 18.609 8.531 1 95.69 137 ASP B C 1
ATOM 2751 O O . ASP B 1 137 ? 7.188 18.281 9.703 1 95.69 137 ASP B O 1
ATOM 2755 N N . ALA B 1 138 ? 6.461 19.203 7.801 1 96.25 138 ALA B N 1
ATOM 2756 C CA . ALA B 1 138 ? 5.145 19.5 8.359 1 96.25 138 ALA B CA 1
ATOM 2757 C C . ALA B 1 138 ? 4.457 18.234 8.844 1 96.25 138 ALA B C 1
ATOM 2759 O O . ALA B 1 138 ? 3.879 18.203 9.938 1 96.25 138 ALA B O 1
ATOM 2760 N N . VAL B 1 139 ? 4.516 17.172 8.086 1 96.75 139 VAL B N 1
ATOM 2761 C CA . VAL B 1 139 ? 3.912 15.883 8.438 1 96.75 139 VAL B CA 1
ATOM 2762 C C . VAL B 1 139 ? 4.594 15.312 9.68 1 96.75 139 VAL B C 1
ATOM 2764 O O . VAL B 1 139 ? 3.928 14.836 10.602 1 96.75 139 VAL B O 1
ATOM 2767 N N . LEU B 1 140 ? 5.898 15.383 9.703 1 96.88 140 LEU B N 1
ATOM 2768 C CA . LEU B 1 140 ? 6.668 14.875 10.836 1 96.88 140 LEU B CA 1
ATOM 2769 C C . LEU B 1 140 ? 6.32 15.625 12.117 1 96.88 140 LEU B C 1
ATOM 2771 O O . LEU B 1 140 ? 6.25 15.023 13.188 1 96.88 140 LEU B O 1
ATOM 2775 N N . ARG B 1 141 ? 6.086 16.859 12.008 1 95.19 141 ARG B N 1
ATOM 2776 C CA . ARG B 1 141 ? 5.77 17.688 13.164 1 95.19 141 ARG B CA 1
ATOM 2777 C C . ARG B 1 141 ? 4.383 17.344 13.711 1 95.19 141 ARG B C 1
ATOM 2779 O O . ARG B 1 141 ? 4.07 17.672 14.859 1 95.19 141 ARG B O 1
ATOM 2786 N N . LEU B 1 142 ? 3.559 16.781 12.883 1 94.5 142 LEU B N 1
ATOM 2787 C CA . LEU B 1 142 ? 2.248 16.328 13.344 1 94.5 142 LEU B CA 1
ATOM 2788 C C . LEU B 1 142 ? 2.363 15.031 14.125 1 94.5 142 LEU B C 1
ATOM 2790 O O . LEU B 1 142 ? 1.366 14.516 14.633 1 94.5 142 LEU B O 1
ATOM 2794 N N . GLY B 1 143 ? 3.58 14.414 14.156 1 93.81 143 GLY B N 1
ATOM 2795 C CA . GLY B 1 143 ? 3.803 13.156 14.844 1 93.81 143 GLY B CA 1
ATOM 2796 C C . GLY B 1 143 ? 3.617 11.945 13.945 1 93.81 143 GLY B C 1
ATOM 2797 O O . GLY B 1 143 ? 3.623 10.805 14.422 1 93.81 143 GLY B O 1
ATOM 2798 N N . LEU B 1 144 ? 3.393 12.172 12.648 1 96.12 144 LEU B N 1
ATOM 2799 C CA . LEU B 1 144 ? 3.295 11.078 11.688 1 96.12 144 LEU B CA 1
ATOM 2800 C C . LEU B 1 144 ? 4.668 10.711 11.141 1 96.12 144 LEU B C 1
ATOM 2802 O O . LEU B 1 144 ? 5.59 11.531 11.156 1 96.12 144 LEU B O 1
ATOM 2806 N N . SER B 1 145 ? 4.855 9.5 10.734 1 97.81 145 SER B N 1
ATOM 2807 C CA . SER B 1 145 ? 6.051 9.094 10.008 1 97.81 145 SER B CA 1
ATOM 2808 C C . SER B 1 145 ? 5.898 9.344 8.508 1 97.81 145 SER B C 1
ATOM 2810 O O . SER B 1 145 ? 4.797 9.625 8.031 1 97.81 145 SER B O 1
ATOM 2812 N N . VAL B 1 146 ? 7.023 9.328 7.82 1 98.25 146 VAL B N 1
ATOM 2813 C CA . VAL B 1 146 ? 7.012 9.578 6.383 1 98.25 146 VAL B CA 1
ATOM 2814 C C . VAL B 1 146 ? 7.754 8.461 5.66 1 98.25 146 VAL B C 1
ATOM 2816 O O . VAL B 1 146 ? 8.875 8.102 6.035 1 98.25 146 VAL B O 1
ATOM 2819 N N . PHE B 1 147 ? 7.102 7.82 4.773 1 98.38 147 PHE B N 1
ATOM 2820 C CA . PHE B 1 147 ? 7.777 7.039 3.748 1 98.38 147 PHE B CA 1
ATOM 2821 C C . PHE B 1 147 ? 8.094 7.898 2.531 1 98.38 147 PHE B C 1
ATOM 2823 O O . PHE B 1 147 ? 7.191 8.336 1.819 1 98.38 147 PHE B O 1
ATOM 2830 N N . LEU B 1 148 ? 9.375 8.094 2.273 1 97.19 148 LEU B N 1
ATOM 2831 C CA . LEU B 1 148 ? 9.836 9.023 1.252 1 97.19 148 LEU B CA 1
ATOM 2832 C C . LEU B 1 148 ? 10.352 8.281 0.027 1 97.19 148 LEU B C 1
ATOM 2834 O O . LEU B 1 148 ? 11.133 7.332 0.156 1 97.19 148 LEU B O 1
ATOM 2838 N N . LEU B 1 149 ? 9.82 8.594 -1.068 1 95.25 149 LEU B N 1
ATOM 2839 C CA . LEU B 1 149 ? 10.391 8.203 -2.352 1 95.25 149 LEU B CA 1
ATOM 2840 C C . LEU B 1 149 ? 11.234 9.328 -2.943 1 95.25 149 LEU B C 1
ATOM 2842 O O . LEU B 1 149 ? 10.688 10.281 -3.506 1 95.25 149 LEU B O 1
ATOM 2846 N N . PRO B 1 150 ? 12.508 9.211 -2.83 1 92.38 150 PRO B N 1
ATOM 2847 C CA . PRO B 1 150 ? 13.375 10.32 -3.217 1 92.38 150 PRO B CA 1
ATOM 2848 C C . PRO B 1 150 ? 13.57 10.414 -4.727 1 92.38 150 PRO B C 1
ATOM 2850 O O . PRO B 1 150 ? 13.094 9.562 -5.473 1 92.38 150 PRO B O 1
ATOM 2853 N N . GLU B 1 151 ? 14.289 11.391 -5.086 1 86.44 151 GLU B N 1
ATOM 2854 C CA . GLU B 1 151 ? 14.656 11.547 -6.488 1 86.44 151 GLU B CA 1
ATOM 2855 C C . GLU B 1 151 ? 15.578 10.422 -6.945 1 86.44 151 GLU B C 1
ATOM 2857 O O . GLU B 1 151 ? 16.609 10.164 -6.32 1 86.44 151 GLU B O 1
ATOM 2862 N N . PRO B 1 152 ? 15.266 9.586 -7.98 1 80.19 152 PRO B N 1
ATOM 2863 C CA . PRO B 1 152 ? 16.047 8.422 -8.414 1 80.19 152 PRO B CA 1
ATOM 2864 C C . PRO B 1 152 ? 17.5 8.758 -8.703 1 80.19 152 PRO B C 1
ATOM 2866 O O . PRO B 1 152 ? 18.391 7.941 -8.453 1 80.19 152 PRO B O 1
ATOM 2869 N N . GLY B 1 153 ? 17.875 10.023 -9.086 1 84.31 153 GLY B N 1
ATOM 2870 C CA . GLY B 1 153 ? 19.219 10.359 -9.5 1 84.31 153 GLY B CA 1
ATOM 2871 C C . GLY B 1 153 ? 20.094 10.867 -8.352 1 84.31 153 GLY B C 1
ATOM 2872 O O . GLY B 1 153 ? 21.297 11.039 -8.516 1 84.31 153 GLY B O 1
ATOM 2873 N N . LEU B 1 154 ? 19.547 10.867 -7.188 1 90.25 154 LEU B N 1
ATOM 2874 C CA . LEU B 1 154 ? 20.297 11.352 -6.035 1 90.25 154 LEU B CA 1
ATOM 2875 C C . LEU B 1 154 ? 20.688 10.195 -5.121 1 90.25 154 LEU B C 1
ATOM 2877 O O . LEU B 1 154 ? 19.938 9.242 -4.961 1 90.25 154 LEU B O 1
ATOM 2881 N N . THR B 1 155 ? 21.875 10.352 -4.535 1 95.38 155 THR B N 1
ATOM 2882 C CA . THR B 1 155 ? 22.266 9.398 -3.5 1 95.38 155 THR B CA 1
ATOM 2883 C C . THR B 1 155 ? 21.422 9.578 -2.248 1 95.38 155 THR B C 1
ATOM 2885 O O . THR B 1 155 ? 20.719 10.586 -2.104 1 95.38 155 THR B O 1
ATOM 2888 N N . VAL B 1 156 ? 21.484 8.562 -1.399 1 96.06 156 VAL B N 1
ATOM 2889 C CA . VAL B 1 156 ? 20.797 8.664 -0.113 1 96.06 156 VAL B CA 1
ATOM 2890 C C . VAL B 1 156 ? 21.281 9.906 0.63 1 96.06 156 VAL B C 1
ATOM 2892 O O . VAL B 1 156 ? 20.484 10.703 1.107 1 96.06 156 VAL B O 1
ATOM 2895 N N . GLY B 1 157 ? 22.625 10.023 0.668 1 96.5 157 GLY B N 1
ATOM 2896 C CA . GLY B 1 157 ? 23.188 11.164 1.354 1 96.5 157 GLY B CA 1
ATOM 2897 C C . GLY B 1 157 ? 22.734 12.492 0.782 1 96.5 157 GLY B C 1
ATOM 2898 O O . GLY B 1 157 ? 22.344 13.398 1.527 1 96.5 157 GLY B O 1
ATOM 2899 N N . ASP B 1 158 ? 22.719 12.602 -0.525 1 94.75 158 ASP B N 1
ATOM 2900 C CA . ASP B 1 158 ? 22.266 13.828 -1.184 1 94.75 158 ASP B CA 1
ATOM 2901 C C . ASP B 1 158 ? 20.812 14.117 -0.85 1 94.75 158 ASP B C 1
ATOM 2903 O O . ASP B 1 158 ? 20.453 15.266 -0.569 1 94.75 158 ASP B O 1
ATOM 2907 N N . SER B 1 159 ? 19.969 13.133 -0.867 1 94.44 159 SER B N 1
ATOM 2908 C CA . SER B 1 159 ? 18.547 13.289 -0.551 1 94.44 159 SER B CA 1
ATOM 2909 C C . SER B 1 159 ? 18.359 13.781 0.878 1 94.44 159 SER B C 1
ATOM 2911 O O . SER B 1 159 ? 17.562 14.688 1.123 1 94.44 159 SER B O 1
ATOM 2913 N N . LEU B 1 160 ? 19.125 13.219 1.771 1 95.56 160 LEU B N 1
ATOM 2914 C CA . LEU B 1 160 ? 18.984 13.586 3.178 1 95.56 160 LEU B CA 1
ATOM 2915 C C . LEU B 1 160 ? 19.516 14.992 3.428 1 95.56 160 LEU B C 1
ATOM 2917 O O . LEU B 1 160 ? 18.922 15.75 4.199 1 95.56 160 LEU B O 1
ATOM 2921 N N . ARG B 1 161 ? 20.609 15.336 2.809 1 95.38 161 ARG B N 1
ATOM 2922 C CA . ARG B 1 161 ? 21.156 16.688 2.963 1 95.38 161 ARG B CA 1
ATOM 2923 C C . ARG B 1 161 ? 20.172 17.734 2.463 1 95.38 161 ARG B C 1
ATOM 2925 O O . ARG B 1 161 ? 19.984 18.781 3.094 1 95.38 161 ARG B O 1
ATOM 2932 N N . LYS B 1 162 ? 19.516 17.469 1.383 1 93.56 162 LYS B N 1
ATOM 2933 C CA . LYS B 1 162 ? 18.5 18.375 0.876 1 93.56 162 LYS B CA 1
ATOM 2934 C C . LYS B 1 162 ? 17.328 18.484 1.846 1 93.56 162 LYS B C 1
ATOM 2936 O O . LYS B 1 162 ? 16.812 19.578 2.1 1 93.56 162 LYS B O 1
ATOM 2941 N N . LEU B 1 163 ? 16.938 17.375 2.412 1 94 163 LEU B N 1
ATOM 2942 C CA . LEU B 1 163 ? 15.82 17.344 3.352 1 94 163 LEU B CA 1
ATOM 2943 C C . LEU B 1 163 ? 16.156 18.125 4.613 1 94 163 LEU B C 1
ATOM 2945 O O . LEU B 1 163 ? 15.273 18.781 5.195 1 94 163 LEU B O 1
ATOM 2949 N N . LEU B 1 164 ? 17.406 18.062 5.008 1 95.19 164 LEU B N 1
ATOM 2950 C CA . LEU B 1 164 ? 17.859 18.719 6.234 1 95.19 164 LEU B CA 1
ATOM 2951 C C . LEU B 1 164 ? 17.609 20.219 6.172 1 95.19 164 LEU B C 1
ATOM 2953 O O . LEU B 1 164 ? 17.453 20.859 7.207 1 95.19 164 LEU B O 1
ATOM 2957 N N . LEU B 1 165 ? 17.516 20.75 4.973 1 94.06 165 LEU B N 1
ATOM 2958 C CA . LEU B 1 165 ? 17.281 22.188 4.793 1 94.06 165 LEU B CA 1
ATOM 2959 C C . LEU B 1 165 ? 15.859 22.547 5.207 1 94.06 165 LEU B C 1
ATOM 2961 O O . LEU B 1 165 ? 15.562 23.719 5.43 1 94.06 165 LEU B O 1
ATOM 2965 N N . TYR B 1 166 ? 15 21.578 5.375 1 94.12 166 TYR B N 1
ATOM 2966 C CA . TYR B 1 166 ? 13.594 21.844 5.629 1 94.12 166 TYR B CA 1
ATOM 2967 C C . TYR B 1 166 ? 13.156 21.281 6.973 1 94.12 166 TYR B C 1
ATOM 2969 O O . TYR B 1 166 ? 12.117 21.656 7.512 1 94.12 166 TYR B O 1
ATOM 2977 N N . ILE B 1 167 ? 13.891 20.344 7.516 1 95.31 167 ILE B N 1
ATOM 2978 C CA . ILE B 1 167 ? 13.492 19.625 8.719 1 95.31 167 ILE B CA 1
ATOM 2979 C C . ILE B 1 167 ? 13.797 20.469 9.953 1 95.31 167 ILE B C 1
ATOM 2981 O O . ILE B 1 167 ? 14.93 20.906 10.148 1 95.31 167 ILE B O 1
ATOM 2985 N N . THR B 1 168 ? 12.898 20.734 10.844 1 93.88 168 THR B N 1
ATOM 2986 C CA . THR B 1 168 ? 13.016 21.609 12.008 1 93.88 168 THR B CA 1
ATOM 2987 C C . THR B 1 168 ? 13.859 20.953 13.102 1 93.88 168 THR B C 1
ATOM 2989 O O . THR B 1 168 ? 14.688 21.609 13.727 1 93.88 168 THR B O 1
ATOM 2992 N N . ARG B 1 169 ? 13.734 19.625 13.391 1 93.38 169 ARG B N 1
ATOM 2993 C CA . ARG B 1 169 ? 14.453 18.922 14.453 1 93.38 169 ARG B CA 1
ATOM 2994 C C . ARG B 1 169 ? 15.094 17.641 13.93 1 93.38 169 ARG B C 1
ATOM 2996 O O . ARG B 1 169 ? 14.742 16.531 14.375 1 93.38 169 ARG B O 1
ATOM 3003 N N . PRO B 1 170 ? 16.062 17.859 13.133 1 95.31 170 PRO B N 1
ATOM 3004 C CA . PRO B 1 170 ? 16.656 16.672 12.523 1 95.31 170 PRO B CA 1
ATOM 3005 C C . PRO B 1 170 ? 17.297 15.742 13.555 1 95.31 170 PRO B C 1
ATOM 3007 O O . PRO B 1 170 ? 17.391 14.531 13.312 1 95.31 170 PRO B O 1
ATOM 3010 N N . GLU B 1 171 ? 17.719 16.266 14.695 1 94.56 171 GLU B N 1
ATOM 3011 C CA . GLU B 1 171 ? 18.359 15.469 15.734 1 94.56 171 GLU B CA 1
ATOM 3012 C C . GLU B 1 171 ? 17.375 14.492 16.375 1 94.56 171 GLU B C 1
ATOM 3014 O O . GLU B 1 171 ? 17.781 13.531 17.016 1 94.56 171 GLU B O 1
ATOM 3019 N N . LYS B 1 172 ? 16.109 14.703 16.188 1 95.5 172 LYS B N 1
ATOM 3020 C CA . LYS B 1 172 ? 15.078 13.859 16.797 1 95.5 172 LYS B CA 1
ATOM 3021 C C . LYS B 1 172 ? 14.492 12.891 15.766 1 95.5 172 LYS B C 1
ATOM 3023 O O . LYS B 1 172 ? 13.453 12.273 16.016 1 95.5 172 LYS B O 1
ATOM 3028 N N . MET B 1 173 ? 15.102 12.828 14.602 1 96.5 173 MET B N 1
ATOM 3029 C CA . MET B 1 173 ? 14.555 11.992 13.539 1 96.5 173 MET B CA 1
ATOM 3030 C C . MET B 1 173 ? 15.352 10.703 13.391 1 96.5 173 MET B C 1
ATOM 3032 O O . MET B 1 173 ? 16.578 10.734 13.352 1 96.5 173 MET B O 1
ATOM 3036 N N . GLU B 1 174 ? 14.641 9.625 13.367 1 96.75 174 GLU B N 1
ATOM 3037 C CA . GLU B 1 174 ? 15.18 8.32 13 1 96.75 174 GLU B CA 1
ATOM 3038 C C . GLU B 1 174 ? 14.891 7.996 11.531 1 96.75 174 GLU B C 1
ATOM 3040 O O . GLU B 1 174 ? 13.812 8.32 11.023 1 96.75 174 GLU B O 1
ATOM 3045 N N . VAL B 1 175 ? 15.891 7.359 10.953 1 97.88 175 VAL B N 1
ATOM 3046 C CA . VAL B 1 175 ? 15.766 7.105 9.516 1 97.88 175 VAL B CA 1
ATOM 3047 C C . VAL B 1 175 ? 16.094 5.645 9.219 1 97.88 175 VAL B C 1
ATOM 3049 O O . VAL B 1 175 ? 17.031 5.082 9.797 1 97.88 175 VAL B O 1
ATOM 3052 N N . SER B 1 176 ? 15.328 5.012 8.422 1 98.19 176 SER B N 1
ATOM 3053 C CA . SER B 1 176 ? 15.633 3.727 7.797 1 98.19 176 SER B CA 1
ATOM 3054 C C . SER B 1 176 ? 15.695 3.855 6.281 1 98.19 176 SER B C 1
ATOM 3056 O O . SER B 1 176 ? 14.75 4.332 5.648 1 98.19 176 SER B O 1
ATOM 3058 N N . VAL B 1 177 ? 16.828 3.504 5.727 1 98.19 177 VAL B N 1
ATOM 3059 C CA . VAL B 1 177 ? 17.016 3.475 4.277 1 98.19 177 VAL B CA 1
ATOM 3060 C C . VAL B 1 177 ? 16.891 2.039 3.771 1 98.19 177 VAL B C 1
ATOM 3062 O O . VAL B 1 177 ? 17.672 1.168 4.156 1 98.19 177 VAL B O 1
ATOM 3065 N N . CYS B 1 178 ? 15.922 1.772 2.979 1 98.19 178 CYS B N 1
ATOM 3066 C CA . CYS B 1 178 ? 15.68 0.454 2.404 1 98.19 178 CYS B CA 1
ATOM 3067 C C . CYS B 1 178 ? 16.047 0.426 0.927 1 98.19 178 CYS B C 1
ATOM 3069 O O . CYS B 1 178 ? 15.484 1.164 0.123 1 98.19 178 CYS B O 1
ATOM 3071 N N . LEU B 1 179 ? 17 -0.453 0.577 1 97.06 179 LEU B N 1
ATOM 3072 C CA . LEU B 1 179 ? 17.594 -0.479 -0.757 1 97.06 179 LEU B CA 1
ATOM 3073 C C . LEU B 1 179 ? 17.281 -1.793 -1.465 1 97.06 179 LEU B C 1
ATOM 3075 O O . LEU B 1 179 ? 17.312 -2.859 -0.846 1 97.06 179 LEU B O 1
ATOM 3079 N N . ASN B 1 180 ? 16.938 -1.702 -2.734 1 95.75 180 ASN B N 1
ATOM 3080 C CA . ASN B 1 180 ? 16.781 -2.854 -3.617 1 95.75 180 ASN B CA 1
ATOM 3081 C C . ASN B 1 180 ? 15.82 -3.887 -3.029 1 95.75 180 ASN B C 1
ATOM 3083 O O . ASN B 1 180 ? 16.156 -5.07 -2.941 1 95.75 180 ASN B O 1
ATOM 3087 N N . LEU B 1 181 ? 14.695 -3.381 -2.654 1 96.88 181 LEU B N 1
ATOM 3088 C CA . LEU B 1 181 ? 13.719 -4.176 -1.925 1 96.88 181 LEU B CA 1
ATOM 3089 C C . LEU B 1 181 ? 13.203 -5.328 -2.783 1 96.88 181 LEU B C 1
ATOM 3091 O O . LEU B 1 181 ? 12.812 -5.125 -3.934 1 96.88 181 LEU B O 1
ATOM 3095 N N . SER B 1 182 ? 13.172 -6.566 -2.236 1 96.44 182 SER B N 1
ATOM 3096 C CA . SER B 1 182 ? 12.703 -7.84 -2.777 1 96.44 182 SER B CA 1
ATOM 3097 C C . SER B 1 182 ? 13.734 -8.445 -3.729 1 96.44 182 SER B C 1
ATOM 3099 O O . SER B 1 182 ? 13.539 -9.547 -4.238 1 96.44 182 SER B O 1
ATOM 3101 N N . LEU B 1 183 ? 14.82 -7.703 -4.004 1 95.25 183 LEU B N 1
ATOM 3102 C CA . LEU B 1 183 ? 15.883 -8.211 -4.863 1 95.25 183 LEU B CA 1
ATOM 3103 C C . LEU B 1 183 ? 16.984 -8.875 -4.039 1 95.25 183 LEU B C 1
ATOM 3105 O O . LEU B 1 183 ? 16.938 -8.852 -2.805 1 95.25 183 LEU B O 1
ATOM 3109 N N . GLU B 1 184 ? 17.922 -9.508 -4.711 1 93.44 184 GLU B N 1
ATOM 3110 C CA . GLU B 1 184 ? 18.969 -10.289 -4.043 1 93.44 184 GLU B CA 1
ATOM 3111 C C . GLU B 1 184 ? 19.844 -9.398 -3.176 1 93.44 184 GLU B C 1
ATOM 3113 O O . GLU B 1 184 ? 20.344 -9.836 -2.137 1 93.44 184 GLU B O 1
ATOM 3118 N N . ASN B 1 185 ? 20.047 -8.18 -3.549 1 94.88 185 ASN B N 1
ATOM 3119 C CA . ASN B 1 185 ? 20.922 -7.258 -2.826 1 94.88 185 ASN B CA 1
ATOM 3120 C C . ASN B 1 185 ? 20.125 -6.32 -1.923 1 94.88 185 ASN B C 1
ATOM 3122 O O . ASN B 1 185 ? 20.531 -5.184 -1.685 1 94.88 185 ASN B O 1
ATOM 3126 N N . GLU B 1 186 ? 18.984 -6.812 -1.513 1 96.75 186 GLU B N 1
ATOM 3127 C CA . GLU B 1 186 ? 18.172 -6.062 -0.56 1 96.75 186 GLU B CA 1
ATOM 3128 C C . GLU B 1 186 ? 18.969 -5.699 0.686 1 96.75 186 GLU B C 1
ATOM 3130 O O . GLU B 1 186 ? 19.734 -6.52 1.199 1 96.75 186 GLU B O 1
ATOM 3135 N N . ARG B 1 187 ? 18.812 -4.414 1.136 1 96.06 187 ARG B N 1
ATOM 3136 C CA . ARG B 1 187 ? 19.578 -3.932 2.281 1 96.06 187 ARG B CA 1
ATOM 3137 C C . ARG B 1 187 ? 18.797 -2.857 3.039 1 96.06 187 ARG B C 1
ATOM 3139 O O . ARG B 1 187 ? 18.047 -2.086 2.439 1 96.06 187 ARG B O 1
ATOM 3146 N N . VAL B 1 188 ? 18.984 -2.863 4.348 1 97.44 188 VAL B N 1
ATOM 3147 C CA . VAL B 1 188 ? 18.406 -1.832 5.199 1 97.44 188 VAL B CA 1
ATOM 3148 C C . VAL B 1 188 ? 19.5 -1.165 6.027 1 97.44 188 VAL B C 1
ATOM 3150 O O . VAL B 1 188 ? 20.359 -1.845 6.594 1 97.44 188 VAL B O 1
ATOM 3153 N N . ILE B 1 189 ? 19.484 0.094 6.051 1 97.5 189 ILE B N 1
ATOM 3154 C CA . ILE B 1 189 ? 20.391 0.886 6.883 1 97.5 189 ILE B CA 1
ATOM 3155 C C . ILE B 1 189 ? 19.578 1.747 7.848 1 97.5 189 ILE B C 1
ATOM 3157 O O . ILE B 1 189 ? 18.719 2.529 7.422 1 97.5 189 ILE B O 1
ATOM 3161 N N . ASN B 1 190 ? 19.828 1.553 9.109 1 96.94 190 ASN B N 1
ATOM 3162 C CA . ASN B 1 190 ? 19.156 2.346 10.133 1 96.94 190 ASN B CA 1
ATOM 3163 C C . ASN B 1 190 ? 20.109 3.328 10.805 1 96.94 190 ASN B C 1
ATOM 3165 O O . ASN B 1 190 ? 21.297 3.029 10.977 1 96.94 190 ASN B O 1
ATOM 3169 N N . GLY B 1 191 ? 19.594 4.422 11.18 1 96.25 191 GLY B N 1
ATOM 3170 C CA . GLY B 1 191 ? 20.375 5.395 11.93 1 96.25 191 GLY B CA 1
ATOM 3171 C C . GLY B 1 191 ? 19.656 6.715 12.125 1 96.25 191 GLY B C 1
ATOM 3172 O O . GLY B 1 191 ? 18.5 6.855 11.75 1 96.25 191 GLY B O 1
ATOM 3173 N N . LYS B 1 192 ? 20.391 7.605 12.766 1 95.81 192 LYS B N 1
ATOM 3174 C CA . LYS B 1 192 ? 19.891 8.977 12.867 1 95.81 192 LYS B CA 1
ATOM 3175 C C . LYS B 1 192 ? 20.062 9.719 11.547 1 95.81 192 LYS B C 1
ATOM 3177 O O . LYS B 1 192 ? 20.984 9.438 10.781 1 95.81 192 LYS B O 1
ATOM 3182 N N . MET B 1 193 ? 19.125 10.633 11.383 1 95.44 193 MET B N 1
ATOM 3183 C CA . MET B 1 193 ? 19.109 11.367 10.117 1 95.44 193 MET B CA 1
ATOM 3184 C C . MET B 1 193 ? 20.469 11.992 9.836 1 95.44 193 MET B C 1
ATOM 3186 O O . MET B 1 193 ? 21 11.875 8.727 1 95.44 193 MET B O 1
ATOM 3190 N N . LEU B 1 194 ? 21.156 12.562 10.836 1 95 194 LEU B N 1
ATOM 3191 C CA . LEU B 1 194 ? 22.406 13.312 10.68 1 95 194 LEU B CA 1
ATOM 3192 C C . LEU B 1 194 ? 23.578 12.375 10.422 1 95 194 LEU B C 1
ATOM 3194 O O . LEU B 1 194 ? 24.609 12.797 9.898 1 95 194 LEU B O 1
ATOM 3198 N N . GLU B 1 195 ? 23.438 11.094 10.672 1 95.69 195 GLU B N 1
ATOM 3199 C CA . GLU B 1 195 ? 24.516 10.117 10.555 1 95.69 195 GLU B CA 1
ATOM 3200 C C . GLU B 1 195 ? 24.531 9.477 9.164 1 95.69 195 GLU B C 1
ATOM 3202 O O . GLU B 1 195 ? 25.5 8.805 8.797 1 95.69 195 GLU B O 1
ATOM 3207 N N . LEU B 1 196 ? 23.5 9.719 8.422 1 96.5 196 LEU B N 1
ATOM 3208 C CA . LEU B 1 196 ? 23.359 8.969 7.176 1 96.5 196 LEU B CA 1
ATOM 3209 C C . LEU B 1 196 ? 23.562 9.883 5.969 1 96.5 196 LEU B C 1
ATOM 3211 O O . LEU B 1 196 ? 23.359 9.461 4.828 1 96.5 196 LEU B O 1
ATOM 3215 N N . THR B 1 197 ? 24.078 11.102 6.16 1 96.56 197 THR B N 1
ATOM 3216 C CA . THR B 1 197 ? 24.172 12.117 5.109 1 96.56 197 THR B CA 1
ATOM 3217 C C . THR B 1 197 ? 25.344 11.82 4.18 1 96.56 197 THR B C 1
ATOM 3219 O O . THR B 1 197 ? 25.453 12.43 3.111 1 96.56 197 THR B O 1
ATOM 3222 N N . ASP B 1 198 ? 26.172 10.812 4.488 1 96.31 198 ASP B N 1
ATOM 3223 C CA . ASP B 1 198 ? 27.344 10.523 3.672 1 96.31 198 ASP B CA 1
ATOM 3224 C C . ASP B 1 198 ? 27.156 9.25 2.848 1 96.31 198 ASP B C 1
ATOM 3226 O O . ASP B 1 198 ? 28.047 8.828 2.121 1 96.31 198 ASP B O 1
ATOM 3230 N N . LEU B 1 199 ? 25.984 8.688 2.945 1 96 199 LEU B N 1
ATOM 3231 C CA . LEU B 1 199 ? 25.719 7.445 2.217 1 96 199 LEU B CA 1
ATOM 3232 C C . LEU B 1 199 ? 25.672 7.695 0.714 1 96 199 LEU B C 1
ATOM 3234 O O . LEU B 1 199 ? 24.875 8.508 0.24 1 96 199 LEU B O 1
ATOM 3238 N N . ASN B 1 200 ? 26.438 6.922 -0.024 1 95.62 200 ASN B N 1
ATOM 3239 C CA . ASN B 1 200 ? 26.562 7.129 -1.463 1 95.62 200 ASN B CA 1
ATOM 3240 C C . ASN B 1 200 ? 25.672 6.168 -2.248 1 95.62 200 ASN B C 1
ATOM 3242 O O . ASN B 1 200 ? 25.656 6.199 -3.48 1 95.62 200 ASN B O 1
ATOM 3246 N N . ASP B 1 201 ? 24.938 5.434 -1.512 1 93.81 201 ASP B N 1
ATOM 3247 C CA . ASP B 1 201 ? 24.031 4.488 -2.156 1 93.81 201 ASP B CA 1
ATOM 3248 C C . ASP B 1 201 ? 23.047 5.211 -3.078 1 93.81 201 ASP B C 1
ATOM 3250 O O . ASP B 1 201 ? 22.5 6.254 -2.715 1 93.81 201 ASP B O 1
ATOM 3254 N N . ASN B 1 202 ? 22.984 4.695 -4.242 1 89.88 202 ASN B N 1
ATOM 3255 C CA . ASN B 1 202 ? 22.031 5.16 -5.242 1 89.88 202 ASN B CA 1
ATOM 3256 C C . ASN B 1 202 ? 21.172 4.02 -5.773 1 89.88 202 ASN B C 1
ATOM 3258 O O . ASN B 1 202 ? 21.344 2.863 -5.387 1 89.88 202 ASN B O 1
ATOM 3262 N N . GLY B 1 203 ? 20.172 4.348 -6.598 1 86.31 203 GLY B N 1
ATOM 3263 C CA . GLY B 1 203 ? 19.297 3.305 -7.125 1 86.31 203 GLY B CA 1
ATOM 3264 C C . GLY B 1 203 ? 17.938 3.27 -6.457 1 86.31 203 GLY B C 1
ATOM 3265 O O . GLY B 1 203 ? 17.438 4.297 -5.992 1 86.31 203 GLY B O 1
ATOM 3266 N N . LEU B 1 204 ? 17.344 2.082 -6.469 1 91.62 204 LEU B N 1
ATOM 3267 C CA . LEU B 1 204 ? 16 1.912 -5.93 1 91.62 204 LEU B CA 1
ATOM 3268 C C . LEU B 1 204 ? 16.016 2.002 -4.406 1 91.62 204 LEU B C 1
ATOM 3270 O O . LEU B 1 204 ? 16.703 1.232 -3.74 1 91.62 204 LEU B O 1
ATOM 3274 N N . LYS B 1 205 ? 15.281 2.969 -3.865 1 96.06 205 LYS B N 1
ATOM 3275 C CA . LYS B 1 205 ? 15.336 3.16 -2.418 1 96.06 205 LYS B CA 1
ATOM 3276 C C . LYS B 1 205 ? 14.031 3.752 -1.892 1 96.06 205 LYS B C 1
ATOM 3278 O O . LYS B 1 205 ? 13.336 4.469 -2.611 1 96.06 205 LYS B O 1
ATOM 3283 N N . VAL B 1 206 ? 13.703 3.42 -0.752 1 97.62 206 VAL B N 1
ATOM 3284 C CA . VAL B 1 206 ? 12.703 4.051 0.099 1 97.62 206 VAL B CA 1
ATOM 3285 C C . VAL B 1 206 ? 13.359 4.57 1.375 1 97.62 206 VAL B C 1
ATOM 3287 O O . VAL B 1 206 ? 14.18 3.881 1.982 1 97.62 206 VAL B O 1
ATOM 3290 N N . ILE B 1 207 ? 13.086 5.789 1.745 1 97.81 207 ILE B N 1
ATOM 3291 C CA . ILE B 1 207 ? 13.594 6.344 2.992 1 97.81 207 ILE B CA 1
ATOM 3292 C C . ILE B 1 207 ? 12.445 6.551 3.975 1 97.81 207 ILE B C 1
ATOM 3294 O O . ILE B 1 207 ? 11.5 7.289 3.686 1 97.81 207 ILE B O 1
ATOM 3298 N N . PHE B 1 208 ? 12.508 5.801 5.078 1 98.62 208 PHE B N 1
ATOM 3299 C CA . PHE B 1 208 ? 11.539 5.973 6.152 1 98.62 208 PHE B CA 1
ATOM 3300 C C . PHE B 1 208 ? 12.062 6.941 7.207 1 98.62 208 PHE B C 1
ATOM 3302 O O . PHE B 1 208 ? 13.203 6.812 7.664 1 98.62 208 PHE B O 1
ATOM 3309 N N . ILE B 1 209 ? 11.234 7.93 7.59 1 98.19 209 ILE B N 1
ATOM 3310 C CA . ILE B 1 209 ? 11.609 8.922 8.594 1 98.19 209 ILE B CA 1
ATOM 3311 C C . ILE B 1 209 ? 10.547 8.977 9.688 1 98.19 209 ILE B C 1
ATOM 3313 O O . ILE B 1 209 ? 9.352 9.055 9.391 1 98.19 209 ILE B O 1
ATOM 3317 N N . SER B 1 210 ? 10.914 8.891 10.875 1 97.5 210 SER B N 1
ATOM 3318 C CA . SER B 1 210 ? 9.984 8.977 12 1 97.5 210 SER B CA 1
ATOM 3319 C C . SER B 1 210 ? 10.578 9.781 13.148 1 97.5 210 SER B C 1
ATOM 3321 O O . SER B 1 210 ? 11.789 9.758 13.367 1 97.5 210 SER B O 1
ATOM 3323 N N . PRO B 1 211 ? 9.664 10.547 13.898 1 93.31 211 PRO B N 1
ATOM 3324 C CA . PRO B 1 211 ? 10.156 11.195 15.117 1 93.31 211 PRO B CA 1
ATOM 3325 C C . PRO B 1 211 ? 10.555 10.188 16.188 1 93.31 211 PRO B C 1
ATOM 3327 O O . PRO B 1 211 ? 9.922 9.141 16.344 1 93.31 211 PRO B O 1
ATOM 3330 N N . SER B 1 212 ? 11.711 10.391 16.766 1 81.25 212 SER B N 1
ATOM 3331 C CA . SER B 1 212 ? 12.188 9.516 17.844 1 81.25 212 SER B CA 1
ATOM 3332 C C . SER B 1 212 ? 11.312 9.648 19.078 1 81.25 212 SER B C 1
ATOM 3334 O O . SER B 1 212 ? 10.852 10.734 19.406 1 81.25 212 SER B O 1
ATOM 3336 N N . VAL B 1 213 ? 10.656 8.516 19.5 1 62.69 213 VAL B N 1
ATOM 3337 C CA . VAL B 1 213 ? 9.883 8.531 20.734 1 62.69 213 VAL B CA 1
ATOM 3338 C C . VAL B 1 213 ? 10.805 8.781 21.922 1 62.69 213 VAL B C 1
ATOM 3340 O O . VAL B 1 213 ? 11.758 8.031 22.141 1 62.69 213 VAL B O 1
ATOM 3343 N N . ASN B 1 214 ? 11.203 9.953 22.188 1 46.19 214 ASN B N 1
ATOM 3344 C CA . ASN B 1 214 ? 11.859 10.156 23.484 1 46.19 214 ASN B CA 1
ATOM 3345 C C . ASN B 1 214 ? 10.945 9.789 24.641 1 46.19 214 ASN B C 1
ATOM 3347 O O . ASN B 1 214 ? 9.734 10.008 24.578 1 46.19 214 ASN B O 1
#

pLDDT: mean 91.42, std 12.91, range [25.38, 98.88]

Organism: Metallosphaera sedula (strain ATCC 51363 / DSM 5348 / JCM 9185 / NBRC 15509 / TH2) (NCBI:txid399549)

Nearest PDB structures (foldseek):
  1pjs-assembly1_A  TM=7.858E-01  e=9.605E-13  Salmonella enterica subsp. enterica serovar Typhimurium
  1v9a-assembly1_A  TM=7.790E-01  e=4.761E-10  Thermus thermophilus HB8
  1va0-assembly1_B  TM=7.236E-01  e=3.491E-10  Thermus thermophilus HB8
  1v9a-assembly1_B  TM=7.580E-01  e=1.285E-09  Thermus thermophilus HB8
  1ve2-assembly1_A  TM=7.361E-01  e=8.323E-10  Thermus thermophilus

Secondary structure (DSSP, 8-state):
----TTGGG-SSEEEE-BSS-GGG-BHHHHHHHHH-SEEEE-HHHHHHHGGG--SEEEEPPPTHHHHHHHHT----TTEEEEESB-TTSSSGGGG-TTS-EE----HHHHHHHHHT--STTEEEEE-GGG-SHHHHHHHHHTT-EEEEE--TTS-HHHHHHHHHTT-S-GGGEEEEEEESTTSTT-EEEEEEGGGSTT----SSEEEEEEE---/----TTGGG-SSEEEE-BSS-GGG-BHHHHHHHHH-SEEEE-HHHHHHHGGG--SEEEEPPPTHHHHHHHHT----TTEEEEESB-TTSSSGGGG-TTS-EE----HHHHHHHHHT--STTEEEEE-GGG-SHHHHHHHHHTT-EEEEE--TTS-HHHHHHHHHTT-S-GGGEEEEEEESTTSTT-EEEEEEGGGSTT----SSEEEEEEE---

Radius of gyration: 20.78 Å; Cα contacts (8 Å, |Δi|>4): 1002; chains: 2; bounding box: 54×54×53 Å